Protein AF-0000000070720014 (afdb_homodimer)

pLDDT: mean 88.2, std 15.86, range [19.38, 98.94]

Foldseek 3Di:
DPPPPPPPPPPPLQFFDFQAKEKEWEFFAFAQQDDADWPPDDPPQPVVCVQDHRGAAGPRRLVQLLLLLQVVCVVCVVVQDQDDDLLQEAEEEAPDPRLVSSVQSSCQNNHFHDPVRCPDPVDRGDDHDHYYDNLLQCFFQSLLVSFVLLNVVLQPDPLQQVLQVVLCVVCVPVLVLCCVIRVDNCRGLSSVLSSLSNLQSQVVVCDPSRHRDPSCPPCNVVSQQSNFSSRLSRLVVCCLFSLQALLQVVVVVVVVCVVVVRYRYYYYRHHLRSVQSPCVNQVKPDHDSGRQHHGKMKMWTWGHDPNWIAIWIWTASGSPGDIDTIARPQADDDDSTHRTPVSSCVVSVSSHDDPQRNSCSRHVDHDPPDPPPPPPPD/DPPPPPPPPPPVPLFFDFQAKEKEWEFFAFAQQDDADWPPDDPPQPVVCVQDHRGAAGPRRLVQLLLLLQVVCVVCVVVQDQDDDLLQEAEEEAPDPRLVSSVQSSCQNNHFHDPVRCPDPVDRGDDHDHYYDNLLQCFFQSLLVSFPLLNVVLQPDPLQQVLVVVLCVVCVPVLVLCCVIRVDNCRGLSSVLSSLSNLQSQVVVCDPSRHRDPSCPPCNVVSQQSNFSSRLSRLVVCCLFSLQALLQVVVVVVVVCVVVVRYRYYYYRHHLRSVQSPCVNQVKPDHDSGRQHHGKMKMWTWGHDPNWIAIWIWTASGSPGDIDTIARPQADDDDSTHRTPVSSCVVSVSSHDDPQRNSCSRHVDHDPPDPPPPPPPD

Nearest PDB structures (foldseek):
  1nd5-assembly1_B  TM=8.303E-01  e=1.939E-21  Homo sapiens
  1rpt-assembly1_A-2  TM=8.325E-01  e=6.723E-21  Rattus norvegicus
  8xj4-assembly1_A  TM=8.095E-01  e=3.512E-19  Homo sapiens
  3it3-assembly1_B  TM=7.836E-01  e=4.796E-17  Francisella tularensis subsp. holarctica LVS
  3it2-assembly1_B  TM=7.691E-01  e=6.012E-17  Francisella tularensis subsp. holarctica LVS

Sequence (756 aa):
MRTLLLMFLFYPATLGVLKFVQIWFRHGERTPGHYIYFPGDDKNNTEWQQIAWPGELTKRGIYEEFQLGKRLREIYGDHFGDTYRPNDFHVYTGVDNRTSASAQAMFAGFLPPNKYQTWNPEILWQPVAQQTDASIDWVSLGAIDNCPVYGVNQQKSSEYADVMEKMEKIDPELLQLVRDHAFEPITEAVTYNHIIDSLKVRHILDDKRLPYPVWARGYENRIMNMSFLVHDAIVKIQNSTIGDYHNELIMSYFETHLQKNTSRGVFVSGHDTNLVTIWESLRLDGHPEDIPNYGAHIAIEMHDDFGELSLKFYLSMGFNQTRVELFPHFCTRKQVGGCRWEEFKTLTTNSRKPKSDWVFECQGYEKATEPVSTLTVLMRTLLLMFLFYPATLGVLKFVQIWFRHGERTPGHYIYFPGDDKNNTEWQQIAWPGELTKRGIYEEFQLGKRLREIYGDHFGDTYRPNDFHVYTGVDNRTSASAQAMFAGFLPPNKYQTWNPEILWQPVAQQTDASIDWVSLGAIDNCPVYGVNQQKSSEYADVMEKMEKIDPELLQLVRDHAFEPITEAVTYNHIIDSLKVRHILDDKRLPYPVWARGYENRIMNMSFLVHDAIVKIQNSTIGDYHNELIMSYFETHLQKNTSRGVFVSGHDTNLVTIWESLRLDGHPEDIPNYGAHIAIEMHDDFGELSLKFYLSMGFNQTRVELFPHFCTRKQVGGCRWEEFKTLTTNSRKPKSDWVFECQGYEKATEPVSTLTVL

Radius of gyration: 28.93 Å; Cα contacts (8 Å, |Δi|>4): 1372; chains: 2; bounding box: 115×88×79 Å

Structure (mmCIF, N/CA/C/O backbone):
data_AF-0000000070720014-model_v1
#
loop_
_entity.id
_entity.type
_entity.pdbx_description
1 polymer 'Protein CBG14759'
#
loop_
_atom_site.group_PDB
_atom_site.id
_atom_site.type_symbol
_atom_site.label_atom_id
_atom_site.label_alt_id
_atom_site.label_comp_id
_atom_site.label_asym_id
_atom_site.label_entity_id
_atom_site.label_seq_id
_atom_site.pdbx_PDB_ins_code
_atom_site.Cartn_x
_atom_site.Cartn_y
_atom_site.Cartn_z
_atom_site.occupancy
_atom_site.B_iso_or_equiv
_atom_site.auth_seq_id
_atom_site.auth_comp_id
_atom_site.auth_asym_id
_atom_site.auth_atom_id
_atom_site.pdbx_PDB_model_num
ATOM 1 N N . MET A 1 1 ? 56.281 49.25 -11.086 1 37.81 1 MET A N 1
ATOM 2 C CA . MET A 1 1 ? 54.875 48.969 -11.172 1 37.81 1 MET A CA 1
ATOM 3 C C . MET A 1 1 ? 54.594 47.5 -10.906 1 37.81 1 MET A C 1
ATOM 5 O O . MET A 1 1 ? 54.844 46.625 -11.766 1 37.81 1 MET A O 1
ATOM 9 N N . ARG A 1 2 ? 54.781 47 -9.617 1 44.5 2 ARG A N 1
ATOM 10 C CA . ARG A 1 2 ? 54.531 45.688 -9.047 1 44.5 2 ARG A CA 1
ATOM 11 C C . ARG A 1 2 ? 53.062 45.312 -9.156 1 44.5 2 ARG A C 1
ATOM 13 O O . ARG A 1 2 ? 52.188 45.938 -8.531 1 44.5 2 ARG A O 1
ATOM 20 N N . THR A 1 3 ? 52.625 44.75 -10.242 1 43.62 3 THR A N 1
ATOM 21 C CA . THR A 1 3 ? 51.312 44.156 -10.438 1 43.62 3 THR A CA 1
ATOM 22 C C . THR A 1 3 ? 51.062 43.031 -9.438 1 43.62 3 THR A C 1
ATOM 24 O O . THR A 1 3 ? 51.75 42.031 -9.461 1 43.62 3 THR A O 1
ATOM 27 N N . LEU A 1 4 ? 50.531 43.344 -8.258 1 47.03 4 LEU A N 1
ATOM 28 C CA . LEU A 1 4 ? 50 42.344 -7.336 1 47.03 4 LEU A CA 1
ATOM 29 C C . LEU A 1 4 ? 48.906 41.531 -8 1 47.03 4 LEU A C 1
ATOM 31 O O . LEU A 1 4 ? 47.844 42.062 -8.336 1 47.03 4 LEU A O 1
ATOM 35 N N . LEU A 1 5 ? 49.25 40.406 -8.633 1 43.06 5 LEU A N 1
ATOM 36 C CA . LEU A 1 5 ? 48.281 39.406 -9.078 1 43.06 5 LEU A CA 1
ATOM 37 C C . LEU A 1 5 ? 47.5 38.844 -7.895 1 43.06 5 LEU A C 1
ATOM 39 O O . LEU A 1 5 ? 48.062 38.125 -7.051 1 43.06 5 LEU A O 1
ATOM 43 N N . LEU A 1 6 ? 46.469 39.531 -7.508 1 42.88 6 LEU A N 1
ATOM 44 C CA . LEU A 1 6 ? 45.531 38.875 -6.59 1 42.88 6 LEU A CA 1
ATOM 45 C C . LEU A 1 6 ? 45 37.594 -7.188 1 42.88 6 LEU A C 1
ATOM 47 O O . LEU A 1 6 ? 44.25 37.625 -8.18 1 42.88 6 LEU A O 1
ATOM 51 N N . MET A 1 7 ? 45.656 36.531 -6.992 1 39.97 7 MET A N 1
ATOM 52 C CA . MET A 1 7 ? 45.062 35.219 -7.281 1 39.97 7 MET A CA 1
ATOM 53 C C . MET A 1 7 ? 43.781 35 -6.496 1 39.97 7 MET A C 1
ATOM 55 O O . MET A 1 7 ? 43.812 34.906 -5.266 1 39.97 7 MET A O 1
ATOM 59 N N . PHE A 1 8 ? 42.688 35.5 -7.027 1 40.75 8 PHE A N 1
ATOM 60 C CA . PHE A 1 8 ? 41.406 35.031 -6.504 1 40.75 8 PHE A CA 1
ATOM 61 C C . PHE A 1 8 ? 41.375 33.5 -6.508 1 40.75 8 PHE A C 1
ATOM 63 O O . PHE A 1 8 ? 41.375 32.875 -7.57 1 40.75 8 PHE A O 1
ATOM 70 N N . LEU A 1 9 ? 41.875 32.875 -5.492 1 39.66 9 LEU A N 1
ATOM 71 C CA . LEU A 1 9 ? 41.531 31.484 -5.281 1 39.66 9 LEU A CA 1
ATOM 72 C C . LEU A 1 9 ? 40.031 31.281 -5.312 1 39.66 9 LEU A C 1
ATOM 74 O O . LEU A 1 9 ? 39.312 31.719 -4.398 1 39.66 9 LEU A O 1
ATOM 78 N N . PHE A 1 10 ? 39.438 31.266 -6.457 1 38.84 10 PHE A N 1
ATOM 79 C CA . PHE A 1 10 ? 38.125 30.688 -6.543 1 38.84 10 PHE A CA 1
ATOM 80 C C . PHE A 1 10 ? 38.062 29.328 -5.836 1 38.84 10 PHE A C 1
ATOM 82 O O . PHE A 1 10 ? 38.625 28.344 -6.32 1 38.84 10 PHE A O 1
ATOM 89 N N . TYR A 1 11 ? 38.062 29.328 -4.535 1 38.69 11 TYR A N 1
ATOM 90 C CA . TYR A 1 11 ? 37.625 28.062 -3.953 1 38.69 11 TYR A CA 1
ATOM 91 C C . TYR A 1 11 ? 36.312 27.625 -4.539 1 38.69 11 TYR A C 1
ATOM 93 O O . TYR A 1 11 ? 35.281 28.312 -4.395 1 38.69 11 TYR A O 1
ATOM 101 N N . PRO A 1 12 ? 36.312 26.906 -5.512 1 39.34 12 PRO A N 1
ATOM 102 C CA . PRO A 1 12 ? 35 26.406 -5.898 1 39.34 12 PRO A CA 1
ATOM 103 C C . PRO A 1 12 ? 34.156 25.938 -4.703 1 39.34 12 PRO A C 1
ATOM 105 O O . PRO A 1 12 ? 34.656 25.156 -3.885 1 39.34 12 PRO A O 1
ATOM 108 N N . ALA A 1 13 ? 33.406 26.703 -4.035 1 43.62 13 ALA A N 1
ATOM 109 C CA . ALA A 1 13 ? 32.406 26.125 -3.16 1 43.62 13 ALA A CA 1
ATOM 110 C C . ALA A 1 13 ? 31.922 24.766 -3.695 1 43.62 13 ALA A C 1
ATOM 112 O O . ALA A 1 13 ? 31.266 24.719 -4.734 1 43.62 13 ALA A O 1
ATOM 113 N N . THR A 1 14 ? 32.688 23.781 -3.678 1 48.81 14 THR A N 1
ATOM 114 C CA . THR A 1 14 ? 32.281 22.438 -4.094 1 48.81 14 THR A CA 1
ATOM 115 C C . THR A 1 14 ? 30.953 22.047 -3.463 1 48.81 14 THR A C 1
ATOM 117 O O . THR A 1 14 ? 30.844 21.953 -2.238 1 48.81 14 THR A O 1
ATOM 120 N N . LEU A 1 15 ? 29.812 22.484 -3.955 1 61.59 15 LEU A N 1
ATOM 121 C CA . LEU A 1 15 ? 28.469 22.109 -3.514 1 61.59 15 LEU A CA 1
ATOM 122 C C . LEU A 1 15 ? 28.328 20.594 -3.436 1 61.59 15 LEU A C 1
ATOM 124 O O . LEU A 1 15 ? 28.688 19.875 -4.379 1 61.59 15 LEU A O 1
ATOM 128 N N . GLY A 1 16 ? 28.219 19.906 -2.219 1 80.62 16 GLY A N 1
ATOM 129 C CA . GLY A 1 16 ? 28.016 18.5 -1.95 1 80.62 16 GLY A CA 1
ATOM 130 C C . GLY A 1 16 ? 26.984 17.859 -2.859 1 80.62 16 GLY A C 1
ATOM 131 O O . GLY A 1 16 ? 26.156 18.547 -3.457 1 80.62 16 GLY A O 1
ATOM 132 N N . VAL A 1 17 ? 27.328 16.688 -3.252 1 92.56 17 VAL A N 1
ATOM 133 C CA . VAL A 1 17 ? 26.438 15.922 -4.105 1 92.56 17 VAL A CA 1
ATOM 134 C C . VAL A 1 17 ? 25.312 15.297 -3.264 1 92.56 17 VAL A C 1
ATOM 136 O O . VAL A 1 17 ? 25.578 14.781 -2.172 1 92.56 17 VAL A O 1
ATOM 139 N N . LEU A 1 18 ? 24.047 15.422 -3.703 1 96.94 18 LEU A N 1
ATOM 140 C CA . LEU A 1 18 ? 22.922 14.789 -3.025 1 96.94 18 LEU A CA 1
ATOM 141 C C . LEU A 1 18 ? 23.047 13.273 -3.064 1 96.94 18 LEU A C 1
ATOM 143 O O . LEU A 1 18 ? 23.109 12.68 -4.141 1 96.94 18 LEU A O 1
ATOM 147 N N . LYS A 1 19 ? 23.078 12.656 -1.899 1 96.56 19 LYS A N 1
ATOM 148 C CA . LYS A 1 19 ? 23.266 11.211 -1.797 1 96.56 19 LYS A CA 1
ATOM 149 C C . LYS A 1 19 ? 21.953 10.492 -1.54 1 96.56 19 LYS A C 1
ATOM 151 O O . LYS A 1 19 ? 21.75 9.375 -2.006 1 96.56 19 LYS A O 1
ATOM 156 N N . PHE A 1 20 ? 21.141 11.039 -0.707 1 98.12 20 PHE A N 1
ATOM 157 C CA . PHE A 1 20 ? 19.891 10.445 -0.257 1 98.12 20 PHE A CA 1
ATOM 158 C C . PHE A 1 20 ? 18.891 11.516 0.174 1 98.12 20 PHE A C 1
ATOM 160 O O . PHE A 1 20 ? 19.281 12.539 0.745 1 98.12 20 PHE A O 1
ATOM 167 N N . VAL A 1 21 ? 17.656 11.328 -0.115 1 98.69 21 VAL A N 1
ATOM 168 C CA . VAL A 1 21 ? 16.656 12.312 0.305 1 98.69 21 VAL A CA 1
ATOM 169 C C . VAL A 1 21 ? 15.406 11.602 0.812 1 98.69 21 VAL A C 1
ATOM 171 O O . VAL A 1 21 ? 14.992 10.586 0.256 1 98.69 21 VAL A O 1
ATOM 174 N N . GLN A 1 22 ? 14.875 12.062 1.917 1 98.56 22 GLN A N 1
ATOM 175 C CA . GLN A 1 22 ? 13.547 11.688 2.402 1 98.56 22 GLN A CA 1
ATOM 176 C C . GLN A 1 22 ? 12.539 12.805 2.17 1 98.56 22 GLN A C 1
ATOM 178 O O . GLN A 1 22 ? 12.773 13.953 2.559 1 98.56 22 GLN A O 1
ATOM 183 N N . ILE A 1 23 ? 11.469 12.492 1.569 1 98.81 23 ILE A N 1
ATOM 184 C CA . ILE A 1 23 ? 10.406 13.469 1.342 1 98.81 23 ILE A CA 1
ATOM 185 C C . ILE A 1 23 ? 9.133 13.016 2.055 1 98.81 23 ILE A C 1
ATOM 187 O O . ILE A 1 23 ? 8.562 11.969 1.729 1 98.81 23 ILE A O 1
ATOM 191 N N . TRP A 1 24 ? 8.719 13.758 3.055 1 98.69 24 TRP A N 1
ATOM 192 C CA . TRP A 1 24 ? 7.449 13.578 3.752 1 98.69 24 TRP A CA 1
ATOM 193 C C . TRP A 1 24 ? 6.406 14.578 3.248 1 98.69 24 TRP A C 1
ATOM 195 O O . TRP A 1 24 ? 6.602 15.789 3.35 1 98.69 24 TRP A O 1
ATOM 205 N N . PHE A 1 25 ? 5.312 14.07 2.713 1 98.81 25 PHE A N 1
ATOM 206 C CA . PHE A 1 25 ? 4.371 15.031 2.146 1 98.81 25 PHE A CA 1
ATOM 207 C C . PHE A 1 25 ? 2.947 14.719 2.594 1 98.81 25 PHE A C 1
ATOM 209 O O . PHE A 1 25 ? 2.592 13.562 2.803 1 98.81 25 PHE A O 1
ATOM 216 N N . ARG A 1 26 ? 2.176 15.781 2.777 1 98.38 26 ARG A N 1
ATOM 217 C CA . ARG A 1 26 ? 0.772 15.703 3.17 1 98.38 26 ARG A CA 1
ATOM 218 C C . ARG A 1 26 ? -0.111 15.352 1.979 1 98.38 26 ARG A C 1
ATOM 220 O O . ARG A 1 26 ? 0.168 15.758 0.849 1 98.38 26 ARG A O 1
ATOM 227 N N . HIS A 1 27 ? -1.132 14.656 2.195 1 98.56 27 HIS A N 1
ATOM 228 C CA . HIS A 1 27 ? -2.129 14.328 1.184 1 98.56 27 HIS A CA 1
ATOM 229 C C . HIS A 1 27 ? -2.762 15.586 0.604 1 98.56 27 HIS A C 1
ATOM 231 O O . HIS A 1 27 ? -2.586 16.688 1.146 1 98.56 27 HIS A O 1
ATOM 237 N N . GLY A 1 28 ? -3.518 15.461 -0.513 1 98.44 28 GLY A N 1
ATOM 238 C CA . GLY A 1 28 ? -4.219 16.562 -1.165 1 98.44 28 GLY A CA 1
ATOM 239 C C . GLY A 1 28 ? -5.555 16.875 -0.522 1 98.44 28 GLY A C 1
ATOM 240 O O . GLY A 1 28 ? -5.898 16.328 0.523 1 98.44 28 GLY A O 1
ATOM 241 N N . GLU A 1 29 ? -6.266 17.75 -1.205 1 97.94 29 GLU A N 1
ATOM 242 C CA . GLU A 1 29 ? -7.574 18.188 -0.727 1 97.94 29 GLU A CA 1
ATOM 243 C C . GLU A 1 29 ? -8.523 17 -0.556 1 97.94 29 GLU A C 1
ATOM 245 O O . GLU A 1 29 ? -8.539 16.094 -1.386 1 97.94 29 GLU A O 1
ATOM 250 N N . ARG A 1 30 ? -9.305 17.062 0.476 1 96.69 30 ARG A N 1
ATOM 251 C CA . ARG A 1 30 ? -10.242 16 0.807 1 96.69 30 ARG A CA 1
ATOM 252 C C . ARG A 1 30 ? -11.539 16.578 1.379 1 96.69 30 ARG A C 1
ATOM 254 O O . ARG A 1 30 ? -11.602 17.75 1.732 1 96.69 30 ARG A O 1
ATOM 261 N N . THR A 1 31 ? -12.562 15.75 1.416 1 94.38 31 THR A N 1
ATOM 262 C CA . THR A 1 31 ? -13.766 16.094 2.174 1 94.38 31 THR A CA 1
ATOM 263 C C . THR A 1 31 ? -13.539 15.867 3.666 1 94.38 31 THR A C 1
ATOM 265 O O . THR A 1 31 ? -12.508 15.336 4.074 1 94.38 31 THR A O 1
ATOM 268 N N . PRO A 1 32 ? -14.438 16.438 4.488 1 90.81 32 PRO A N 1
ATOM 269 C CA . PRO A 1 32 ? -14.234 16.281 5.93 1 90.81 32 PRO A CA 1
ATOM 270 C C . PRO A 1 32 ? -14.031 14.82 6.344 1 90.81 32 PRO A C 1
ATOM 272 O O . PRO A 1 32 ? -14.703 13.93 5.82 1 90.81 32 PRO A O 1
ATOM 275 N N . GLY A 1 33 ? -13.055 14.602 7.16 1 82.38 33 GLY A N 1
ATOM 276 C CA . GLY A 1 33 ? -12.789 13.266 7.656 1 82.38 33 GLY A CA 1
ATOM 277 C C . GLY A 1 33 ? -13.969 12.648 8.383 1 82.38 33 GLY A C 1
ATOM 278 O O . GLY A 1 33 ? -14.172 11.438 8.336 1 82.38 33 GLY A O 1
ATOM 279 N N . HIS A 1 34 ? -14.594 13.461 9.156 1 80 34 HIS A N 1
ATOM 280 C CA . HIS A 1 34 ? -15.852 13.133 9.82 1 80 34 HIS A CA 1
ATOM 281 C C . HIS A 1 34 ? -16.984 14.031 9.328 1 80 34 HIS A C 1
ATOM 283 O O . HIS A 1 34 ? -16.969 15.242 9.562 1 80 34 HIS A O 1
ATOM 289 N N . TYR A 1 35 ? -17.875 13.375 8.711 1 78.38 35 TYR A N 1
ATOM 290 C CA . TYR A 1 35 ? -18.984 14.172 8.188 1 78.38 35 TYR A CA 1
ATOM 291 C C . TYR A 1 35 ? -19.969 14.539 9.297 1 78.38 35 TYR A C 1
ATOM 293 O O . TYR A 1 35 ? -20.422 13.672 10.047 1 78.38 35 TYR A O 1
ATOM 301 N N . ILE A 1 36 ? -20.188 15.789 9.375 1 83.06 36 ILE A N 1
ATOM 302 C CA . ILE A 1 36 ? -21.078 16.344 10.398 1 83.06 36 ILE A CA 1
ATOM 303 C C . ILE A 1 36 ? -22.141 17.203 9.742 1 83.06 36 ILE A C 1
ATOM 305 O O . ILE A 1 36 ? -21.844 18.062 8.906 1 83.06 36 ILE A O 1
ATOM 309 N N . TYR A 1 37 ? -23.359 16.875 10.148 1 83.31 37 TYR A N 1
ATOM 310 C CA . TYR A 1 37 ? -24.453 17.734 9.727 1 83.31 37 TYR A CA 1
ATOM 311 C C . TYR A 1 37 ? -24.688 18.859 10.727 1 83.31 37 TYR A C 1
ATOM 313 O O . TYR A 1 37 ? -24.859 18.609 11.922 1 83.31 37 TYR A O 1
ATOM 321 N N . PHE A 1 38 ? -24.641 20.062 10.219 1 87.38 38 PHE A N 1
ATOM 322 C CA . PHE A 1 38 ? -24.906 21.234 11.039 1 87.38 38 PHE A CA 1
ATOM 323 C C . PHE A 1 38 ? -26.344 21.703 10.891 1 87.38 38 PHE A C 1
ATOM 325 O O . PHE A 1 38 ? -27.047 21.297 9.961 1 87.38 38 PHE A O 1
ATOM 332 N N . PRO A 1 39 ? -26.766 22.453 11.922 1 84.56 39 PRO A N 1
ATOM 333 C CA . PRO A 1 39 ? -28.094 23.047 11.758 1 84.56 39 PRO A CA 1
ATOM 334 C C . PRO A 1 39 ? -28.25 23.781 10.43 1 84.56 39 PRO A C 1
ATOM 336 O O . PRO A 1 39 ? -27.359 24.547 10.039 1 84.56 39 PRO A O 1
ATOM 339 N N . GLY A 1 40 ? -29.406 23.453 9.672 1 83 40 GLY A N 1
ATOM 340 C CA . GLY A 1 40 ? -29.656 24.062 8.383 1 83 40 GLY A CA 1
ATOM 341 C C . GLY A 1 40 ? -29.25 23.188 7.211 1 83 40 GLY A C 1
ATOM 342 O O . GLY A 1 40 ? -29.703 23.406 6.082 1 83 40 GLY A O 1
ATOM 343 N N . ASP A 1 41 ? -28.312 22.188 7.547 1 86.69 41 ASP A N 1
ATOM 344 C CA . ASP A 1 41 ? -27.938 21.25 6.492 1 86.69 41 ASP A CA 1
ATOM 345 C C . ASP A 1 41 ? -29.109 20.359 6.086 1 86.69 41 ASP A C 1
ATOM 347 O O . ASP A 1 41 ? -29.922 19.984 6.926 1 86.69 41 ASP A O 1
ATOM 351 N N . ASP A 1 42 ? -29.203 20.188 4.863 1 84.88 42 ASP A N 1
ATOM 352 C CA . ASP A 1 42 ? -30.141 19.188 4.391 1 84.88 42 ASP A CA 1
ATOM 353 C C . ASP A 1 42 ? -29.594 17.781 4.605 1 84.88 42 ASP A C 1
ATOM 355 O O . ASP A 1 42 ? -28.719 17.328 3.869 1 84.88 42 ASP A O 1
ATOM 359 N N . LYS A 1 43 ? -30.094 17.109 5.516 1 81.56 43 LYS A N 1
ATOM 360 C CA . LYS A 1 43 ? -29.625 15.781 5.871 1 81.56 43 LYS A CA 1
ATOM 361 C C . LYS A 1 43 ? -29.844 14.797 4.73 1 81.56 43 LYS A C 1
ATOM 363 O O . LYS A 1 43 ? -29.234 13.727 4.688 1 81.56 43 LYS A O 1
ATOM 368 N N . ASN A 1 44 ? -30.719 15.188 3.865 1 82.12 44 ASN A N 1
ATOM 369 C CA . ASN A 1 44 ? -31.047 14.305 2.746 1 82.12 44 ASN A CA 1
ATOM 370 C C . ASN A 1 44 ? -30.188 14.617 1.522 1 82.12 44 ASN A C 1
ATOM 372 O O . ASN A 1 44 ? -30.234 13.906 0.522 1 82.12 44 ASN A O 1
ATOM 376 N N . ASN A 1 45 ? -29.422 15.672 1.658 1 79.44 45 ASN A N 1
ATOM 377 C CA . ASN A 1 45 ? -28.547 16.047 0.553 1 79.44 45 ASN A CA 1
ATOM 378 C C . ASN A 1 45 ? -27.344 15.117 0.437 1 79.44 45 ASN A C 1
ATOM 380 O O . ASN A 1 45 ? -26.469 15.117 1.301 1 79.44 45 ASN A O 1
ATOM 384 N N . THR A 1 46 ? -27.359 14.281 -0.644 1 80.12 46 THR A N 1
ATOM 385 C CA . THR A 1 46 ? -26.25 13.375 -0.87 1 80.12 46 THR A CA 1
ATOM 386 C C . THR A 1 46 ? -25.375 13.859 -2.027 1 80.12 46 THR A C 1
ATOM 388 O O . THR A 1 46 ? -24.438 13.172 -2.438 1 80.12 46 THR A O 1
ATOM 391 N N . GLU A 1 47 ? -25.672 15.078 -2.455 1 82.69 47 GLU A N 1
ATOM 392 C CA . GLU A 1 47 ? -24.969 15.617 -3.613 1 82.69 47 GLU A CA 1
ATOM 393 C C . GLU A 1 47 ? -23.484 15.828 -3.305 1 82.69 47 GLU A C 1
ATOM 395 O O . GLU A 1 47 ? -22.641 15.797 -4.207 1 82.69 47 GLU A O 1
ATOM 400 N N . TRP A 1 48 ? -23.25 16.062 -2.006 1 83.5 48 TRP A N 1
ATOM 401 C CA . TRP A 1 48 ? -21.859 16.328 -1.622 1 83.5 48 TRP A CA 1
ATOM 402 C C . TRP A 1 48 ? -20.984 15.102 -1.89 1 83.5 48 TRP A C 1
ATOM 404 O O . TRP A 1 48 ? -19.766 15.227 -2.062 1 83.5 48 TRP A O 1
ATOM 414 N N . GLN A 1 49 ? -21.562 13.969 -1.994 1 81.38 49 GLN A N 1
ATOM 415 C CA . GLN A 1 49 ? -20.828 12.742 -2.262 1 81.38 49 GLN A CA 1
ATOM 416 C C . GLN A 1 49 ? -20.281 12.734 -3.689 1 81.38 49 GLN A C 1
ATOM 418 O O . GLN A 1 49 ? -19.406 11.93 -4.016 1 81.38 49 GLN A O 1
ATOM 423 N N . GLN A 1 50 ? -20.781 13.633 -4.477 1 84.38 50 GLN A N 1
ATOM 424 C CA . GLN A 1 50 ? -20.266 13.773 -5.832 1 84.38 50 GLN A CA 1
ATOM 425 C C . GLN A 1 50 ? -18.938 14.523 -5.844 1 84.38 50 GLN A C 1
ATOM 427 O O . GLN A 1 50 ? -18.188 14.484 -6.828 1 84.38 50 GLN A O 1
ATOM 432 N N . ILE A 1 51 ? -18.75 15.281 -4.719 1 90.5 51 ILE A N 1
ATOM 433 C CA . ILE A 1 51 ? -17.453 15.922 -4.594 1 90.5 51 ILE A CA 1
ATOM 434 C C . ILE A 1 51 ? -16.375 14.867 -4.363 1 90.5 51 ILE A C 1
ATOM 436 O O . ILE A 1 51 ? -15.367 14.828 -5.074 1 90.5 51 ILE A O 1
ATOM 440 N N . ALA A 1 52 ? -16.531 14.047 -3.439 1 92.06 52 ALA A N 1
ATOM 441 C CA . ALA A 1 52 ? -15.711 12.898 -3.057 1 92.06 52 ALA A CA 1
ATOM 442 C C . ALA A 1 52 ? -16.344 12.141 -1.888 1 92.06 52 ALA A C 1
ATOM 444 O O . ALA A 1 52 ? -17.188 12.688 -1.169 1 92.06 52 ALA A O 1
ATOM 445 N N . TRP A 1 53 ? -16 10.93 -1.756 1 89.56 53 TRP A N 1
ATOM 446 C CA . TRP A 1 53 ? -16.422 10.164 -0.587 1 89.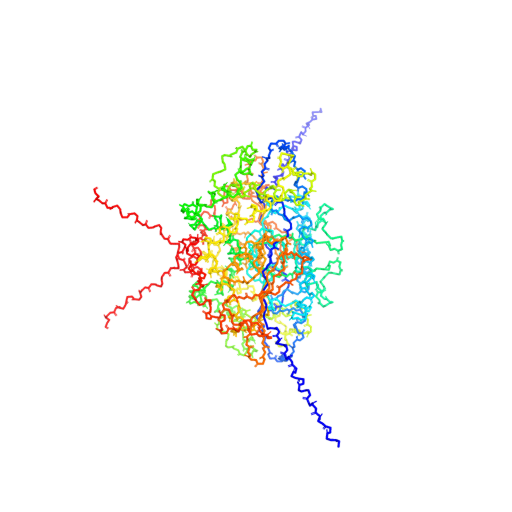56 53 TRP A CA 1
ATOM 447 C C . TRP A 1 53 ? -15.875 10.781 0.695 1 89.56 53 TRP A C 1
ATOM 449 O O . TRP A 1 53 ? -14.875 11.5 0.667 1 89.56 53 TRP A O 1
ATOM 459 N N . PRO A 1 54 ? -16.547 10.625 1.836 1 88 54 PRO A N 1
ATOM 460 C CA . PRO A 1 54 ? -16.109 11.258 3.08 1 88 54 PRO A CA 1
ATOM 461 C C . PRO A 1 54 ? -14.648 10.977 3.4 1 88 54 PRO A C 1
ATOM 463 O O . PRO A 1 54 ? -14.25 9.812 3.514 1 88 54 PRO A O 1
ATOM 466 N N . GLY A 1 55 ? -13.922 12.055 3.584 1 92.06 55 GLY A N 1
ATOM 467 C CA . GLY A 1 55 ? -12.531 11.969 4.008 1 92.06 55 GLY A CA 1
ATOM 468 C C . GLY A 1 55 ? -11.578 11.641 2.871 1 92.06 55 GLY A C 1
ATOM 469 O O . GLY A 1 55 ? -10.367 11.586 3.068 1 92.06 55 GLY A O 1
ATOM 470 N N . GLU A 1 56 ? -12.109 11.5 1.688 1 95.44 56 GLU A N 1
ATOM 471 C CA . GLU A 1 56 ? -11.289 11.07 0.559 1 95.44 56 GLU A CA 1
ATOM 472 C C . GLU A 1 56 ? -10.938 12.25 -0.346 1 95.44 56 GLU A C 1
ATOM 474 O O . GLU A 1 56 ? -11.547 13.32 -0.248 1 95.44 56 GLU A O 1
ATOM 479 N N . LEU A 1 57 ? -9.992 12.031 -1.206 1 97.31 57 LEU A N 1
ATOM 480 C CA . LEU A 1 57 ? -9.492 13.094 -2.072 1 97.31 57 LEU A CA 1
ATOM 481 C C . LEU A 1 57 ? -10.57 13.57 -3.033 1 97.31 57 LEU A C 1
ATOM 483 O O . LEU A 1 57 ? -11.336 12.758 -3.57 1 97.31 57 LEU A O 1
ATOM 487 N N . THR A 1 58 ? -10.664 14.828 -3.193 1 97.12 58 THR A N 1
ATOM 488 C CA . THR A 1 58 ? -11.422 15.398 -4.297 1 97.12 58 THR A CA 1
ATOM 489 C C . THR A 1 58 ? -10.617 15.344 -5.594 1 97.12 58 THR A C 1
ATOM 491 O O . THR A 1 58 ? -9.43 15.023 -5.582 1 97.12 58 THR A O 1
ATOM 494 N N . LYS A 1 59 ? -11.281 15.703 -6.715 1 96.81 59 LYS A N 1
ATOM 495 C CA . LYS A 1 59 ? -10.555 15.812 -7.977 1 96.81 59 LYS A CA 1
ATOM 496 C C . LYS A 1 59 ? -9.445 16.859 -7.887 1 96.81 59 LYS A C 1
ATOM 498 O O . LYS A 1 59 ? -8.352 16.656 -8.422 1 96.81 59 LYS A O 1
ATOM 503 N N . ARG A 1 60 ? -9.766 17.906 -7.172 1 97.38 60 ARG A N 1
ATOM 504 C CA . ARG A 1 60 ? -8.758 18.953 -6.973 1 97.38 60 ARG A CA 1
ATOM 505 C C . ARG A 1 60 ? -7.582 18.422 -6.152 1 97.38 60 ARG A C 1
ATOM 507 O O . ARG A 1 60 ? -6.43 18.766 -6.422 1 97.38 60 ARG A O 1
ATOM 514 N N . GLY A 1 61 ? -7.918 17.609 -5.129 1 98.38 61 GLY A N 1
ATOM 515 C CA . GLY A 1 61 ? -6.875 17.016 -4.305 1 98.38 61 GLY A CA 1
ATOM 516 C C . GLY A 1 61 ? -5.934 16.125 -5.086 1 98.38 61 GLY A C 1
ATOM 517 O O . GLY A 1 61 ? -4.719 16.156 -4.879 1 98.38 61 GLY A O 1
ATOM 518 N N . ILE A 1 62 ? -6.473 15.305 -5.98 1 98.69 62 ILE A N 1
ATOM 519 C CA . ILE A 1 62 ? -5.66 14.445 -6.832 1 98.69 62 ILE A CA 1
ATOM 520 C C . ILE A 1 62 ? -4.77 15.305 -7.73 1 98.69 62 ILE A C 1
ATOM 522 O O . ILE A 1 62 ? -3.574 15.039 -7.867 1 98.69 62 ILE A O 1
ATOM 526 N N . TYR A 1 63 ? -5.324 16.344 -8.258 1 98.44 63 TYR A N 1
ATOM 527 C CA . TYR A 1 63 ? -4.582 17.234 -9.133 1 98.44 63 TYR A CA 1
ATOM 528 C C . TYR A 1 63 ? -3.469 17.953 -8.375 1 98.44 63 TYR A C 1
ATOM 530 O O . TYR A 1 63 ? -2.367 18.125 -8.898 1 98.44 63 TYR A O 1
ATOM 538 N N . GLU A 1 64 ? -3.762 18.375 -7.152 1 98.56 64 GLU A N 1
ATOM 539 C CA . GLU A 1 64 ? -2.752 19.016 -6.309 1 98.56 64 GLU A CA 1
ATOM 540 C C . GLU A 1 64 ? -1.546 18.094 -6.117 1 98.56 64 GLU A C 1
ATOM 542 O O . GLU A 1 64 ? -0.401 18.547 -6.203 1 98.56 64 GLU A O 1
ATOM 547 N N . GLU A 1 65 ? -1.803 16.859 -5.887 1 98.88 65 GLU A N 1
ATOM 548 C CA . GLU A 1 65 ? -0.72 15.898 -5.676 1 98.88 65 GLU A CA 1
ATOM 549 C C . GLU A 1 65 ? 0.062 15.656 -6.961 1 98.88 65 GLU A C 1
ATOM 551 O O . GLU A 1 65 ? 1.284 15.5 -6.934 1 98.88 65 GLU A O 1
ATOM 556 N N . PHE A 1 66 ? -0.643 15.578 -8.055 1 98.81 66 PHE A N 1
ATOM 557 C CA . PHE A 1 66 ? 0.004 15.484 -9.359 1 98.81 66 PHE A CA 1
ATOM 558 C C . PHE A 1 66 ? 0.947 16.672 -9.578 1 98.81 66 PHE A C 1
ATOM 560 O O . PHE A 1 66 ? 2.088 16.484 -10.008 1 98.81 66 PHE A O 1
ATOM 567 N N . GLN A 1 67 ? 0.491 17.875 -9.25 1 98.56 67 GLN A N 1
ATOM 568 C CA . GLN A 1 67 ? 1.304 19.078 -9.383 1 98.56 67 GLN A CA 1
ATOM 569 C C . GLN A 1 67 ? 2.494 19.047 -8.43 1 98.56 67 GLN A C 1
ATOM 571 O O . GLN A 1 67 ? 3.594 19.469 -8.781 1 98.56 67 GLN A O 1
ATOM 576 N N . LEU A 1 68 ? 2.238 18.578 -7.23 1 98.81 68 LEU A N 1
ATOM 577 C CA . LEU A 1 68 ? 3.352 18.391 -6.309 1 98.81 68 LEU A CA 1
ATOM 578 C C . LEU A 1 68 ? 4.418 17.484 -6.918 1 98.81 68 LEU A C 1
ATOM 580 O O . LEU A 1 68 ? 5.613 17.781 -6.824 1 98.81 68 LEU A O 1
ATOM 584 N N . GLY A 1 69 ? 3.967 16.359 -7.539 1 98.75 69 GLY A N 1
ATOM 585 C CA . GLY A 1 69 ? 4.895 15.469 -8.211 1 98.75 69 GLY A CA 1
ATOM 586 C C . GLY A 1 69 ? 5.73 16.156 -9.273 1 98.75 69 GLY A C 1
ATOM 587 O O . GLY A 1 69 ? 6.949 15.961 -9.336 1 98.75 69 GLY A O 1
ATOM 588 N N . LYS A 1 70 ? 5.098 16.984 -10.062 1 98.38 70 LYS A N 1
ATOM 589 C CA . LYS A 1 70 ? 5.809 17.719 -11.109 1 98.38 70 LYS A CA 1
ATOM 590 C C . LYS A 1 70 ? 6.855 18.641 -10.508 1 98.38 70 LYS A C 1
ATOM 592 O O . LYS A 1 70 ? 7.973 18.75 -11.016 1 98.38 70 LYS A O 1
ATOM 597 N N . ARG A 1 71 ? 6.5 19.312 -9.438 1 98.38 71 ARG A N 1
ATOM 598 C CA . ARG A 1 71 ? 7.414 20.234 -8.781 1 98.38 71 ARG A CA 1
ATOM 599 C C . ARG A 1 71 ? 8.609 19.5 -8.18 1 98.38 71 ARG A C 1
ATOM 601 O O . ARG A 1 71 ? 9.75 19.938 -8.312 1 98.38 71 ARG A O 1
ATOM 608 N N . LEU A 1 72 ? 8.305 18.406 -7.504 1 98.5 72 LEU A N 1
ATOM 609 C CA . LEU A 1 72 ? 9.375 17.625 -6.898 1 98.5 72 LEU A CA 1
ATOM 610 C C . LEU A 1 72 ? 10.289 17.047 -7.973 1 98.5 72 LEU A C 1
ATOM 612 O O . LEU A 1 72 ? 11.492 16.875 -7.746 1 98.5 72 LEU A O 1
ATOM 616 N N . ARG A 1 73 ? 9.75 16.703 -9.156 1 98.31 73 ARG A N 1
ATOM 617 C CA . ARG A 1 73 ? 10.578 16.25 -10.266 1 98.31 73 ARG A CA 1
ATOM 618 C C . ARG A 1 73 ? 11.539 17.359 -10.719 1 98.31 73 ARG A C 1
ATOM 620 O O . ARG A 1 73 ? 12.68 17.078 -11.086 1 98.31 73 ARG A O 1
ATOM 627 N N . GLU A 1 74 ? 11.102 18.609 -10.734 1 97.81 74 GLU A N 1
ATOM 628 C CA . GLU A 1 74 ? 11.977 19.719 -11.078 1 97.81 74 GLU A CA 1
ATOM 629 C C . GLU A 1 74 ? 13.148 19.828 -10.109 1 97.81 74 GLU A C 1
ATOM 631 O O . GLU A 1 74 ? 14.258 20.188 -10.5 1 97.81 74 GLU A O 1
ATOM 636 N N . ILE A 1 75 ? 12.914 19.5 -8.906 1 97.75 75 ILE A N 1
ATOM 637 C CA . ILE A 1 75 ? 13.922 19.656 -7.863 1 97.75 75 ILE A CA 1
ATOM 638 C C . ILE A 1 75 ? 14.836 18.438 -7.836 1 97.75 75 ILE A C 1
ATOM 640 O O . ILE A 1 75 ? 16.062 18.562 -7.758 1 97.75 75 ILE A O 1
ATOM 644 N N . TYR A 1 76 ? 14.219 17.203 -7.973 1 98.12 76 TYR A N 1
ATOM 645 C CA . TYR A 1 76 ? 14.977 15.992 -7.684 1 98.12 76 TYR A CA 1
ATOM 646 C C . TYR A 1 76 ? 15.07 15.094 -8.914 1 98.12 76 TYR A C 1
ATOM 648 O O . TYR A 1 76 ? 15.594 13.984 -8.844 1 98.12 76 TYR A O 1
ATOM 656 N N . GLY A 1 77 ? 14.531 15.516 -10.039 1 96.88 77 GLY A N 1
ATOM 657 C CA . GLY A 1 77 ? 14.516 14.711 -11.25 1 96.88 77 GLY A CA 1
ATOM 658 C C . GLY A 1 77 ? 15.891 14.211 -11.648 1 96.88 77 GLY A C 1
ATOM 659 O O . GLY A 1 77 ? 16.031 13.07 -12.094 1 96.88 77 GLY A O 1
ATOM 660 N N . ASP A 1 78 ? 16.922 15.078 -11.516 1 96.75 78 ASP A N 1
ATOM 661 C CA . ASP A 1 78 ? 18.281 14.688 -11.875 1 96.75 78 ASP A CA 1
ATOM 662 C C . ASP A 1 78 ? 18.828 13.625 -10.922 1 96.75 78 ASP A C 1
ATOM 664 O O . ASP A 1 78 ? 19.594 12.75 -11.328 1 96.75 78 ASP A O 1
ATOM 668 N N . HIS A 1 79 ? 18.422 13.711 -9.688 1 97.5 79 HIS A N 1
ATOM 669 C CA . HIS A 1 79 ? 18.891 12.781 -8.664 1 97.5 79 HIS A CA 1
ATOM 670 C C . HIS A 1 79 ? 18.312 11.383 -8.891 1 97.5 79 HIS A C 1
ATOM 672 O O . HIS A 1 79 ? 19.016 10.383 -8.727 1 97.5 79 HIS A O 1
ATOM 678 N N . PHE A 1 80 ? 17.094 11.273 -9.359 1 97.06 80 PHE A N 1
ATOM 679 C CA . PHE A 1 80 ? 16.406 9.984 -9.469 1 97.06 80 PHE A CA 1
ATOM 680 C C . PHE A 1 80 ? 16.422 9.484 -10.906 1 97.06 80 PHE A C 1
ATOM 682 O O . PHE A 1 80 ? 16.188 8.297 -11.164 1 97.06 80 PHE A O 1
ATOM 689 N N . GLY A 1 81 ? 16.688 10.359 -11.852 1 95.88 81 GLY A N 1
ATOM 690 C CA . GLY A 1 81 ? 16.594 9.977 -13.258 1 95.88 81 GLY A CA 1
ATOM 691 C C . GLY A 1 81 ? 15.156 9.875 -13.734 1 95.88 81 GLY A C 1
ATOM 692 O O . GLY A 1 81 ? 14.219 10.227 -13.016 1 95.88 81 GLY A O 1
ATOM 693 N N . ASP A 1 82 ? 14.969 9.359 -14.984 1 94.75 82 ASP A N 1
ATOM 694 C CA . ASP A 1 82 ? 13.625 9.312 -15.555 1 94.75 82 ASP A CA 1
ATOM 695 C C . ASP A 1 82 ? 13.148 7.871 -15.719 1 94.75 82 ASP A C 1
ATOM 697 O O . ASP A 1 82 ? 12.062 7.625 -16.25 1 94.75 82 ASP A O 1
ATOM 701 N N . THR A 1 83 ? 14.016 6.879 -15.297 1 94.38 83 THR A N 1
ATOM 702 C CA . THR A 1 83 ? 13.656 5.465 -15.367 1 94.38 83 THR A CA 1
ATOM 703 C C . THR A 1 83 ? 13.227 4.949 -13.992 1 94.38 83 THR A C 1
ATOM 705 O O . THR A 1 83 ? 13.961 5.09 -13.016 1 94.38 83 THR A O 1
ATOM 708 N N . TYR A 1 84 ? 12.109 4.41 -13.953 1 94.81 84 TYR A N 1
ATOM 709 C CA . TYR A 1 84 ? 11.641 3.852 -12.688 1 94.81 84 TYR A CA 1
ATOM 710 C C . TYR A 1 84 ? 12.344 2.533 -12.383 1 94.81 84 TYR A C 1
ATOM 712 O O . TYR A 1 84 ? 12.219 1.568 -13.141 1 94.81 84 TYR A O 1
ATOM 720 N N . ARG A 1 85 ? 13.039 2.527 -11.344 1 91.38 85 ARG A N 1
ATOM 721 C CA . ARG A 1 85 ? 13.633 1.355 -10.703 1 91.38 85 ARG A CA 1
ATOM 722 C C . ARG A 1 85 ? 13.195 1.257 -9.242 1 91.38 85 ARG A C 1
ATOM 724 O O . ARG A 1 85 ? 13.633 2.049 -8.406 1 91.38 85 ARG A O 1
ATOM 731 N N . PRO A 1 86 ? 12.398 0.249 -8.898 1 90.12 86 PRO A N 1
ATOM 732 C CA . PRO A 1 86 ? 11.797 0.217 -7.562 1 90.12 86 PRO A CA 1
ATOM 733 C C . PRO A 1 86 ? 12.844 0.253 -6.449 1 90.12 86 PRO A C 1
ATOM 735 O O . PRO A 1 86 ? 12.531 0.656 -5.324 1 90.12 86 PRO A O 1
ATOM 738 N N . ASN A 1 87 ? 14.062 -0.09 -6.695 1 88.06 87 ASN A N 1
ATOM 739 C CA . ASN A 1 87 ? 15.086 -0.072 -5.652 1 88.06 87 ASN A CA 1
ATOM 740 C C . ASN A 1 87 ? 15.703 1.315 -5.496 1 88.06 87 ASN A C 1
ATOM 742 O O . ASN A 1 87 ? 16.422 1.576 -4.527 1 88.06 87 ASN A O 1
ATOM 746 N N . ASP A 1 88 ? 15.414 2.195 -6.441 1 93.38 88 ASP A N 1
ATOM 747 C CA . ASP A 1 88 ? 15.984 3.539 -6.363 1 93.38 88 ASP A CA 1
ATOM 748 C C . ASP A 1 88 ? 15.367 4.328 -5.211 1 93.38 88 ASP A C 1
ATOM 750 O O . ASP A 1 88 ? 16.016 5.223 -4.652 1 93.38 88 ASP A O 1
ATOM 754 N N . PHE A 1 89 ? 14.172 4.055 -4.941 1 97.19 89 PHE A N 1
ATOM 755 C CA . PHE A 1 89 ? 13.5 4.695 -3.818 1 97.19 89 PHE A CA 1
ATOM 756 C C . PHE A 1 89 ? 12.344 3.836 -3.312 1 97.19 89 PHE A C 1
ATOM 758 O O . PHE A 1 89 ? 11.852 2.963 -4.031 1 97.19 89 PHE A O 1
ATOM 765 N N . HIS A 1 90 ? 11.953 4.09 -2.094 1 97.44 90 HIS A N 1
ATOM 766 C CA . HIS A 1 90 ? 10.812 3.416 -1.489 1 97.44 90 HIS A CA 1
ATOM 767 C C . HIS A 1 90 ? 9.688 4.402 -1.191 1 97.44 90 HIS A C 1
ATOM 769 O O . HIS A 1 90 ? 9.945 5.57 -0.888 1 97.44 90 HIS A O 1
ATOM 775 N N . VAL A 1 91 ? 8.492 3.945 -1.353 1 98.56 91 VAL A N 1
ATOM 776 C CA . VAL A 1 91 ? 7.309 4.766 -1.108 1 98.56 91 VAL A CA 1
ATOM 777 C C . VAL A 1 91 ? 6.484 4.16 0.025 1 98.56 91 VAL A C 1
ATOM 779 O O . VAL A 1 91 ? 6.07 3 -0.05 1 98.56 91 VAL A O 1
ATOM 782 N N . TYR A 1 92 ? 6.246 4.93 1.051 1 98.56 92 TYR A N 1
ATOM 783 C CA . TYR A 1 92 ? 5.426 4.488 2.174 1 98.56 92 TYR A CA 1
ATOM 784 C C . TYR A 1 92 ? 4.18 5.352 2.314 1 98.56 92 TYR A C 1
ATOM 786 O O . TYR A 1 92 ? 4.234 6.566 2.117 1 98.56 92 TYR A O 1
ATOM 794 N N . THR A 1 93 ? 3.053 4.742 2.627 1 98.56 93 THR A N 1
ATOM 795 C CA . THR A 1 93 ? 1.781 5.414 2.873 1 98.56 93 THR A CA 1
ATOM 796 C C . THR A 1 93 ? 1.168 4.945 4.191 1 98.56 93 THR A C 1
ATOM 798 O O . THR A 1 93 ? 1.572 3.918 4.738 1 98.56 93 THR A O 1
ATOM 801 N N . GLY A 1 94 ? 0.27 5.703 4.695 1 96.81 94 GLY A N 1
ATOM 802 C CA . GLY A 1 94 ? -0.524 5.227 5.816 1 96.81 94 GLY A CA 1
ATOM 803 C C . GLY A 1 94 ? -1.637 4.281 5.398 1 96.81 94 GLY A C 1
ATOM 804 O O . GLY A 1 94 ? -1.674 3.824 4.258 1 96.81 94 GLY A O 1
ATOM 805 N N . VAL A 1 95 ? -2.469 4.016 6.371 1 94.56 95 VAL A N 1
ATOM 806 C CA . VAL A 1 95 ? -3.605 3.131 6.137 1 94.56 95 VAL A CA 1
ATOM 807 C C . VAL A 1 95 ? -4.758 3.922 5.523 1 94.56 95 VAL A C 1
ATOM 809 O O . VAL A 1 95 ? -5.605 3.355 4.828 1 94.56 95 VAL A O 1
ATOM 812 N N . ASP A 1 96 ? -4.785 5.223 5.785 1 94.56 96 ASP A N 1
ATOM 813 C CA . ASP A 1 96 ? -5.832 6.051 5.195 1 94.56 96 ASP A CA 1
ATOM 814 C C . ASP A 1 96 ? -5.766 6.016 3.668 1 94.56 96 ASP A C 1
ATOM 816 O O . ASP A 1 96 ? -4.699 6.223 3.084 1 94.56 96 ASP A O 1
ATOM 820 N N . ASN A 1 97 ? -6.895 5.883 3.014 1 96.69 97 ASN A N 1
ATOM 821 C CA . ASN A 1 97 ? -6.957 5.793 1.56 1 96.69 97 ASN A CA 1
ATOM 822 C C . ASN A 1 97 ? -6.363 7.031 0.896 1 96.69 97 ASN A C 1
ATOM 824 O O . ASN A 1 97 ? -5.742 6.934 -0.164 1 96.69 97 ASN A O 1
ATOM 828 N N . ARG A 1 98 ? -6.578 8.125 1.5 1 97.44 98 ARG A N 1
ATOM 829 C CA . ARG A 1 98 ? -6.176 9.375 0.871 1 97.44 98 ARG A CA 1
ATOM 830 C C . ARG A 1 98 ? -4.656 9.484 0.789 1 97.44 98 ARG A C 1
ATOM 832 O O . ARG A 1 98 ? -4.121 10.133 -0.109 1 97.44 98 ARG A O 1
ATOM 839 N N . THR A 1 99 ? -3.893 8.844 1.724 1 98.38 99 THR A N 1
ATOM 840 C CA . THR A 1 99 ? -2.438 8.883 1.623 1 98.38 99 THR A CA 1
ATOM 841 C C . THR A 1 99 ? -1.951 7.973 0.499 1 98.38 99 THR A C 1
ATOM 843 O O . THR A 1 99 ? -1.013 8.312 -0.223 1 98.38 99 THR A O 1
ATOM 846 N N . SER A 1 100 ? -2.592 6.816 0.314 1 98.62 100 SER A N 1
ATOM 847 C CA . SER A 1 100 ? -2.275 5.906 -0.783 1 98.62 100 SER A CA 1
ATOM 848 C C . SER A 1 100 ? -2.559 6.551 -2.135 1 98.62 100 SER A C 1
ATOM 850 O O . SER A 1 100 ? -1.712 6.523 -3.031 1 98.62 100 SER A O 1
ATOM 852 N N . ALA A 1 101 ? -3.725 7.133 -2.248 1 98.69 101 ALA A N 1
ATOM 853 C CA . ALA A 1 101 ? -4.121 7.789 -3.492 1 98.69 101 ALA A CA 1
ATOM 854 C C . ALA A 1 101 ? -3.223 8.984 -3.793 1 98.69 101 ALA A C 1
ATOM 856 O O . ALA A 1 101 ? -2.861 9.219 -4.949 1 98.69 101 ALA A O 1
ATOM 857 N N . SER A 1 102 ? -2.867 9.719 -2.736 1 98.88 102 SER A N 1
ATOM 858 C CA . SER A 1 102 ? -1.989 10.875 -2.91 1 98.88 102 SER A CA 1
ATOM 859 C C . SER A 1 102 ? -0.62 10.453 -3.432 1 98.88 102 SER A C 1
ATOM 861 O O . SER A 1 102 ? -0.05 11.117 -4.301 1 98.88 102 SER A O 1
ATOM 863 N N . ALA A 1 103 ? -0.096 9.375 -2.895 1 98.94 103 ALA A N 1
ATOM 864 C CA . ALA A 1 103 ? 1.193 8.883 -3.373 1 98.94 103 ALA A CA 1
ATOM 865 C C . ALA A 1 103 ? 1.13 8.531 -4.855 1 98.94 103 ALA A C 1
ATOM 867 O O . ALA A 1 103 ? 2.023 8.891 -5.625 1 98.94 103 ALA A O 1
ATOM 868 N N . GLN A 1 104 ? 0.094 7.824 -5.27 1 98.81 104 GLN A N 1
ATOM 869 C CA . GLN A 1 104 ? -0.06 7.441 -6.668 1 98.81 104 GLN A CA 1
ATOM 870 C C . GLN A 1 104 ? -0.141 8.664 -7.57 1 98.81 104 GLN A C 1
ATOM 872 O O . GLN A 1 104 ? 0.522 8.727 -8.609 1 98.81 104 GLN A O 1
ATOM 877 N N . ALA A 1 105 ? -0.939 9.641 -7.133 1 98.81 105 ALA A N 1
ATOM 878 C CA . ALA A 1 105 ? -1.104 10.852 -7.926 1 98.81 105 ALA A CA 1
ATOM 879 C C . ALA A 1 105 ? 0.201 11.641 -7.996 1 98.81 105 ALA A C 1
ATOM 881 O O . ALA A 1 105 ? 0.559 12.164 -9.055 1 98.81 105 ALA A O 1
ATOM 882 N N . MET A 1 106 ? 0.854 11.742 -6.887 1 98.88 106 MET A N 1
ATOM 883 C CA . MET A 1 106 ? 2.131 12.453 -6.848 1 98.88 106 MET A CA 1
ATOM 884 C C . MET A 1 106 ? 3.127 11.836 -7.824 1 98.88 106 MET A C 1
ATOM 886 O O . MET A 1 106 ? 3.783 12.555 -8.586 1 98.88 106 MET A O 1
ATOM 890 N N . PHE A 1 107 ? 3.182 10.523 -7.93 1 98.75 107 PHE A N 1
ATOM 891 C CA . PHE A 1 107 ? 4.176 9.875 -8.773 1 98.75 107 PHE A CA 1
ATOM 892 C C . PHE A 1 107 ? 3.75 9.914 -10.242 1 98.75 107 PHE A C 1
ATOM 894 O O . PHE A 1 107 ? 4.578 9.742 -11.133 1 98.75 107 PHE A O 1
ATOM 901 N N . ALA A 1 108 ? 2.43 10.07 -10.5 1 98.56 108 ALA A N 1
ATOM 902 C CA . ALA A 1 108 ? 2.016 10.32 -11.875 1 98.56 108 ALA A CA 1
ATOM 903 C C . ALA A 1 108 ? 2.68 11.586 -12.43 1 98.56 108 ALA A C 1
ATOM 905 O O . ALA A 1 108 ? 2.969 11.664 -13.625 1 98.56 108 ALA A O 1
ATOM 906 N N . GLY A 1 109 ? 2.859 12.555 -11.555 1 98.5 109 GLY A N 1
ATOM 907 C CA . GLY A 1 109 ? 3.551 13.773 -11.945 1 98.5 109 GLY A CA 1
ATOM 908 C C . GLY A 1 109 ? 5.059 13.672 -11.836 1 98.5 109 GLY A C 1
ATOM 909 O O . GLY A 1 109 ? 5.789 14.211 -12.664 1 98.5 109 GLY A O 1
ATOM 910 N N . PHE A 1 110 ? 5.559 12.938 -10.875 1 98.56 110 PHE A N 1
ATOM 911 C CA . PHE A 1 110 ? 6.977 12.867 -10.547 1 98.56 110 PHE A CA 1
ATOM 912 C C . PHE A 1 110 ? 7.715 11.984 -11.547 1 98.56 110 PHE A C 1
ATOM 914 O O . PHE A 1 110 ? 8.859 12.258 -11.898 1 98.56 110 PHE A O 1
ATOM 921 N N . LEU A 1 111 ? 7.047 10.898 -11.953 1 98 111 LEU A N 1
ATOM 922 C CA . LEU A 1 111 ? 7.75 9.898 -12.758 1 98 111 LEU A CA 1
ATOM 923 C C . LEU A 1 111 ? 6.832 9.312 -13.82 1 98 111 LEU A C 1
ATOM 925 O O . LEU A 1 111 ? 6.551 8.109 -13.805 1 98 111 LEU A O 1
ATOM 929 N N . PRO A 1 112 ? 6.359 10.148 -14.797 1 97 112 PRO A N 1
ATOM 930 C CA . PRO A 1 112 ? 5.695 9.555 -15.961 1 97 112 PRO A CA 1
ATOM 931 C C . PRO A 1 112 ? 6.598 8.602 -16.75 1 97 112 PRO A C 1
ATOM 933 O O . PRO A 1 112 ? 7.824 8.711 -16.656 1 97 112 PRO A O 1
ATOM 936 N N . PRO A 1 113 ? 5.996 7.613 -17.422 1 96.38 113 PRO A N 1
ATOM 937 C CA . PRO A 1 113 ? 6.848 6.668 -18.156 1 96.38 113 PRO A CA 1
ATOM 938 C C . PRO A 1 113 ? 7.656 7.332 -19.266 1 96.38 113 PRO A C 1
ATOM 940 O O . PRO A 1 113 ? 7.125 8.172 -20 1 96.38 113 PRO A O 1
ATOM 943 N N . ASN A 1 114 ? 8.992 7.027 -19.312 1 95.19 114 ASN A N 1
ATOM 944 C CA . ASN A 1 114 ? 9.781 7.438 -20.469 1 95.19 114 ASN A CA 1
ATOM 945 C C . ASN A 1 114 ? 9.5 6.551 -21.672 1 95.19 114 ASN A C 1
ATOM 947 O O . ASN A 1 114 ? 8.609 5.691 -21.625 1 95.19 114 ASN A O 1
ATOM 951 N N . LYS A 1 115 ? 10.156 6.734 -22.75 1 92.31 115 LYS A N 1
ATOM 952 C CA . LYS A 1 115 ? 9.891 6.027 -24 1 92.31 115 LYS A CA 1
ATOM 953 C C . LYS A 1 115 ? 10.055 4.52 -23.812 1 92.31 115 LYS A C 1
ATOM 955 O O . LYS A 1 115 ? 9.336 3.734 -24.438 1 92.31 115 LYS A O 1
ATOM 960 N N . TYR A 1 116 ? 10.961 4.121 -22.922 1 91.62 116 TYR A N 1
ATOM 961 C CA . TYR A 1 116 ? 11.289 2.707 -22.766 1 91.62 116 TYR A CA 1
ATOM 962 C C . TYR A 1 116 ? 10.367 2.041 -21.75 1 91.62 116 TYR A C 1
ATOM 964 O O . TYR A 1 116 ? 10.312 0.811 -21.672 1 91.62 116 TYR A O 1
ATOM 972 N N . GLN A 1 117 ? 9.586 2.842 -21.031 1 94.75 117 GLN A N 1
ATOM 973 C CA . GLN A 1 117 ? 8.727 2.27 -20 1 94.75 117 GLN A CA 1
ATOM 974 C C . GLN A 1 117 ? 7.254 2.553 -20.281 1 94.75 117 GLN A C 1
ATOM 976 O O . GLN A 1 117 ? 6.387 2.271 -19.453 1 94.75 117 GLN A O 1
ATOM 981 N N . THR A 1 118 ? 7.016 3.104 -21.469 1 96.5 118 THR A N 1
ATOM 982 C CA . THR A 1 118 ? 5.637 3.295 -21.906 1 96.5 118 THR A CA 1
ATOM 983 C C . THR A 1 118 ? 4.992 1.957 -22.266 1 96.5 118 THR A C 1
ATOM 985 O O . THR A 1 118 ? 5.371 1.321 -23.25 1 96.5 118 THR A O 1
ATOM 988 N N . TRP A 1 119 ? 4.051 1.497 -21.484 1 97.12 119 TRP A N 1
ATOM 989 C CA . TRP A 1 119 ? 3.402 0.204 -21.672 1 97.12 119 TRP A CA 1
ATOM 990 C C . TRP A 1 119 ? 2.109 0.356 -22.469 1 97.12 119 TRP A C 1
ATOM 992 O O . TRP A 1 119 ? 1.601 -0.616 -23.031 1 97.12 119 TRP A O 1
ATOM 1002 N N . ASN A 1 120 ? 1.552 1.505 -22.453 1 95.94 120 ASN A N 1
ATOM 1003 C CA . ASN A 1 120 ? 0.365 1.915 -23.203 1 95.94 120 ASN A CA 1
ATOM 1004 C C . ASN A 1 120 ? 0.481 3.355 -23.688 1 95.94 120 ASN A C 1
ATOM 1006 O O . ASN A 1 120 ? 0.475 4.293 -22.875 1 95.94 120 ASN A O 1
ATOM 1010 N N . PRO A 1 121 ? 0.517 3.619 -24.938 1 93.62 121 PRO A N 1
ATOM 1011 C CA . PRO A 1 121 ? 0.729 4.973 -25.453 1 93.62 121 PRO A CA 1
ATOM 1012 C C . PRO A 1 121 ? -0.434 5.91 -25.156 1 93.62 121 PRO A C 1
ATOM 1014 O O . PRO A 1 121 ? -0.271 7.133 -25.188 1 93.62 121 PRO A O 1
ATOM 1017 N N . GLU A 1 122 ? -1.601 5.34 -24.766 1 93.94 122 GLU A N 1
ATOM 1018 C CA . GLU A 1 122 ? -2.793 6.152 -24.547 1 93.94 122 GLU A CA 1
ATOM 1019 C C . GLU A 1 122 ? -2.896 6.59 -23.078 1 93.94 122 GLU A C 1
ATOM 1021 O O . GLU A 1 122 ? -3.717 7.445 -22.75 1 93.94 122 GLU A O 1
ATOM 1026 N N . ILE A 1 123 ? -2.145 6.031 -22.25 1 95.62 123 ILE A N 1
ATOM 1027 C CA . ILE A 1 123 ? -2.162 6.359 -20.828 1 95.62 123 ILE A CA 1
ATOM 1028 C C . ILE A 1 123 ? -0.753 6.727 -20.359 1 95.62 123 ILE A C 1
ATOM 1030 O O . ILE A 1 123 ? 0.031 5.855 -19.984 1 95.62 123 ILE A O 1
ATOM 1034 N N . LEU A 1 124 ? -0.466 7.984 -20.312 1 94.81 124 LEU A N 1
ATOM 1035 C CA . LEU A 1 124 ? 0.869 8.438 -19.938 1 94.81 124 LEU A CA 1
ATOM 1036 C C . LEU A 1 124 ? 1.056 8.367 -18.422 1 94.81 124 LEU A C 1
ATOM 1038 O O . LEU A 1 124 ? 1.241 9.398 -17.766 1 94.81 124 LEU A O 1
ATOM 1042 N N . TRP A 1 125 ? 0.971 7.262 -17.969 1 97.75 125 TRP A N 1
ATOM 1043 C CA . TRP A 1 125 ? 1.089 6.926 -16.547 1 97.75 125 TRP A CA 1
ATOM 1044 C C . TRP A 1 125 ? 1.702 5.539 -16.375 1 97.75 125 TRP A C 1
ATOM 1046 O O . TRP A 1 125 ? 1.549 4.668 -17.234 1 97.75 125 TRP A O 1
ATOM 1056 N N . GLN A 1 126 ? 2.471 5.309 -15.305 1 97.94 126 GLN A N 1
ATOM 1057 C CA . GLN A 1 126 ? 2.955 3.986 -14.93 1 97.94 126 GLN A CA 1
ATOM 1058 C C . GLN A 1 126 ? 2.826 3.764 -13.422 1 97.94 126 GLN A C 1
ATOM 1060 O O . GLN A 1 126 ? 2.906 4.715 -12.641 1 97.94 126 GLN A O 1
ATOM 1065 N N . PRO A 1 127 ? 2.605 2.543 -13.016 1 98.38 127 PRO A N 1
ATOM 1066 C CA . PRO A 1 127 ? 2.5 2.262 -11.586 1 98.38 127 PRO A CA 1
ATOM 1067 C C . PRO A 1 127 ? 3.842 2.373 -10.859 1 98.38 127 PRO A C 1
ATOM 1069 O O . PRO A 1 127 ? 4.867 1.921 -11.383 1 98.38 127 PRO A O 1
ATOM 1072 N N . VAL A 1 128 ? 3.859 3.02 -9.742 1 98.44 128 VAL A N 1
ATOM 1073 C CA . VAL A 1 128 ? 4.973 3.064 -8.805 1 98.44 128 VAL A CA 1
ATOM 1074 C C . VAL A 1 128 ? 4.582 2.357 -7.508 1 98.44 128 VAL A C 1
ATOM 1076 O O . VAL A 1 128 ? 3.594 2.725 -6.867 1 98.44 128 VAL A O 1
ATOM 1079 N N . ALA A 1 129 ? 5.34 1.373 -7.141 1 98.12 129 ALA A N 1
ATOM 1080 C CA . ALA A 1 129 ? 5 0.52 -6.008 1 98.12 129 ALA A CA 1
ATOM 1081 C C . ALA A 1 129 ? 5.004 1.312 -4.703 1 98.12 129 ALA A C 1
ATOM 1083 O O . ALA A 1 129 ? 5.848 2.191 -4.508 1 98.12 129 ALA A O 1
ATOM 1084 N N . GLN A 1 130 ? 4.043 1.017 -3.867 1 98.5 130 GLN A N 1
ATOM 1085 C CA . GLN A 1 130 ? 3.967 1.615 -2.539 1 98.5 130 GLN A CA 1
ATOM 1086 C C . GLN A 1 130 ? 3.719 0.555 -1.472 1 98.5 130 GLN A C 1
ATOM 1088 O O . GLN A 1 130 ? 3.182 -0.515 -1.766 1 98.5 130 GLN A O 1
ATOM 1093 N N . GLN A 1 131 ? 4.156 0.801 -0.292 1 97.94 131 GLN A N 1
ATOM 1094 C CA . GLN A 1 131 ? 3.939 -0.064 0.863 1 97.94 131 GLN A CA 1
ATOM 1095 C C . GLN A 1 131 ? 3.258 0.696 1.997 1 97.94 131 GLN A C 1
ATOM 1097 O O . GLN A 1 131 ? 3.596 1.85 2.27 1 97.94 131 GLN A O 1
ATOM 1102 N N . THR A 1 132 ? 2.301 0.016 2.635 1 97.81 132 THR A N 1
ATOM 1103 C CA . THR A 1 132 ? 1.591 0.64 3.746 1 97.81 132 THR A CA 1
ATOM 1104 C C . THR A 1 132 ? 2.377 0.486 5.047 1 97.81 132 THR A C 1
ATOM 1106 O O . THR A 1 132 ? 2.799 -0.619 5.395 1 97.81 132 THR A O 1
ATOM 1109 N N . ASP A 1 133 ? 2.668 1.586 5.648 1 95.44 133 ASP A N 1
ATOM 1110 C CA . ASP A 1 133 ? 3.191 1.671 7.008 1 95.44 133 ASP A CA 1
ATOM 1111 C C . ASP A 1 133 ? 2.201 2.369 7.938 1 95.44 133 ASP A C 1
ATOM 1113 O O . ASP A 1 133 ? 2.105 3.6 7.938 1 95.44 133 ASP A O 1
ATOM 1117 N N . ALA A 1 134 ? 1.521 1.633 8.781 1 91.88 134 ALA A N 1
ATOM 1118 C CA . ALA A 1 134 ? 0.437 2.135 9.625 1 91.88 134 ALA A CA 1
ATOM 1119 C C . ALA A 1 134 ? 0.924 3.262 10.531 1 91.88 134 ALA A C 1
ATOM 1121 O O . ALA A 1 134 ? 0.139 4.121 10.938 1 91.88 134 ALA A O 1
ATOM 1122 N N . SER A 1 135 ? 2.191 3.293 10.82 1 92.06 135 SER A N 1
ATOM 1123 C CA . SER A 1 135 ? 2.717 4.266 11.766 1 92.06 135 SER A CA 1
ATOM 1124 C C . SER A 1 135 ? 2.627 5.684 11.219 1 92.06 135 SER A C 1
ATOM 1126 O O . SER A 1 135 ? 2.715 6.656 11.969 1 92.06 135 SER A O 1
ATOM 1128 N N . ILE A 1 136 ? 2.469 5.844 9.93 1 95.94 136 ILE A N 1
ATOM 1129 C CA . ILE A 1 136 ? 2.34 7.152 9.305 1 95.94 136 ILE A CA 1
ATOM 1130 C C . ILE A 1 136 ? 1.064 7.836 9.789 1 95.94 136 ILE A C 1
ATOM 1132 O O . ILE A 1 136 ? 0.997 9.07 9.852 1 95.94 136 ILE A O 1
ATOM 1136 N N . ASP A 1 137 ? 0.106 6.992 10.266 1 94.06 137 ASP A N 1
ATOM 1137 C CA . ASP A 1 137 ? -1.16 7.535 10.75 1 94.06 137 ASP A CA 1
ATOM 1138 C C . ASP A 1 137 ? -1.128 7.738 12.266 1 94.06 137 ASP A C 1
ATOM 1140 O O . ASP A 1 137 ? -2.076 8.273 12.844 1 94.06 137 ASP A O 1
ATOM 1144 N N . TRP A 1 138 ? -0.015 7.309 12.906 1 91.69 138 TRP A N 1
ATOM 1145 C CA . TRP A 1 138 ? 0.104 7.43 14.352 1 91.69 138 TRP A CA 1
ATOM 1146 C C . TRP A 1 138 ? 0.576 8.828 14.75 1 91.69 138 TRP A C 1
ATOM 1148 O O . TRP A 1 138 ? 1.613 8.977 15.398 1 91.69 138 TRP A O 1
ATOM 1158 N N . VAL A 1 139 ? -0.249 9.844 14.344 1 90.88 139 VAL A N 1
ATOM 1159 C CA . VAL A 1 139 ? 0.125 11.234 14.586 1 90.88 139 VAL A CA 1
ATOM 1160 C C . VAL A 1 139 ? -1.079 12.008 15.117 1 90.88 139 VAL A C 1
ATOM 1162 O O . VAL A 1 139 ? -2.211 11.781 14.68 1 90.88 139 VAL A O 1
ATOM 1165 N N . SER A 1 140 ? -0.768 12.906 16.078 1 89.5 140 SER A N 1
ATOM 1166 C CA . SER A 1 140 ? -1.761 13.805 16.656 1 89.5 140 SER A CA 1
ATOM 1167 C C . SER A 1 140 ? -3.008 13.039 17.094 1 89.5 140 SER A C 1
ATOM 1169 O O . SER A 1 140 ? -2.914 12.055 17.828 1 89.5 140 SER A O 1
ATOM 1171 N N . LEU A 1 141 ? -4.172 13.414 16.625 1 84.94 141 LEU A N 1
ATOM 1172 C CA . LEU A 1 141 ? -5.422 12.781 17.031 1 84.94 141 LEU A CA 1
ATOM 1173 C C . LEU A 1 141 ? -5.613 11.453 16.312 1 84.94 141 LEU A C 1
ATOM 1175 O O . LEU A 1 141 ? -6.395 10.602 16.75 1 84.94 141 LEU A O 1
ATOM 1179 N N . GLY A 1 142 ? -4.859 11.258 15.195 1 84.5 142 GLY A N 1
ATOM 1180 C CA . GLY A 1 142 ? -4.902 9.992 14.484 1 84.5 142 GLY A CA 1
ATOM 1181 C C . GLY A 1 142 ? -4.379 8.828 15.312 1 84.5 142 GLY A C 1
ATOM 1182 O O . GLY A 1 142 ? -4.836 7.691 15.156 1 84.5 142 GLY A O 1
ATOM 1183 N N . ALA A 1 143 ? -3.492 9.141 16.219 1 86.12 143 ALA A N 1
ATOM 1184 C CA . ALA A 1 143 ? -2.916 8.109 17.078 1 86.12 143 ALA A CA 1
ATOM 1185 C C . ALA A 1 143 ? -3.973 7.508 18 1 86.12 143 ALA A C 1
ATOM 1187 O O . ALA A 1 143 ? -3.863 6.348 18.406 1 86.12 143 ALA A O 1
ATOM 1188 N N . ILE A 1 144 ? -4.984 8.266 18.312 1 82.12 144 ILE A N 1
ATOM 1189 C CA . ILE A 1 144 ? -6.043 7.801 19.203 1 82.12 144 ILE A CA 1
ATOM 1190 C C . ILE A 1 144 ? -6.809 6.656 18.547 1 82.12 144 ILE A C 1
ATOM 1192 O O . ILE A 1 144 ? -7.145 5.668 19.203 1 82.12 144 ILE A O 1
ATOM 1196 N N . ASP A 1 145 ? -6.977 6.812 17.297 1 78.12 145 ASP A N 1
ATOM 1197 C CA . ASP A 1 145 ? -7.75 5.82 16.547 1 78.12 145 ASP A CA 1
ATOM 1198 C C . ASP A 1 145 ? -6.883 4.625 16.156 1 78.12 145 ASP A C 1
ATOM 1200 O O . ASP A 1 145 ? -7.348 3.484 16.156 1 78.12 145 ASP A O 1
ATOM 1204 N N . ASN A 1 146 ? -5.688 4.852 15.898 1 85 146 ASN A N 1
ATOM 1205 C CA . ASN A 1 146 ? -4.848 3.832 15.273 1 85 146 ASN A CA 1
ATOM 1206 C C . ASN A 1 146 ? -3.982 3.113 16.312 1 85 146 ASN A C 1
ATOM 1208 O O . ASN A 1 146 ? -3.381 2.08 16 1 85 146 ASN A O 1
ATOM 1212 N N . CYS A 1 147 ? -3.914 3.672 17.453 1 88.38 147 CYS A N 1
ATOM 1213 C CA . CYS A 1 147 ? -3.184 3.082 18.578 1 88.38 147 CYS A CA 1
ATOM 1214 C C . CYS A 1 147 ? -4.098 2.879 19.781 1 88.38 147 CYS A C 1
ATOM 1216 O O . CYS A 1 147 ? -4.164 3.729 20.672 1 88.38 147 CYS A O 1
ATOM 1218 N N . PRO A 1 148 ? -4.652 1.705 19.859 1 85.56 148 PRO A N 1
ATOM 1219 C CA . PRO A 1 148 ? -5.707 1.514 20.859 1 85.56 148 PRO A CA 1
ATOM 1220 C C . PRO A 1 148 ? -5.215 1.718 22.281 1 85.56 148 PRO A C 1
ATOM 1222 O O . PRO A 1 148 ? -5.875 2.395 23.078 1 85.56 148 PRO A O 1
ATOM 1225 N N . VAL A 1 149 ? -4.055 1.173 22.688 1 86.75 149 VAL A N 1
ATOM 1226 C CA . VAL A 1 149 ? -3.547 1.283 24.047 1 86.75 149 VAL A CA 1
ATOM 1227 C C . VAL A 1 149 ? -3.07 2.711 24.312 1 86.75 149 VAL A C 1
ATOM 1229 O O . VAL A 1 149 ? -3.467 3.334 25.297 1 86.75 149 VAL A O 1
ATOM 1232 N N . TYR A 1 150 ? -2.361 3.238 23.438 1 88.62 150 TYR A N 1
ATOM 1233 C CA . TYR A 1 150 ? -1.851 4.602 23.562 1 88.62 150 TYR A CA 1
ATOM 1234 C C . TYR A 1 150 ? -2.99 5.613 23.562 1 88.62 150 TYR A C 1
ATOM 1236 O O . TYR A 1 150 ? -2.973 6.566 24.344 1 88.62 150 TYR A O 1
ATOM 1244 N N . GLY A 1 151 ? -3.924 5.328 22.672 1 86.06 151 GLY A N 1
ATOM 1245 C CA . GLY A 1 151 ? -5.043 6.246 22.547 1 86.06 151 GLY A CA 1
ATOM 1246 C C . GLY A 1 151 ? -5.855 6.363 23.828 1 86.06 151 GLY A C 1
ATOM 1247 O O . GLY A 1 151 ? -6.184 7.469 24.266 1 86.06 151 GLY A O 1
ATOM 1248 N N . VAL A 1 152 ? -6.105 5.297 24.406 1 85.31 152 VAL A N 1
ATOM 1249 C CA . VAL A 1 152 ? -6.887 5.277 25.641 1 85.31 152 VAL A CA 1
ATOM 1250 C C . VAL A 1 152 ? -6.109 5.969 26.766 1 85.31 152 VAL A C 1
ATOM 1252 O O . VAL A 1 152 ? -6.668 6.777 27.5 1 85.31 152 VAL A O 1
ATOM 1255 N N . ASN A 1 153 ? -4.852 5.699 26.844 1 86.5 153 ASN A N 1
ATOM 1256 C CA . ASN A 1 153 ? -4.012 6.297 27.875 1 86.5 153 ASN A CA 1
ATOM 1257 C C . ASN A 1 153 ? -3.883 7.805 27.688 1 86.5 153 ASN A C 1
ATOM 1259 O O . ASN A 1 153 ? -3.904 8.555 28.672 1 86.5 153 ASN A O 1
ATOM 1263 N N . GLN A 1 154 ? -3.793 8.195 26.469 1 85.81 154 GLN A N 1
ATOM 1264 C CA . GLN A 1 154 ? -3.648 9.617 26.172 1 85.81 154 GLN A CA 1
ATOM 1265 C C . GLN A 1 154 ? -4.934 10.383 26.484 1 85.81 154 GLN A C 1
ATOM 1267 O O . GLN A 1 154 ? -4.895 11.477 27.047 1 85.81 154 GLN A O 1
ATOM 1272 N N . GLN A 1 155 ? -5.996 9.805 26.094 1 82.38 155 GLN A N 1
ATOM 1273 C CA . GLN A 1 155 ? -7.281 10.461 26.297 1 82.38 155 GLN A CA 1
ATOM 1274 C C . GLN A 1 155 ? -7.582 10.625 27.781 1 82.38 155 GLN A C 1
ATOM 1276 O O . GLN A 1 155 ? -8.234 11.586 28.188 1 82.38 155 GLN A O 1
ATOM 1281 N N . LYS A 1 156 ? -7.051 9.758 28.547 1 84.81 156 LYS A N 1
ATOM 1282 C CA . LYS A 1 156 ? -7.312 9.781 29.984 1 84.81 156 LYS A CA 1
ATOM 1283 C C . LYS A 1 156 ? -6.297 10.664 30.719 1 84.81 156 LYS A C 1
ATOM 1285 O O . LYS A 1 156 ? -6.449 10.938 31.906 1 84.81 156 LYS A O 1
ATOM 1290 N N . SER A 1 157 ? -5.387 11.078 30.016 1 88.06 157 SER A N 1
ATOM 1291 C CA . SER A 1 157 ? -4.32 11.836 30.656 1 88.06 157 SER A CA 1
ATOM 1292 C C . SER A 1 157 ? -4.766 13.266 30.969 1 88.06 157 SER A C 1
ATOM 1294 O O . SER A 1 157 ? -5.598 13.828 30.25 1 88.06 157 SER A O 1
ATOM 1296 N N . SER A 1 158 ? -4.145 13.82 31.953 1 89.69 158 SER A N 1
ATOM 1297 C CA . SER A 1 158 ? -4.426 15.211 32.312 1 89.69 158 SER A CA 1
ATOM 1298 C C . SER A 1 158 ? -3.953 16.172 31.219 1 89.69 158 SER A C 1
ATOM 1300 O O . SER A 1 158 ? -4.582 17.203 30.984 1 89.69 158 SER A O 1
ATOM 1302 N N . GLU A 1 159 ? -2.936 15.797 30.594 1 89.5 159 GLU A N 1
ATOM 1303 C CA . GLU A 1 159 ? -2.391 16.656 29.531 1 89.5 159 GLU A CA 1
ATOM 1304 C C . GLU A 1 159 ? -3.387 16.812 28.391 1 89.5 159 GLU A C 1
ATOM 1306 O O . GLU A 1 159 ? -3.527 17.906 27.844 1 89.5 159 GLU A O 1
ATOM 1311 N N . TYR A 1 160 ? -4.023 15.773 28.094 1 87 160 TYR A N 1
ATOM 1312 C CA . TYR A 1 160 ? -5.02 15.82 27.031 1 87 160 TYR A CA 1
ATOM 1313 C C . TYR A 1 160 ? -6.223 16.656 27.453 1 87 160 TYR A C 1
ATOM 1315 O O . TYR A 1 160 ? -6.754 17.438 26.641 1 87 160 TYR A O 1
ATOM 1323 N N . ALA A 1 161 ? -6.629 16.438 28.641 1 87.44 161 ALA A N 1
ATOM 1324 C CA . ALA A 1 161 ? -7.727 17.25 29.156 1 87.44 161 ALA A CA 1
ATOM 1325 C C . ALA A 1 161 ? -7.363 18.734 29.141 1 87.44 161 ALA A C 1
ATOM 1327 O O . ALA A 1 161 ? -8.219 19.594 28.875 1 87.44 161 ALA A O 1
ATOM 1328 N N . ASP A 1 162 ? -6.172 19 29.359 1 92.69 162 ASP A N 1
ATOM 1329 C CA . ASP A 1 162 ? -5.688 20.375 29.422 1 92.69 162 ASP A CA 1
ATOM 1330 C C . ASP A 1 162 ? -5.754 21.047 28.062 1 92.69 162 ASP A C 1
ATOM 1332 O O . ASP A 1 162 ? -5.82 22.266 27.953 1 92.69 162 ASP A O 1
ATOM 1336 N N . VAL A 1 163 ? -5.734 20.234 27.016 1 93.31 163 VAL A N 1
ATOM 1337 C CA . VAL A 1 163 ? -5.785 20.797 25.672 1 93.31 163 VAL A CA 1
ATOM 1338 C C . VAL A 1 163 ? -7.117 21.516 25.453 1 93.31 163 VAL A C 1
ATOM 1340 O O . VAL A 1 163 ? -7.148 22.641 24.953 1 93.31 163 VAL A O 1
ATOM 1343 N N . MET A 1 164 ? -8.211 20.891 25.812 1 91.62 164 MET A N 1
ATOM 1344 C CA . MET A 1 164 ? -9.523 21.5 25.656 1 91.62 164 MET A CA 1
ATOM 1345 C C . MET A 1 164 ? -9.656 22.766 26.484 1 91.62 164 MET A C 1
ATOM 1347 O O . MET A 1 164 ? -10.234 23.75 26.047 1 91.62 164 MET A O 1
ATOM 1351 N N . GLU A 1 165 ? -9.148 22.641 27.672 1 93.69 165 GLU A N 1
ATOM 1352 C CA . GLU A 1 165 ? -9.172 23.812 28.531 1 93.69 165 GLU A CA 1
ATOM 1353 C C . GLU A 1 165 ? -8.398 24.984 27.922 1 93.69 165 GLU A C 1
ATOM 1355 O O . GLU A 1 165 ? -8.859 26.125 27.953 1 93.69 165 GLU A O 1
ATOM 1360 N N . LYS A 1 166 ? -7.297 24.656 27.391 1 95.5 166 LYS A N 1
ATOM 1361 C CA . LYS A 1 166 ? -6.461 25.656 26.75 1 95.5 166 LYS A CA 1
ATOM 1362 C C . LYS A 1 166 ? -7.176 26.266 25.547 1 95.5 166 LYS A C 1
ATOM 1364 O O . LYS A 1 166 ? -7.117 27.484 25.328 1 95.5 166 LYS A O 1
ATOM 1369 N N . MET A 1 167 ? -7.84 25.453 24.719 1 96.06 167 MET A N 1
ATOM 1370 C CA . MET A 1 167 ? -8.555 25.953 23.547 1 96.06 167 MET A CA 1
ATOM 1371 C C . MET A 1 167 ? -9.695 26.875 23.953 1 96.06 167 MET A C 1
ATOM 1373 O O . MET A 1 167 ? -9.953 27.875 23.281 1 96.06 167 MET A O 1
ATOM 1377 N N . GLU A 1 168 ? -10.344 26.5 25.031 1 94.31 168 GLU A N 1
ATOM 1378 C CA . GLU A 1 168 ? -11.43 27.328 25.531 1 94.31 168 GLU A CA 1
ATOM 1379 C C . GLU A 1 168 ? -10.922 28.703 25.969 1 94.31 168 GLU A C 1
ATOM 1381 O O . GLU A 1 168 ? -11.578 29.719 25.75 1 94.31 168 GLU A O 1
ATOM 1386 N N . LYS A 1 169 ? -9.781 28.719 26.578 1 96.62 169 LYS A N 1
ATOM 1387 C CA . LYS A 1 169 ? -9.188 29.984 27.031 1 96.62 169 LYS A CA 1
ATOM 1388 C C . LYS A 1 169 ? -8.727 30.812 25.844 1 96.62 169 LYS A C 1
ATOM 1390 O O . LYS A 1 169 ? -8.82 32.062 25.875 1 96.62 169 LYS A O 1
ATOM 1395 N N . ILE A 1 170 ? -8.203 30.203 24.828 1 96.56 170 ILE A N 1
ATOM 1396 C CA . ILE A 1 170 ? -7.637 30.891 23.672 1 96.56 170 ILE A CA 1
ATOM 1397 C C . ILE A 1 170 ? -8.75 31.562 22.875 1 96.56 170 ILE A C 1
ATOM 1399 O O . ILE A 1 170 ? -8.602 32.688 22.406 1 96.56 170 ILE A O 1
ATOM 1403 N N . ASP A 1 171 ? -9.875 30.859 22.641 1 97.44 171 ASP A N 1
ATOM 1404 C CA . ASP A 1 171 ? -10.977 31.422 21.859 1 97.44 171 ASP A CA 1
ATOM 1405 C C . ASP A 1 171 ? -12.328 30.953 22.391 1 97.44 171 ASP A C 1
ATOM 1407 O O . ASP A 1 171 ? -13.016 30.156 21.75 1 97.44 171 ASP A O 1
ATOM 1411 N N . PRO A 1 172 ? -12.773 31.469 23.578 1 96.38 172 PRO A N 1
ATOM 1412 C CA . PRO A 1 172 ? -14.031 31.047 24.188 1 96.38 172 PRO A CA 1
ATOM 1413 C C . PRO A 1 172 ? -15.25 31.328 23.312 1 96.38 172 PRO A C 1
ATOM 1415 O O . PRO A 1 172 ? -16.219 30.578 23.328 1 96.38 172 PRO A O 1
ATOM 1418 N N . GLU A 1 173 ? -15.18 32.375 22.531 1 96.69 173 GLU A N 1
ATOM 1419 C CA . GLU A 1 173 ? -16.297 32.75 21.672 1 96.69 173 GLU A CA 1
ATOM 1420 C C . GLU A 1 173 ? -16.516 31.719 20.578 1 96.69 173 GLU A C 1
ATOM 1422 O O . GLU A 1 173 ? -17.656 31.328 20.297 1 96.69 173 GLU A O 1
ATOM 1427 N N . LEU A 1 174 ? -15.438 31.281 19.922 1 97.12 174 LEU A N 1
ATOM 1428 C CA . LEU A 1 174 ? -15.555 30.266 18.891 1 97.12 174 LEU A CA 1
ATOM 1429 C C . LEU A 1 174 ? -16.094 28.969 19.469 1 97.12 174 LEU A C 1
ATOM 1431 O O . LEU A 1 174 ? -16.922 28.297 18.844 1 97.12 174 LEU A O 1
ATOM 1435 N N . LEU A 1 175 ? -15.578 28.594 20.625 1 95.25 175 LEU A N 1
ATOM 1436 C CA . LEU A 1 175 ? -16.031 27.359 21.25 1 95.25 175 LEU A CA 1
ATOM 1437 C C . LEU A 1 175 ? -17.531 27.422 21.547 1 95.25 175 LEU A C 1
ATOM 1439 O O . LEU A 1 175 ? -18.25 26.453 21.328 1 95.25 175 LEU A O 1
ATOM 1443 N N . GLN A 1 176 ? -17.969 28.562 22.078 1 93.81 176 GLN A N 1
ATOM 1444 C CA . GLN A 1 176 ? -19.391 28.734 22.375 1 93.81 176 GLN A CA 1
ATOM 1445 C C . GLN A 1 176 ? -20.219 28.688 21.094 1 93.81 176 GLN A C 1
ATOM 1447 O O . GLN A 1 176 ? -21.312 28.094 21.078 1 93.81 176 GLN A O 1
ATOM 1452 N N . LEU A 1 177 ? -19.719 29.328 20.047 1 94.94 177 LEU A N 1
ATOM 1453 C CA . LEU A 1 177 ? -20.406 29.297 18.766 1 94.94 177 LEU A CA 1
ATOM 1454 C C . LEU A 1 177 ? -20.609 27.859 18.297 1 94.94 177 LEU A C 1
ATOM 1456 O O . LEU A 1 177 ? -21.703 27.5 17.844 1 94.94 177 LEU A O 1
ATOM 1460 N N . VAL A 1 178 ? -19.547 27.078 18.359 1 94.5 178 VAL A N 1
ATOM 1461 C CA . VAL A 1 178 ? -19.578 25.688 17.922 1 94.5 178 VAL A CA 1
ATOM 1462 C C . VAL A 1 178 ? -20.531 24.891 18.812 1 94.5 178 VAL A C 1
ATOM 1464 O O . VAL A 1 178 ? -21.328 24.078 18.312 1 94.5 178 VAL A O 1
ATOM 1467 N N . ARG A 1 179 ? -20.5 25.078 20.125 1 91.75 179 ARG A N 1
ATOM 1468 C CA . ARG A 1 179 ? -21.391 24.375 21.047 1 91.75 179 ARG A CA 1
ATOM 1469 C C . ARG A 1 179 ? -22.844 24.688 20.734 1 91.75 179 ARG A C 1
ATOM 1471 O O . ARG A 1 179 ? -23.703 23.797 20.828 1 91.75 179 ARG A O 1
ATOM 1478 N N . ASP A 1 180 ? -23.109 25.859 20.344 1 92.12 180 ASP A N 1
ATOM 1479 C CA . ASP A 1 180 ? -24.484 26.297 20.094 1 92.12 180 ASP A CA 1
ATOM 1480 C C . ASP A 1 180 ? -25.031 25.656 18.828 1 92.12 180 ASP A C 1
ATOM 1482 O O . ASP A 1 180 ? -26.25 25.547 18.656 1 92.12 180 ASP A O 1
ATOM 1486 N N . HIS A 1 181 ? -24.141 25.203 17.953 1 91.88 181 HIS A N 1
ATOM 1487 C CA . HIS A 1 181 ? -24.625 24.781 16.641 1 91.88 181 HIS A CA 1
ATOM 1488 C C . HIS A 1 181 ? -24.281 23.328 16.359 1 91.88 181 HIS A C 1
ATOM 1490 O O . HIS A 1 181 ? -24.703 22.766 15.352 1 91.88 181 HIS A O 1
ATOM 1496 N N . ALA A 1 182 ? -23.453 22.625 17.062 1 80.31 182 ALA A N 1
ATOM 1497 C CA . ALA A 1 182 ? -23.047 21.234 16.812 1 80.31 182 ALA A CA 1
ATOM 1498 C C . ALA A 1 182 ? -23.938 20.281 17.594 1 80.31 182 ALA A C 1
ATOM 1500 O O . ALA A 1 182 ? -23.906 19.062 17.359 1 80.31 182 ALA A O 1
ATOM 1501 N N . PHE A 1 183 ? -24.781 20.641 18.406 1 74.19 183 PHE A N 1
ATOM 1502 C CA . PHE A 1 183 ? -25.781 19.875 19.141 1 74.19 183 PHE A CA 1
ATOM 1503 C C . PHE A 1 183 ? -25.094 18.891 20.094 1 74.19 183 PHE A C 1
ATOM 1505 O O . PHE A 1 183 ? -25.562 17.75 20.25 1 74.19 183 PHE A O 1
ATOM 1512 N N . GLU A 1 184 ? -23.844 19.094 20.406 1 76.75 184 GLU A N 1
ATOM 1513 C CA . GLU A 1 184 ? -23.172 18.266 21.406 1 76.75 184 GLU A CA 1
ATOM 1514 C C . GLU A 1 184 ? -22.312 19.109 22.344 1 76.75 184 GLU A C 1
ATOM 1516 O O . GLU A 1 184 ? -21.875 20.188 21.984 1 76.75 184 GLU A O 1
ATOM 1521 N N . PRO A 1 185 ? -22.25 18.781 23.688 1 79.69 185 PRO A N 1
ATOM 1522 C CA . PRO A 1 185 ? -21.516 19.562 24.672 1 79.69 185 PRO A CA 1
ATOM 1523 C C . PRO A 1 185 ? -20.031 19.719 24.328 1 79.69 185 PRO A C 1
ATOM 1525 O O . PRO A 1 185 ? -19.391 20.656 24.797 1 79.69 185 PRO A O 1
ATOM 1528 N N . ILE A 1 186 ? -19.438 19.297 23.422 1 87.81 186 ILE A N 1
ATOM 1529 C CA . ILE A 1 186 ? -18.047 19.328 22.953 1 87.81 186 ILE A CA 1
ATOM 1530 C C . ILE A 1 186 ? -17.109 19.453 24.156 1 87.81 186 ILE A C 1
ATOM 1532 O O . ILE A 1 186 ? -16.625 20.547 24.469 1 87.81 186 ILE A O 1
ATOM 1536 N N . THR A 1 187 ? -16.766 18.438 24.844 1 85.88 187 THR A N 1
ATOM 1537 C CA . THR A 1 187 ? -15.945 18.438 26.062 1 85.88 187 THR A CA 1
ATOM 1538 C C . THR A 1 187 ? -14.555 17.875 25.766 1 85.88 187 THR A C 1
ATOM 1540 O O . THR A 1 187 ? -13.625 18.062 26.562 1 85.88 187 THR A O 1
ATOM 1543 N N . GLU A 1 188 ? -14.398 17.219 24.672 1 87.88 188 GLU A N 1
ATOM 1544 C CA . GLU A 1 188 ? -13.125 16.594 24.328 1 87.88 188 GLU A CA 1
ATOM 1545 C C . GLU A 1 188 ? -12.508 17.25 23.094 1 87.88 188 GLU A C 1
ATOM 1547 O O . GLU A 1 188 ? -13.219 17.656 22.172 1 87.88 188 GLU A O 1
ATOM 1552 N N . ALA A 1 189 ? -11.164 17.25 23.109 1 88.69 189 ALA A N 1
ATOM 1553 C CA . ALA A 1 189 ? -10.422 17.859 22.016 1 88.69 189 ALA A CA 1
ATOM 1554 C C . ALA A 1 189 ? -10.719 17.156 20.688 1 88.69 189 ALA A C 1
ATOM 1556 O O . ALA A 1 189 ? -10.781 17.797 19.641 1 88.69 189 ALA A O 1
ATOM 1557 N N . VAL A 1 190 ? -10.93 15.867 20.75 1 87.31 190 VAL A N 1
ATOM 1558 C CA . VAL A 1 190 ? -11.172 15.078 19.547 1 87.31 190 VAL A CA 1
ATOM 1559 C C . VAL A 1 190 ? -12.484 15.516 18.906 1 87.31 190 VAL A C 1
ATOM 1561 O O . VAL A 1 190 ? -12.555 15.711 17.688 1 87.31 190 VAL A O 1
ATOM 1564 N N . THR A 1 191 ? -13.484 15.641 19.719 1 88.94 191 THR A N 1
ATOM 1565 C CA . THR A 1 191 ? -14.797 16.047 19.219 1 88.94 191 THR A CA 1
ATOM 1566 C C . THR A 1 191 ? -14.75 17.469 18.672 1 88.94 191 THR A C 1
ATOM 1568 O O . THR A 1 191 ? -15.344 17.766 17.641 1 88.94 191 THR A O 1
ATOM 1571 N N . TYR A 1 192 ? -14.094 18.344 19.469 1 92.69 192 TYR A N 1
ATOM 1572 C CA . TYR A 1 192 ? -13.922 19.719 19 1 92.69 192 TYR A CA 1
ATOM 1573 C C . TYR A 1 192 ? -13.203 19.766 17.656 1 92.69 192 TYR A C 1
ATOM 1575 O O . TYR A 1 192 ? -13.609 20.484 16.75 1 92.69 192 TYR A O 1
ATOM 1583 N N . ASN A 1 193 ? -12.188 18.969 17.5 1 91.94 193 ASN A N 1
ATOM 1584 C CA . ASN A 1 193 ? -11.414 18.922 16.266 1 91.94 193 ASN A CA 1
ATOM 1585 C C . ASN A 1 193 ? -12.266 18.453 15.078 1 91.94 193 ASN A C 1
ATOM 1587 O O . ASN A 1 193 ? -12.094 18.953 13.961 1 91.94 193 ASN A O 1
ATOM 1591 N N . HIS A 1 194 ? -13.125 17.5 15.289 1 91.75 194 HIS A N 1
ATOM 1592 C CA . HIS A 1 194 ? -13.992 17.016 14.219 1 91.75 194 HIS A CA 1
ATOM 1593 C C . HIS A 1 194 ? -14.836 18.141 13.641 1 91.75 194 HIS A C 1
ATOM 1595 O O . HIS A 1 194 ? -15 18.25 12.422 1 91.75 194 HIS A O 1
ATOM 1601 N N . ILE A 1 195 ? -15.312 18.938 14.523 1 94 195 ILE A N 1
ATOM 1602 C CA . ILE A 1 195 ? -16.172 20.047 14.117 1 94 195 ILE A CA 1
ATOM 1603 C C . ILE A 1 195 ? -15.336 21.109 13.406 1 94 195 ILE A C 1
ATOM 1605 O O . ILE A 1 195 ? -15.711 21.594 12.336 1 94 195 ILE A O 1
ATOM 1609 N N . ILE A 1 196 ? -14.242 21.469 14.031 1 94.69 196 ILE A N 1
ATOM 1610 C CA . ILE A 1 196 ? -13.352 22.469 13.461 1 94.69 196 ILE A CA 1
ATOM 1611 C C . ILE A 1 196 ? -12.867 22.016 12.086 1 94.69 196 ILE A C 1
ATOM 1613 O O . ILE A 1 196 ? -12.82 22.812 11.148 1 94.69 196 ILE A O 1
ATOM 1617 N N . ASP A 1 197 ? -12.531 20.781 11.953 1 93.88 197 ASP A N 1
ATOM 1618 C CA . ASP A 1 197 ? -12.086 20.234 10.68 1 93.88 197 ASP A CA 1
ATOM 1619 C C . ASP A 1 197 ? -13.18 20.328 9.625 1 93.88 197 ASP A C 1
ATOM 1621 O O . ASP A 1 197 ? -12.914 20.703 8.477 1 93.88 197 ASP A O 1
ATOM 1625 N N . SER A 1 198 ? -14.367 19.953 10.023 1 94.06 198 SER A N 1
ATOM 1626 C CA . SER A 1 198 ? -15.492 20.016 9.102 1 94.06 198 SER A CA 1
ATOM 1627 C C . SER A 1 198 ? -15.703 21.438 8.602 1 94.06 198 SER A C 1
ATOM 1629 O O . SER A 1 198 ? -15.93 21.656 7.406 1 94.06 198 SER A O 1
ATOM 1631 N N . LEU A 1 199 ? -15.641 22.391 9.523 1 95.75 199 LEU A N 1
ATOM 1632 C CA . LEU A 1 199 ? -15.82 23.797 9.164 1 95.75 199 LEU A CA 1
ATOM 1633 C C . LEU A 1 199 ? -14.688 24.281 8.266 1 95.75 199 LEU A C 1
ATOM 1635 O O . LEU A 1 199 ? -14.93 24.922 7.238 1 95.75 199 LEU A O 1
ATOM 1639 N N . LYS A 1 200 ? -13.5 23.953 8.641 1 95.5 200 LYS A N 1
ATOM 1640 C CA . LYS A 1 200 ? -12.32 24.344 7.883 1 95.5 200 LYS A CA 1
ATOM 1641 C C . LYS A 1 200 ? -12.383 23.812 6.457 1 95.5 200 LYS A C 1
ATOM 1643 O O . LYS A 1 200 ? -12.164 24.547 5.496 1 95.5 200 LYS A O 1
ATOM 1648 N N . VAL A 1 201 ? -12.664 22.562 6.316 1 95.56 201 VAL A N 1
ATOM 1649 C CA . VAL A 1 201 ? -12.68 21.891 5.02 1 95.56 201 VAL A CA 1
ATOM 1650 C C . VAL A 1 201 ? -13.773 22.484 4.141 1 95.56 201 VAL A C 1
ATOM 1652 O O . VAL A 1 201 ? -13.57 22.719 2.949 1 95.56 201 VAL A O 1
ATOM 1655 N N . ARG A 1 202 ? -14.961 22.703 4.723 1 95.31 202 ARG A N 1
ATOM 1656 C CA . ARG A 1 202 ? -16.062 23.297 3.971 1 95.31 202 ARG A CA 1
ATOM 1657 C C . ARG A 1 202 ? -15.688 24.688 3.451 1 95.31 202 ARG A C 1
ATOM 1659 O O . ARG A 1 202 ? -16.031 25.047 2.326 1 95.31 202 ARG A O 1
ATOM 1666 N N . HIS A 1 203 ? -15 25.391 4.285 1 95.62 203 HIS A N 1
ATOM 1667 C CA . HIS A 1 203 ? -14.562 26.719 3.889 1 95.62 203 HIS A CA 1
ATOM 1668 C C . HIS A 1 203 ? -13.57 26.656 2.734 1 95.62 203 HIS A C 1
ATOM 1670 O O . HIS A 1 203 ? -13.695 27.406 1.758 1 95.62 203 HIS A O 1
ATOM 1676 N N . ILE A 1 204 ? -12.617 25.781 2.812 1 94.31 204 ILE A N 1
ATOM 1677 C CA . ILE A 1 204 ? -11.578 25.656 1.8 1 94.31 204 ILE A CA 1
ATOM 1678 C C . ILE A 1 204 ? -12.18 25.125 0.503 1 94.31 204 ILE A C 1
ATOM 1680 O O . ILE A 1 204 ? -11.852 25.594 -0.585 1 94.31 204 ILE A O 1
ATOM 1684 N N . LEU A 1 205 ? -13.039 24.109 0.644 1 94.88 205 LEU A N 1
ATOM 1685 C CA . LEU A 1 205 ? -13.68 23.484 -0.512 1 94.88 205 LEU A CA 1
ATOM 1686 C C . LEU A 1 205 ? -14.516 24.5 -1.283 1 94.88 205 LEU A C 1
ATOM 1688 O O . LEU A 1 205 ? -14.562 24.469 -2.516 1 94.88 205 LEU A O 1
ATOM 1692 N N . ASP A 1 206 ? -15.195 25.328 -0.576 1 95.38 206 ASP A N 1
ATOM 1693 C CA . ASP A 1 206 ? -16.062 26.344 -1.158 1 95.38 206 ASP A CA 1
ATOM 1694 C C . ASP A 1 206 ? -16.953 25.75 -2.256 1 95.38 206 ASP A C 1
ATOM 1696 O O . ASP A 1 206 ? -16.938 26.234 -3.391 1 95.38 206 ASP A O 1
ATOM 1700 N N . ASP A 1 207 ? -17.641 24.719 -2.004 1 94.5 207 ASP A N 1
ATOM 1701 C CA . ASP A 1 207 ? -18.531 24.016 -2.908 1 94.5 207 ASP A CA 1
ATOM 1702 C C . ASP A 1 207 ? -19.984 24.109 -2.43 1 94.5 207 ASP A C 1
ATOM 1704 O O . ASP A 1 207 ? -20.281 23.812 -1.274 1 94.5 207 ASP A O 1
ATOM 1708 N N . LYS A 1 208 ? -20.875 24.484 -3.268 1 92.12 208 LYS A N 1
ATOM 1709 C CA . LYS A 1 208 ? -22.266 24.703 -2.906 1 92.12 208 LYS A CA 1
ATOM 1710 C C . LYS A 1 208 ? -22.938 23.422 -2.436 1 92.12 208 LYS A C 1
ATOM 1712 O O . LYS A 1 208 ? -23.953 23.453 -1.728 1 92.12 208 LYS A O 1
ATOM 1717 N N . ARG A 1 209 ? -22.422 22.312 -2.822 1 93.19 209 ARG A N 1
ATOM 1718 C CA . ARG A 1 209 ? -23.016 21.031 -2.436 1 93.19 209 ARG A CA 1
ATOM 1719 C C . ARG A 1 209 ? -22.688 20.703 -0.98 1 93.19 209 ARG A C 1
ATOM 1721 O O . ARG A 1 209 ? -23.359 19.875 -0.367 1 93.19 209 ARG A O 1
ATOM 1728 N N . LEU A 1 210 ? -21.656 21.266 -0.454 1 91.94 210 LEU A N 1
ATOM 1729 C CA . LEU A 1 210 ? -21.25 21.188 0.941 1 91.94 210 LEU A CA 1
ATOM 1730 C C . LEU A 1 210 ? -20.859 22.562 1.474 1 91.94 210 LEU A C 1
ATOM 1732 O O . LEU A 1 210 ? -19.688 22.797 1.767 1 91.94 210 LEU A O 1
ATOM 1736 N N . PRO A 1 211 ? -21.828 23.344 1.743 1 92.31 211 PRO A N 1
ATOM 1737 C CA . PRO A 1 211 ? -21.562 24.766 1.998 1 92.31 211 PRO A CA 1
ATOM 1738 C C . PRO A 1 211 ? -21.016 25.031 3.402 1 92.31 211 PRO A C 1
ATOM 1740 O O . PRO A 1 211 ? -21.375 24.312 4.348 1 92.31 211 PRO A O 1
ATOM 1743 N N . TYR A 1 212 ? -20.188 26.031 3.461 1 94.5 212 TYR A N 1
ATOM 1744 C CA . TYR A 1 212 ? -19.828 26.609 4.75 1 94.5 212 TYR A CA 1
ATOM 1745 C C . TYR A 1 212 ? -21.047 27.203 5.445 1 94.5 212 TYR A C 1
ATOM 1747 O O . TYR A 1 212 ? -21.812 27.953 4.832 1 94.5 212 TYR A O 1
ATOM 1755 N N . PRO A 1 213 ? -21.297 26.844 6.68 1 94.62 213 PRO A N 1
ATOM 1756 C CA . PRO A 1 213 ? -22.547 27.281 7.309 1 94.62 213 PRO A CA 1
ATOM 1757 C C . PRO A 1 213 ? -22.625 28.797 7.48 1 94.62 213 PRO A C 1
ATOM 1759 O O . PRO A 1 213 ? -21.609 29.438 7.816 1 94.62 213 PRO A O 1
ATOM 1762 N N . VAL A 1 214 ? -23.875 29.281 7.402 1 94.38 214 VAL A N 1
ATOM 1763 C CA . VAL A 1 214 ? -24.125 30.719 7.492 1 94.38 214 VAL A CA 1
ATOM 1764 C C . VAL A 1 214 ? -23.781 31.219 8.891 1 94.38 214 VAL A C 1
ATOM 1766 O O . VAL A 1 214 ? -23.234 32.312 9.055 1 94.38 214 VAL A O 1
ATOM 1769 N N . TRP A 1 215 ? -24.031 30.391 9.859 1 94.75 215 TRP A N 1
ATOM 1770 C CA . TRP A 1 215 ? -23.844 30.797 11.242 1 94.75 215 TRP A CA 1
ATOM 1771 C C . TRP A 1 215 ? -22.359 30.953 11.578 1 94.75 215 TRP A C 1
ATOM 1773 O O . TRP A 1 215 ? -22 31.547 12.594 1 94.75 215 TRP A O 1
ATOM 1783 N N . ALA A 1 216 ? -21.469 30.391 10.812 1 96.5 216 ALA A N 1
ATOM 1784 C CA . ALA A 1 216 ? -20.031 30.406 11.102 1 96.5 216 ALA A CA 1
ATOM 1785 C C . ALA A 1 216 ? -19.344 31.516 10.305 1 96.5 216 ALA A C 1
ATOM 1787 O O . ALA A 1 216 ? -18.125 31.719 10.453 1 96.5 216 ALA A O 1
ATOM 1788 N N . ARG A 1 217 ? -20.109 32.25 9.484 1 96.31 217 ARG A N 1
ATOM 1789 C CA . ARG A 1 217 ? -19.516 33.312 8.664 1 96.31 217 ARG A CA 1
ATOM 1790 C C . ARG A 1 217 ? -18.828 34.344 9.539 1 96.31 217 ARG A C 1
ATOM 1792 O O . ARG A 1 217 ? -19.344 34.719 10.594 1 96.31 217 ARG A O 1
ATOM 1799 N N . GLY A 1 218 ? -17.641 34.719 9.133 1 97 218 GLY A N 1
ATOM 1800 C CA . GLY A 1 218 ? -16.875 35.688 9.883 1 97 218 GLY A CA 1
ATOM 1801 C C . GLY A 1 218 ? -15.859 35.062 10.82 1 97 218 GLY A C 1
ATOM 1802 O O . GLY A 1 218 ? -14.977 35.75 11.344 1 97 218 GLY A O 1
ATOM 1803 N N . TYR A 1 219 ? -15.953 33.719 10.969 1 97.69 219 TYR A N 1
ATOM 1804 C CA . TYR A 1 219 ? -15.07 33.031 11.914 1 97.69 219 TYR A CA 1
ATOM 1805 C C . TYR A 1 219 ? -14.016 32.219 11.18 1 97.69 219 TYR A C 1
ATOM 1807 O O . TYR A 1 219 ? -13.312 31.391 11.797 1 97.69 219 TYR A O 1
ATOM 1815 N N . GLU A 1 220 ? -13.883 32.375 9.867 1 96.75 220 GLU A N 1
ATOM 1816 C CA . GLU A 1 220 ? -13.055 31.5 9.031 1 96.75 220 GLU A CA 1
ATOM 1817 C C . GLU A 1 220 ? -11.609 31.484 9.523 1 96.75 220 GLU A C 1
ATOM 1819 O O . GLU A 1 220 ? -11.016 30.422 9.695 1 96.75 220 GLU A O 1
ATOM 1824 N N . ASN A 1 221 ? -11.055 32.625 9.758 1 95.25 221 ASN A N 1
ATOM 1825 C CA . ASN A 1 221 ? -9.664 32.719 10.195 1 95.25 221 ASN A CA 1
ATOM 1826 C C . ASN A 1 221 ? -9.469 32.094 11.57 1 95.25 221 ASN A C 1
ATOM 1828 O O . ASN A 1 221 ? -8.445 31.438 11.812 1 95.25 221 ASN A O 1
ATOM 1832 N N . ARG A 1 222 ? -10.43 32.281 12.43 1 96.62 222 ARG A N 1
ATOM 1833 C CA . ARG A 1 222 ? -10.359 31.703 13.773 1 96.62 222 ARG A CA 1
ATOM 1834 C C . ARG A 1 222 ? -10.461 30.172 13.727 1 96.62 222 ARG A C 1
ATOM 1836 O O . ARG A 1 222 ? -9.797 29.484 14.5 1 96.62 222 ARG A O 1
ATOM 1843 N N . ILE A 1 223 ? -11.258 29.75 12.789 1 96.38 223 ILE A N 1
ATOM 1844 C CA . ILE A 1 223 ? -11.422 28.312 12.602 1 96.38 223 ILE A CA 1
ATOM 1845 C C . ILE A 1 223 ? -10.125 27.703 12.094 1 96.38 223 ILE A C 1
ATOM 1847 O O . ILE A 1 223 ? -9.672 26.672 12.594 1 96.38 223 ILE A O 1
ATOM 1851 N N . MET A 1 224 ? -9.531 28.344 11.141 1 94 224 MET A N 1
ATOM 1852 C CA . MET A 1 224 ? -8.25 27.875 10.609 1 94 224 MET A CA 1
ATOM 1853 C C . MET A 1 224 ? -7.188 27.859 11.703 1 94 224 MET A C 1
ATOM 1855 O O . MET A 1 224 ? -6.438 26.875 11.828 1 94 224 MET A O 1
ATOM 1859 N N . ASN A 1 225 ? -7.184 28.875 12.469 1 94 225 ASN A N 1
ATOM 1860 C CA . ASN A 1 225 ? -6.215 28.969 13.555 1 94 225 ASN A CA 1
ATOM 1861 C C . ASN A 1 225 ? -6.453 27.906 14.609 1 94 225 ASN A C 1
ATOM 1863 O O . ASN A 1 225 ? -5.504 27.281 15.102 1 94 225 ASN A O 1
ATOM 1867 N N . MET A 1 226 ? -7.691 27.703 14.922 1 95.38 226 MET A N 1
ATOM 1868 C CA . MET A 1 226 ? -8.039 26.719 15.938 1 95.38 226 MET A CA 1
ATOM 1869 C C . MET A 1 226 ? -7.652 25.312 15.492 1 95.38 226 MET A C 1
ATOM 1871 O O . MET A 1 226 ? -7.199 24.5 16.297 1 95.38 226 MET A O 1
ATOM 1875 N N . SER A 1 227 ? -7.895 25.047 14.211 1 93.06 227 SER A N 1
ATOM 1876 C CA . SER A 1 227 ? -7.492 23.75 13.656 1 93.06 227 SER A CA 1
ATOM 1877 C C . SER A 1 227 ? -6.012 23.484 13.891 1 93.06 227 SER A C 1
ATOM 1879 O O . SER A 1 227 ? -5.629 22.375 14.281 1 93.06 227 SER A O 1
ATOM 1881 N N . PHE A 1 228 ? -5.246 24.453 13.711 1 91.31 228 PHE A N 1
ATOM 1882 C CA . PHE A 1 228 ? -3.805 24.328 13.906 1 91.31 228 PHE A CA 1
ATOM 1883 C C . PHE A 1 228 ? -3.473 24.172 15.383 1 91.31 228 PHE A C 1
ATOM 1885 O O . PHE A 1 228 ? -2.684 23.297 15.758 1 91.31 228 PHE A O 1
ATOM 1892 N N . LEU A 1 229 ? -4.066 25.016 16.219 1 93.19 229 LEU A N 1
ATOM 1893 C CA . LEU A 1 229 ? -3.727 25.062 17.625 1 93.19 229 LEU A CA 1
ATOM 1894 C C . LEU A 1 229 ? -4.039 23.734 18.312 1 93.19 229 LEU A C 1
ATOM 1896 O O . LEU A 1 229 ? -3.273 23.281 19.172 1 93.19 229 LEU A O 1
ATOM 1900 N N . VAL A 1 230 ? -5.109 23.141 17.953 1 92.81 230 VAL A N 1
ATOM 1901 C CA . VAL A 1 230 ? -5.477 21.859 18.547 1 92.81 230 VAL A CA 1
ATOM 1902 C C . VAL A 1 230 ? -4.414 20.812 18.203 1 92.81 230 VAL A C 1
ATOM 1904 O O . VAL A 1 230 ? -3.912 20.125 19.094 1 92.81 230 VAL A O 1
ATOM 1907 N N . HIS A 1 231 ? -4.043 20.719 16.938 1 91.81 231 HIS A N 1
ATOM 1908 C CA . HIS A 1 231 ? -3.059 19.734 16.5 1 91.81 231 HIS A CA 1
ATOM 1909 C C . HIS A 1 231 ? -1.684 20.016 17.078 1 91.81 231 HIS A C 1
ATOM 1911 O O . HIS A 1 231 ? -0.981 19.109 17.516 1 91.81 231 HIS A O 1
ATOM 1917 N N . ASP A 1 232 ? -1.375 21.281 17.031 1 90.94 232 ASP A N 1
ATOM 1918 C CA . ASP A 1 232 ? -0.076 21.688 17.562 1 90.94 232 ASP A CA 1
ATOM 1919 C C . ASP A 1 232 ? 0.051 21.312 19.047 1 90.94 232 ASP A C 1
ATOM 1921 O O . ASP A 1 232 ? 1.098 20.844 19.484 1 90.94 232 ASP A O 1
ATOM 1925 N N . ALA A 1 233 ? -0.986 21.562 19.828 1 92.31 233 ALA A N 1
ATOM 1926 C CA . ALA A 1 233 ? -0.984 21.25 21.266 1 92.31 233 ALA A CA 1
ATOM 1927 C C . ALA A 1 233 ? -0.813 19.75 21.5 1 92.31 233 ALA A C 1
ATOM 1929 O O . ALA A 1 233 ? -0.074 19.344 22.391 1 92.31 233 ALA A O 1
ATOM 1930 N N . ILE A 1 234 ? -1.453 19.031 20.703 1 91.44 234 ILE A N 1
ATOM 1931 C CA . ILE A 1 234 ? -1.404 17.578 20.875 1 91.44 234 ILE A CA 1
ATOM 1932 C C . ILE A 1 234 ? -0.03 17.062 20.469 1 91.44 234 ILE A C 1
ATOM 1934 O O . ILE A 1 234 ? 0.546 16.203 21.141 1 91.44 234 ILE A O 1
ATOM 1938 N N . VAL A 1 235 ? 0.488 17.547 19.375 1 91.12 235 VAL A N 1
ATOM 1939 C CA . VAL A 1 235 ? 1.807 17.141 18.891 1 91.12 235 VAL A CA 1
ATOM 1940 C C . VAL A 1 235 ? 2.854 17.406 19.969 1 91.12 235 VAL A C 1
ATOM 1942 O O . VAL A 1 235 ? 3.746 16.594 20.203 1 91.12 235 VAL A O 1
ATOM 1945 N N . LYS A 1 236 ? 2.715 18.516 20.641 1 91.31 236 LYS A N 1
ATOM 1946 C CA . LYS A 1 236 ? 3.672 18.875 21.688 1 91.31 236 LYS A CA 1
ATOM 1947 C C . LYS A 1 236 ? 3.617 17.906 22.859 1 91.31 236 LYS A C 1
ATOM 1949 O O . LYS A 1 236 ? 4.656 17.547 23.406 1 91.31 236 LYS A O 1
ATOM 1954 N N . ILE A 1 237 ? 2.447 17.422 23.156 1 91.81 237 ILE A N 1
ATOM 1955 C CA . ILE A 1 237 ? 2.283 16.453 24.25 1 91.81 237 ILE A CA 1
ATOM 1956 C C . ILE A 1 237 ? 2.873 15.117 23.828 1 91.81 237 ILE A C 1
ATOM 1958 O O . ILE A 1 237 ? 3.398 14.375 24.656 1 91.81 237 ILE A O 1
ATOM 1962 N N . GLN A 1 238 ? 2.885 14.875 22.531 1 92.81 238 GLN A N 1
ATOM 1963 C CA . GLN A 1 238 ? 3.273 13.555 22.031 1 92.81 238 GLN A CA 1
ATOM 1964 C C . GLN A 1 238 ? 4.734 13.547 21.594 1 92.81 238 GLN A C 1
ATOM 1966 O O . GLN A 1 238 ? 5.207 12.562 21.016 1 92.81 238 GLN A O 1
ATOM 1971 N N . ASN A 1 239 ? 5.426 14.578 21.844 1 91.81 239 ASN A N 1
ATOM 1972 C CA . ASN A 1 239 ? 6.77 14.742 21.297 1 91.81 239 ASN A CA 1
ATOM 1973 C C . ASN A 1 239 ? 7.711 13.648 21.781 1 91.81 239 ASN A C 1
ATOM 1975 O O . ASN A 1 239 ? 8.469 13.07 21 1 91.81 239 ASN A O 1
ATOM 1979 N N . SER A 1 240 ? 7.645 13.258 23.062 1 91.25 240 SER A N 1
ATOM 1980 C CA . SER A 1 240 ? 8.562 12.273 23.641 1 91.25 240 SER A CA 1
ATOM 1981 C C . SER A 1 240 ? 8.125 10.852 23.312 1 91.25 240 SER A C 1
ATOM 1983 O O . SER A 1 240 ? 8.766 9.891 23.734 1 91.25 240 SER A O 1
ATOM 1985 N N . THR A 1 241 ? 7.039 10.734 22.609 1 92.69 241 THR A N 1
ATOM 1986 C CA . THR A 1 241 ? 6.574 9.422 22.172 1 92.69 241 THR A CA 1
ATOM 1987 C C . THR A 1 241 ? 6.559 9.336 20.641 1 92.69 241 THR A C 1
ATOM 1989 O O . THR A 1 241 ? 7.555 8.953 20.031 1 92.69 241 THR A O 1
ATOM 1992 N N . ILE A 1 242 ? 5.559 9.953 20.094 1 93.88 242 ILE A N 1
ATOM 1993 C CA . ILE A 1 242 ? 5.371 9.898 18.656 1 93.88 242 ILE A CA 1
ATOM 1994 C C . ILE A 1 242 ? 6.484 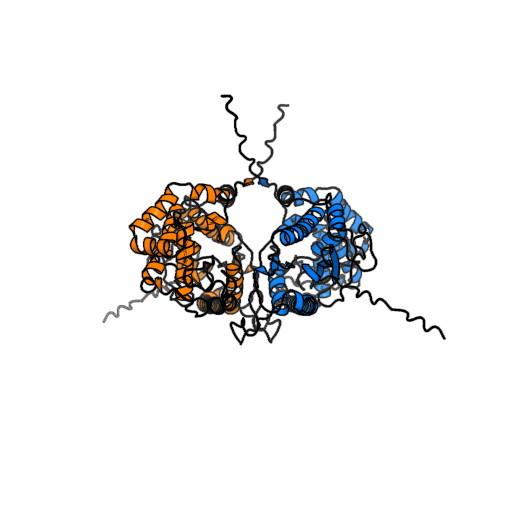10.68 17.953 1 93.88 242 ILE A C 1
ATOM 1996 O O . ILE A 1 242 ? 6.965 10.281 16.891 1 93.88 242 ILE A O 1
ATOM 2000 N N . GLY A 1 243 ? 6.875 11.766 18.531 1 95.75 243 GLY A N 1
ATOM 2001 C CA . GLY A 1 243 ? 7.992 12.523 17.984 1 95.75 243 GLY A CA 1
ATOM 2002 C C . GLY A 1 243 ? 9.289 11.734 17.953 1 95.75 243 GLY A C 1
ATOM 2003 O O . GLY A 1 243 ? 9.961 11.695 16.922 1 95.75 243 GLY A O 1
ATOM 2004 N N . ASP A 1 244 ? 9.617 11.102 19.062 1 96.5 244 ASP A N 1
ATOM 2005 C CA . ASP A 1 244 ? 10.812 10.273 19.141 1 96.5 244 ASP A CA 1
ATOM 2006 C C . ASP A 1 244 ? 10.75 9.125 18.125 1 96.5 244 ASP A C 1
ATOM 2008 O O . ASP A 1 244 ? 11.773 8.734 17.562 1 96.5 244 ASP A O 1
ATOM 2012 N N . TYR A 1 245 ? 9.617 8.609 17.984 1 96.5 245 TYR A N 1
ATOM 2013 C CA . TYR A 1 245 ? 9.453 7.527 17.016 1 96.5 245 TYR A CA 1
ATOM 2014 C C . TYR A 1 245 ? 9.703 8.031 15.602 1 96.5 245 TYR A C 1
ATOM 2016 O O . TYR A 1 245 ? 10.328 7.336 14.789 1 96.5 245 TYR A O 1
ATOM 2024 N N . HIS A 1 246 ? 9.227 9.234 15.281 1 96.94 246 HIS A N 1
ATOM 2025 C CA . HIS A 1 246 ? 9.492 9.82 13.969 1 96.94 246 HIS A CA 1
ATOM 2026 C C . HIS A 1 246 ? 10.992 10.039 13.758 1 96.94 246 HIS A C 1
ATOM 2028 O O . HIS A 1 246 ? 11.5 9.82 12.656 1 96.94 246 HIS A O 1
ATOM 2034 N N . ASN A 1 247 ? 11.648 10.484 14.805 1 96.88 247 ASN A N 1
ATOM 2035 C CA . ASN A 1 247 ? 13.102 10.609 14.727 1 96.88 247 ASN A CA 1
ATOM 2036 C C . ASN A 1 247 ? 13.766 9.273 14.406 1 96.88 247 ASN A C 1
ATOM 2038 O O . ASN A 1 247 ? 14.711 9.219 13.609 1 96.88 247 ASN A O 1
ATOM 2042 N N . GLU A 1 248 ? 13.242 8.242 15.047 1 96.94 248 GLU A N 1
ATOM 2043 C CA . GLU A 1 248 ? 13.758 6.906 14.781 1 96.94 248 GLU A CA 1
ATOM 2044 C C . GLU A 1 248 ? 13.586 6.523 13.312 1 96.94 248 GLU A C 1
ATOM 2046 O O . GLU A 1 248 ? 14.492 5.961 12.703 1 96.94 248 GLU A O 1
ATOM 2051 N N . LEU A 1 249 ? 12.445 6.77 12.758 1 96.56 249 LEU A N 1
ATOM 2052 C CA . LEU A 1 249 ? 12.195 6.465 11.359 1 96.56 249 LEU A CA 1
ATOM 2053 C C . LEU A 1 249 ? 13.156 7.219 10.453 1 96.56 249 LEU A C 1
ATOM 2055 O O . LEU A 1 249 ? 13.797 6.625 9.578 1 96.56 249 LEU A O 1
ATOM 2059 N N . ILE A 1 250 ? 13.305 8.492 10.68 1 97.31 250 ILE A N 1
ATOM 2060 C CA . ILE A 1 250 ? 14.156 9.359 9.867 1 97.31 250 ILE A CA 1
ATOM 2061 C C . ILE A 1 250 ? 15.602 8.859 9.922 1 97.31 250 ILE A C 1
ATOM 2063 O O . ILE A 1 250 ? 16.234 8.688 8.883 1 97.31 250 ILE A O 1
ATOM 2067 N N . MET A 1 251 ? 16.078 8.594 11.094 1 97.06 251 MET A N 1
ATOM 2068 C CA . MET A 1 251 ? 17.453 8.148 11.273 1 97.06 251 MET A CA 1
ATOM 2069 C C . MET A 1 251 ? 17.672 6.766 10.664 1 97.06 251 MET A C 1
ATOM 2071 O O . MET A 1 251 ? 18.703 6.512 10.031 1 97.06 251 MET A O 1
ATOM 2075 N N . SER A 1 252 ? 16.672 5.922 10.828 1 96.25 252 SER A N 1
ATOM 2076 C CA . SER A 1 252 ? 16.797 4.566 10.297 1 96.25 252 SER A CA 1
ATOM 2077 C C . SER A 1 252 ? 16.875 4.566 8.773 1 96.25 252 SER A C 1
ATOM 2079 O O . SER A 1 252 ? 17.562 3.734 8.18 1 96.25 252 SER A O 1
ATOM 2081 N N . TYR A 1 253 ? 16.156 5.441 8.125 1 97 253 TYR A N 1
ATOM 2082 C CA . TYR A 1 253 ? 16.219 5.539 6.672 1 97 253 TYR A CA 1
ATOM 2083 C C . TYR A 1 253 ? 17.609 5.938 6.211 1 97 253 TYR A C 1
ATOM 2085 O O . TYR A 1 253 ? 18.141 5.359 5.262 1 97 253 TYR A O 1
ATOM 2093 N N . PHE A 1 254 ? 18.219 6.887 6.867 1 97.31 254 PHE A N 1
ATOM 2094 C CA . PHE A 1 254 ? 19.578 7.297 6.523 1 97.31 254 PHE A CA 1
ATOM 2095 C C . PHE A 1 254 ? 20.578 6.176 6.797 1 97.31 254 PHE A C 1
ATOM 2097 O O . PHE A 1 254 ? 21.438 5.891 5.969 1 97.31 254 PHE A O 1
ATOM 2104 N N . GLU A 1 255 ? 20.453 5.574 7.941 1 96.5 255 GLU A N 1
ATOM 2105 C CA . GLU A 1 255 ? 21.375 4.516 8.336 1 96.5 255 GLU A CA 1
ATOM 2106 C C . GLU A 1 255 ? 21.281 3.322 7.391 1 96.5 255 GLU A C 1
ATOM 2108 O O . GLU A 1 255 ? 22.297 2.719 7.047 1 96.5 255 GLU A O 1
ATOM 2113 N N . THR A 1 256 ? 20.062 2.992 7.035 1 95.56 256 THR A N 1
ATOM 2114 C CA . THR A 1 256 ? 19.891 1.913 6.07 1 95.56 256 THR A CA 1
ATOM 2115 C C . THR A 1 256 ? 20.578 2.25 4.75 1 95.56 256 THR A C 1
ATOM 2117 O O . THR A 1 256 ? 21.234 1.396 4.152 1 95.56 256 THR A O 1
ATOM 2120 N N . HIS A 1 257 ? 20.422 3.48 4.262 1 95.62 257 HIS A N 1
ATOM 2121 C CA . HIS A 1 257 ? 21.078 3.924 3.039 1 95.62 257 HIS A CA 1
ATOM 2122 C C . HIS A 1 257 ? 22.594 3.836 3.166 1 95.62 257 HIS A C 1
ATOM 2124 O O . HIS A 1 257 ? 23.266 3.377 2.246 1 95.62 257 HIS A O 1
ATOM 2130 N N . LEU A 1 258 ? 23.156 4.273 4.246 1 95.38 258 LEU A N 1
ATOM 2131 C CA . LEU A 1 258 ? 24.594 4.289 4.441 1 95.38 258 LEU A CA 1
ATOM 2132 C C . LEU A 1 258 ? 25.141 2.869 4.547 1 95.38 258 LEU A C 1
ATOM 2134 O O . LEU A 1 258 ? 26.297 2.611 4.168 1 95.38 258 LEU A O 1
ATOM 2138 N N . GLN A 1 259 ? 24.328 1.968 5.023 1 94.38 259 GLN A N 1
ATOM 2139 C CA . GLN A 1 259 ? 24.734 0.58 5.18 1 94.38 259 GLN A CA 1
ATOM 2140 C C . GLN A 1 259 ? 24.625 -0.182 3.861 1 94.38 259 GLN A C 1
ATOM 2142 O O . GLN A 1 259 ? 25.531 -0.923 3.482 1 94.38 259 GLN A O 1
ATOM 2147 N N . LYS A 1 260 ? 23.516 -0.1 3.168 1 89.25 260 LYS A N 1
ATOM 2148 C CA . LYS A 1 260 ? 23.219 -0.916 1.994 1 89.25 260 LYS A CA 1
ATOM 2149 C C . LYS A 1 260 ? 23.5 -0.148 0.707 1 89.25 260 LYS A C 1
ATOM 2151 O O . LYS A 1 260 ? 23.906 -0.735 -0.295 1 89.25 260 LYS A O 1
ATOM 2156 N N . ASN A 1 261 ? 23.312 1.149 0.689 1 84.81 261 ASN A N 1
ATOM 2157 C CA . ASN A 1 261 ? 23.547 2.053 -0.431 1 84.81 261 ASN A CA 1
ATOM 2158 C C . ASN A 1 261 ? 22.828 1.588 -1.688 1 84.81 261 ASN A C 1
ATOM 2160 O O . ASN A 1 261 ? 23.375 1.628 -2.787 1 84.81 261 ASN A O 1
ATOM 2164 N N . THR A 1 262 ? 21.594 1.117 -1.565 1 85.88 262 THR A N 1
ATOM 2165 C CA . THR A 1 262 ? 20.844 0.579 -2.693 1 85.88 262 THR A CA 1
ATOM 2166 C C . THR A 1 262 ? 19.734 1.539 -3.109 1 85.88 262 THR A C 1
ATOM 2168 O O . THR A 1 262 ? 19.203 1.442 -4.219 1 85.88 262 THR A O 1
ATOM 2171 N N . SER A 1 263 ? 19.406 2.428 -2.246 1 94.12 263 SER A N 1
ATOM 2172 C CA . SER A 1 263 ? 18.328 3.359 -2.543 1 94.12 263 SER A CA 1
ATOM 2173 C C . SER A 1 263 ? 18.797 4.805 -2.43 1 94.12 263 SER A C 1
ATOM 2175 O O . SER A 1 263 ? 19.719 5.105 -1.686 1 94.12 263 SER A O 1
ATOM 2177 N N . ARG A 1 264 ? 18.156 5.664 -3.17 1 96.94 264 ARG A N 1
ATOM 2178 C CA . ARG A 1 264 ? 18.547 7.07 -3.215 1 96.94 264 ARG A CA 1
ATOM 2179 C C . ARG A 1 264 ? 17.531 7.941 -2.475 1 96.94 264 ARG A C 1
ATOM 2181 O O . ARG A 1 264 ? 17.734 9.148 -2.332 1 96.94 264 ARG A O 1
ATOM 2188 N N . GLY A 1 265 ? 16.438 7.309 -2.039 1 98.19 265 GLY A N 1
ATOM 2189 C CA . GLY A 1 265 ? 15.492 8.141 -1.322 1 98.19 265 GLY A CA 1
ATOM 2190 C C . GLY A 1 265 ? 14.289 7.363 -0.808 1 98.19 265 GLY A C 1
ATOM 2191 O O . GLY A 1 265 ? 14.164 6.164 -1.07 1 98.19 265 GLY A O 1
ATOM 2192 N N . VAL A 1 266 ? 13.523 8.047 -0.028 1 98.38 266 VAL A N 1
ATOM 2193 C CA . VAL A 1 266 ? 12.266 7.535 0.512 1 98.38 266 VAL A CA 1
ATOM 2194 C C . VAL A 1 266 ? 11.188 8.609 0.409 1 98.38 266 VAL A C 1
ATOM 2196 O O . VAL A 1 266 ? 11.453 9.789 0.644 1 98.38 266 VAL A O 1
ATOM 2199 N N . PHE A 1 267 ? 10.062 8.234 -0.055 1 98.81 267 PHE A N 1
ATOM 2200 C CA . PHE A 1 267 ? 8.883 9.094 -0.087 1 98.81 267 PHE A CA 1
ATOM 2201 C C . PHE A 1 267 ? 7.824 8.609 0.892 1 98.81 267 PHE A C 1
ATOM 2203 O O . PHE A 1 267 ? 7.488 7.422 0.907 1 98.81 267 PHE A O 1
ATOM 2210 N N . VAL A 1 268 ? 7.34 9.477 1.722 1 98.88 268 VAL A N 1
ATOM 2211 C CA . VAL A 1 268 ? 6.324 9.125 2.711 1 98.88 268 VAL A CA 1
ATOM 2212 C C . VAL A 1 268 ? 5.09 10 2.521 1 98.88 268 VAL A C 1
ATOM 2214 O O . VAL A 1 268 ? 5.145 11.219 2.732 1 98.88 268 VAL A O 1
ATOM 2217 N N . SER A 1 269 ? 4.004 9.414 2.09 1 98.94 269 SER A N 1
ATOM 2218 C CA . SER A 1 269 ? 2.721 10.094 1.963 1 98.94 269 SER A CA 1
ATOM 2219 C C . SER A 1 269 ? 1.931 10.039 3.266 1 98.94 269 SER A C 1
ATOM 2221 O O . SER A 1 269 ? 1.523 8.953 3.701 1 98.94 269 SER A O 1
ATOM 2223 N N . GLY A 1 270 ? 1.757 11.18 3.875 1 98.31 270 GLY A N 1
ATOM 2224 C CA . GLY A 1 270 ? 1.119 11.203 5.184 1 98.31 270 GLY A CA 1
ATOM 2225 C C . GLY A 1 270 ? 0.228 12.414 5.387 1 98.31 270 GLY A C 1
ATOM 2226 O O . GLY A 1 270 ? -0.55 12.773 4.504 1 98.31 270 GLY A O 1
ATOM 2227 N N . HIS A 1 271 ? 0.329 12.977 6.57 1 96.5 271 HIS A N 1
ATOM 2228 C CA . HIS A 1 271 ? -0.578 14.023 7.02 1 96.5 271 HIS A CA 1
ATOM 2229 C C . HIS A 1 271 ? 0.188 15.289 7.402 1 96.5 271 HIS A C 1
ATOM 2231 O O . HIS A 1 271 ? 1.415 15.266 7.52 1 96.5 271 HIS A O 1
ATOM 2237 N N . ASP A 1 272 ? -0.577 16.359 7.547 1 95.06 272 ASP A N 1
ATOM 2238 C CA . ASP A 1 272 ? 0.002 17.609 8.016 1 95.06 272 ASP A CA 1
ATOM 2239 C C . ASP A 1 272 ? 0.687 17.438 9.367 1 95.06 272 ASP A C 1
ATOM 2241 O O . ASP A 1 272 ? 1.779 17.953 9.586 1 95.06 272 ASP A O 1
ATOM 2245 N N . THR A 1 273 ? 0.109 16.609 10.172 1 94.38 273 THR A N 1
ATOM 2246 C CA . THR A 1 273 ? 0.612 16.484 11.539 1 94.38 273 THR A CA 1
ATOM 2247 C C . THR A 1 273 ? 1.896 15.664 11.57 1 94.38 273 THR A C 1
ATOM 2249 O O . THR A 1 273 ? 2.662 15.742 12.531 1 94.38 273 THR A O 1
ATOM 2252 N N . ASN A 1 274 ? 2.211 14.82 10.555 1 96.81 274 ASN A N 1
ATOM 2253 C CA . ASN A 1 274 ? 3.551 14.258 10.43 1 96.81 274 ASN A CA 1
ATOM 2254 C C . ASN A 1 274 ? 4.609 15.352 10.297 1 96.81 274 ASN A C 1
ATOM 2256 O O . ASN A 1 274 ? 5.66 15.281 10.93 1 96.81 274 ASN A O 1
ATOM 2260 N N . LEU A 1 275 ? 4.281 16.328 9.445 1 96.31 275 LEU A N 1
ATOM 2261 C CA . LEU A 1 275 ? 5.219 17.406 9.172 1 96.31 275 LEU A CA 1
ATOM 2262 C C . LEU A 1 275 ? 5.465 18.25 10.422 1 96.31 275 LEU A C 1
ATOM 2264 O O . LEU A 1 275 ? 6.613 18.562 10.75 1 96.31 275 LEU A O 1
ATOM 2268 N N . VAL A 1 276 ? 4.383 18.547 11.125 1 93.94 276 VAL A N 1
ATOM 2269 C CA . VAL A 1 276 ? 4.496 19.344 12.344 1 93.94 276 VAL A CA 1
ATOM 2270 C C . VAL A 1 276 ? 5.273 18.578 13.398 1 93.94 276 VAL A C 1
ATOM 2272 O O . VAL A 1 276 ? 6.098 19.141 14.117 1 93.94 276 VAL A O 1
ATOM 2275 N N . THR A 1 277 ? 4.992 17.312 13.508 1 94.75 277 THR A N 1
ATOM 2276 C CA . THR A 1 277 ? 5.688 16.453 14.469 1 94.75 277 THR A CA 1
ATOM 2277 C C . THR A 1 277 ? 7.184 16.422 14.18 1 94.75 277 THR A C 1
ATOM 2279 O O . THR A 1 277 ? 8 16.547 15.094 1 94.75 277 THR A O 1
ATOM 2282 N N . ILE A 1 278 ? 7.562 16.25 12.914 1 95.31 278 ILE A N 1
ATOM 2283 C CA . ILE A 1 278 ? 8.961 16.234 12.508 1 95.31 278 ILE A CA 1
ATOM 2284 C C . ILE A 1 278 ? 9.617 17.578 12.828 1 95.31 278 ILE A C 1
ATOM 2286 O O . ILE A 1 278 ? 10.711 17.625 13.383 1 95.31 278 ILE A O 1
ATOM 2290 N N . TRP A 1 279 ? 8.938 18.594 12.523 1 93.62 279 TRP A N 1
ATOM 2291 C CA . TRP A 1 279 ? 9.445 19.922 12.789 1 93.62 279 TRP A CA 1
ATOM 2292 C C . TRP A 1 279 ? 9.711 20.125 14.281 1 93.62 279 TRP A C 1
ATOM 2294 O O . TRP A 1 279 ? 10.773 20.609 14.672 1 93.62 279 TRP A O 1
ATOM 2304 N N . GLU A 1 280 ? 8.719 19.719 15.086 1 91.56 280 GLU A N 1
ATOM 2305 C CA . GLU A 1 280 ? 8.82 19.875 16.531 1 91.56 280 GLU A CA 1
ATOM 2306 C C . GLU A 1 280 ? 9.906 18.984 17.109 1 91.56 280 GLU A C 1
ATOM 2308 O O . GLU A 1 280 ? 10.68 19.422 17.969 1 91.56 280 GLU A O 1
ATOM 2313 N N . SER A 1 281 ? 9.906 17.766 16.703 1 93.19 281 SER A N 1
ATOM 2314 C CA . SER A 1 281 ? 10.805 16.781 17.297 1 93.19 281 SER A CA 1
ATOM 2315 C C . SER A 1 281 ? 12.266 17.094 16.969 1 93.19 281 SER A C 1
ATOM 2317 O O . SER A 1 281 ? 13.156 16.859 17.781 1 93.19 281 SER A O 1
ATOM 2319 N N . LEU A 1 282 ? 12.508 17.625 15.789 1 92.5 282 LEU A N 1
ATOM 2320 C CA . LEU A 1 282 ? 13.867 17.938 15.375 1 92.5 282 LEU A CA 1
ATOM 2321 C C . LEU A 1 282 ? 14.234 19.359 15.75 1 92.5 282 LEU A C 1
ATOM 2323 O O . LEU A 1 282 ? 15.367 19.797 15.523 1 92.5 282 LEU A O 1
ATOM 2327 N N . ARG A 1 283 ? 13.32 20.078 16.266 1 89.75 283 ARG A N 1
ATOM 2328 C CA . ARG A 1 283 ? 13.516 21.453 16.688 1 89.75 283 ARG A CA 1
ATOM 2329 C C . ARG A 1 283 ? 14.062 22.312 15.539 1 89.75 283 ARG A C 1
ATOM 2331 O O . ARG A 1 283 ? 15.094 22.969 15.688 1 89.75 283 ARG A O 1
ATOM 2338 N N . LEU A 1 284 ? 13.398 22.188 14.43 1 91.12 284 LEU A N 1
ATOM 2339 C CA . LEU A 1 284 ? 13.773 22.984 13.266 1 91.12 284 LEU A CA 1
ATOM 2340 C C . LEU A 1 284 ? 13.383 24.438 13.469 1 91.12 284 LEU A C 1
ATOM 2342 O O . LEU A 1 284 ? 12.414 24.75 14.164 1 91.12 284 LEU A O 1
ATOM 2346 N N . ASP A 1 285 ? 14.133 25.234 12.867 1 87.75 285 ASP A N 1
ATOM 2347 C CA . ASP A 1 285 ? 13.797 26.641 12.961 1 87.75 285 ASP A CA 1
ATOM 2348 C C . ASP A 1 285 ? 12.688 27.016 11.969 1 87.75 285 ASP A C 1
ATOM 2350 O O . ASP A 1 285 ? 12.234 26.156 11.195 1 87.75 285 ASP A O 1
ATOM 2354 N N . GLY A 1 286 ? 12.195 28.156 12.117 1 78.56 286 GLY A N 1
ATOM 2355 C CA . GLY A 1 286 ? 11.164 28.594 11.188 1 78.56 286 GLY A CA 1
ATOM 2356 C C . GLY A 1 286 ? 9.852 27.859 11.367 1 78.56 286 GLY A C 1
ATOM 2357 O O . GLY A 1 286 ? 9.297 27.328 10.398 1 78.56 286 GLY A O 1
ATOM 2358 N N . HIS A 1 287 ? 9.352 27.875 12.484 1 70.19 287 HIS A N 1
ATOM 2359 C CA . HIS A 1 287 ? 8.117 27.172 12.812 1 70.19 287 HIS A CA 1
ATOM 2360 C C . HIS A 1 287 ? 7.012 27.516 11.82 1 70.19 287 HIS A C 1
ATOM 2362 O O . HIS A 1 287 ? 6.801 28.688 11.492 1 70.19 287 HIS A O 1
ATOM 2368 N N . PRO A 1 288 ? 6.352 26.406 11.453 1 69.31 288 PRO A N 1
ATOM 2369 C CA . PRO A 1 288 ? 5.133 26.719 10.711 1 69.31 288 PRO A CA 1
ATOM 2370 C C . PRO A 1 288 ? 4.082 27.422 11.57 1 69.31 288 PRO A C 1
ATOM 2372 O O . PRO A 1 288 ? 3.809 26.984 12.688 1 69.31 288 PRO A O 1
ATOM 2375 N N . GLU A 1 289 ? 3.779 28.531 11.172 1 70.62 289 GLU A N 1
ATOM 2376 C CA . GLU A 1 289 ? 2.803 29.297 11.945 1 70.62 289 GLU A CA 1
ATOM 2377 C C . GLU A 1 289 ? 1.378 28.859 11.617 1 70.62 289 GLU A C 1
ATOM 2379 O O . GLU A 1 289 ? 0.419 29.359 12.211 1 70.62 289 GLU A O 1
ATOM 2384 N N . ASP A 1 290 ? 1.281 27.953 10.734 1 79.06 290 ASP A N 1
ATOM 2385 C CA . ASP A 1 290 ? -0.011 27.438 10.305 1 79.06 290 ASP A CA 1
ATOM 2386 C C . ASP A 1 290 ? 0.086 25.953 9.961 1 79.06 290 ASP A C 1
ATOM 2388 O O . ASP A 1 290 ? 1.186 25.406 9.836 1 79.06 290 ASP A O 1
ATOM 2392 N N . ILE A 1 291 ? -1.07 25.375 9.938 1 81.88 291 ILE A N 1
ATOM 2393 C CA . ILE A 1 291 ? -1.109 23.984 9.477 1 81.88 291 ILE A CA 1
ATOM 2394 C C . ILE A 1 291 ? -0.661 23.906 8.023 1 81.88 291 ILE A C 1
ATOM 2396 O O . ILE A 1 291 ? -1.082 24.719 7.195 1 81.88 291 ILE A O 1
ATOM 2400 N N . PRO A 1 292 ? 0.312 23.047 7.812 1 92.19 292 PRO A N 1
ATOM 2401 C CA . PRO A 1 292 ? 0.695 22.875 6.41 1 92.19 292 PRO A CA 1
ATOM 2402 C C . PRO A 1 292 ? -0.501 22.609 5.5 1 92.19 292 PRO A C 1
ATOM 2404 O O . PRO A 1 292 ? -1.361 21.781 5.828 1 92.19 292 PRO A O 1
ATOM 2407 N N . ASN A 1 293 ? -0.589 23.344 4.398 1 94.44 293 ASN A N 1
ATOM 2408 C CA . ASN A 1 293 ? -1.668 23.172 3.432 1 94.44 293 ASN A CA 1
ATOM 2409 C C . ASN A 1 293 ? -1.565 21.844 2.703 1 94.44 293 ASN A C 1
ATOM 2411 O O . ASN A 1 293 ? -0.637 21.062 2.943 1 94.44 293 ASN A O 1
ATOM 2415 N N . TYR A 1 294 ? -2.531 21.562 1.911 1 96.81 294 TYR A N 1
ATOM 2416 C CA . TYR A 1 294 ? -2.537 20.328 1.136 1 96.81 294 TYR A CA 1
ATOM 2417 C C . TYR A 1 294 ? -1.312 20.234 0.232 1 96.81 294 TYR A C 1
ATOM 2419 O O . TYR A 1 294 ? -0.925 21.234 -0.391 1 96.81 294 TYR A O 1
ATOM 2427 N N . GLY A 1 295 ? -0.669 19.078 0.224 1 97.75 295 GLY A N 1
ATOM 2428 C CA . GLY A 1 295 ? 0.516 18.859 -0.591 1 97.75 295 GLY A CA 1
ATOM 2429 C C . GLY A 1 295 ? 1.77 19.469 0.003 1 97.75 295 GLY A C 1
ATOM 2430 O O . GLY A 1 295 ? 2.811 19.516 -0.655 1 97.75 295 GLY A O 1
ATOM 2431 N N . ALA A 1 296 ? 1.663 20.047 1.235 1 97.56 296 ALA A N 1
ATOM 2432 C CA . ALA A 1 296 ? 2.871 20.484 1.928 1 97.56 296 ALA A CA 1
ATOM 2433 C C . ALA A 1 296 ? 3.854 19.328 2.107 1 97.56 296 ALA A C 1
ATOM 2435 O O . ALA A 1 296 ? 3.457 18.156 2.092 1 97.56 296 ALA A O 1
ATOM 2436 N N . HIS A 1 297 ? 5.184 19.656 2.229 1 98.06 297 HIS A N 1
ATOM 2437 C CA . HIS A 1 297 ? 6.156 18.578 2.371 1 98.06 297 HIS A CA 1
ATOM 2438 C C . HIS A 1 297 ? 7.438 19.078 3.035 1 98.06 297 HIS A C 1
ATOM 2440 O O . HIS A 1 297 ? 7.742 20.266 2.992 1 98.06 297 HIS A O 1
ATOM 2446 N N . ILE A 1 298 ? 8.086 18.203 3.727 1 97.31 298 ILE A N 1
ATOM 2447 C CA . ILE A 1 298 ? 9.43 18.375 4.258 1 97.31 298 ILE A CA 1
ATOM 2448 C C . ILE A 1 298 ? 10.398 17.453 3.525 1 97.31 298 ILE A C 1
ATOM 2450 O O . ILE A 1 298 ? 10.117 16.266 3.346 1 97.31 298 ILE A O 1
ATOM 2454 N N . ALA A 1 299 ? 11.438 18 2.975 1 98.25 299 ALA A N 1
ATOM 2455 C CA . ALA A 1 299 ? 12.523 17.219 2.393 1 98.25 299 ALA A CA 1
ATOM 2456 C C . ALA A 1 299 ? 13.766 17.25 3.285 1 98.25 299 ALA A C 1
ATOM 2458 O O . ALA A 1 299 ? 14.211 18.328 3.699 1 98.25 299 ALA A O 1
ATOM 2459 N N . ILE A 1 300 ? 14.266 16.141 3.637 1 98 300 ILE A N 1
ATOM 2460 C CA . ILE A 1 300 ? 15.516 16 4.383 1 98 300 ILE A CA 1
ATOM 2461 C C . ILE A 1 300 ? 16.578 15.375 3.49 1 98 300 ILE A C 1
ATOM 2463 O O . ILE A 1 300 ? 16.516 14.188 3.164 1 98 300 ILE A O 1
ATOM 2467 N N . GLU A 1 301 ? 17.578 16.141 3.15 1 97.88 301 GLU A N 1
ATOM 2468 C CA . GLU A 1 301 ? 18.578 15.758 2.168 1 97.88 301 GLU A CA 1
ATOM 2469 C C . GLU A 1 301 ? 19.906 15.414 2.844 1 97.88 301 GLU A C 1
ATOM 2471 O O . GLU A 1 301 ? 20.344 16.125 3.752 1 97.88 301 GLU A O 1
ATOM 2476 N N . MET A 1 302 ? 20.453 14.344 2.465 1 97.19 302 MET A N 1
ATOM 2477 C CA . MET A 1 302 ? 21.828 14.039 2.836 1 97.19 302 MET A CA 1
ATOM 2478 C C . MET A 1 302 ? 22.797 14.352 1.692 1 97.19 302 MET A C 1
ATOM 2480 O O . MET A 1 302 ? 22.641 13.82 0.59 1 97.19 302 MET A O 1
ATOM 2484 N N . HIS A 1 303 ? 23.75 15.219 1.955 1 96 303 HIS A N 1
ATOM 2485 C CA . HIS A 1 303 ? 24.75 15.617 0.973 1 96 303 HIS A CA 1
ATOM 2486 C C . HIS A 1 303 ? 26.125 15.078 1.34 1 96 303 HIS A C 1
ATOM 2488 O O . HIS A 1 303 ? 26.453 14.938 2.521 1 96 303 HIS A O 1
ATOM 2494 N N . ASP A 1 304 ? 26.797 14.711 0.362 1 94.25 304 ASP A N 1
ATOM 2495 C CA . ASP A 1 304 ? 28.172 14.258 0.512 1 94.25 304 ASP A CA 1
ATOM 2496 C C . ASP A 1 304 ? 29.156 15.25 -0.111 1 94.25 304 ASP A C 1
ATOM 2498 O O . ASP A 1 304 ? 29.141 15.469 -1.323 1 94.25 304 ASP A O 1
ATOM 2502 N N . ASP A 1 305 ? 29.953 15.883 0.705 1 90.38 305 ASP A N 1
ATOM 2503 C CA . ASP A 1 305 ? 31.016 16.781 0.267 1 90.38 305 ASP A CA 1
ATOM 2504 C C . ASP A 1 305 ? 32.375 16.156 0.497 1 90.38 305 ASP A C 1
ATOM 2506 O O . ASP A 1 305 ? 33.031 16.438 1.5 1 90.38 305 ASP A O 1
ATOM 2510 N N . PHE A 1 306 ? 32.844 15.445 -0.5 1 89.06 306 PHE A N 1
ATOM 2511 C CA . PHE A 1 306 ? 34.156 14.781 -0.481 1 89.06 306 PHE A CA 1
ATOM 2512 C C . PHE A 1 306 ? 34.344 13.984 0.808 1 89.06 306 PHE A C 1
ATOM 2514 O O . PHE A 1 306 ? 35.344 14.156 1.509 1 89.06 306 PHE A O 1
ATOM 2521 N N . GLY A 1 307 ? 33.281 13.219 1.141 1 88.44 307 GLY A N 1
ATOM 2522 C CA . GLY A 1 307 ? 33.375 12.312 2.275 1 88.44 307 GLY A CA 1
ATOM 2523 C C . GLY A 1 307 ? 32.719 12.859 3.529 1 88.44 307 GLY A C 1
ATOM 2524 O O . GLY A 1 307 ? 32.469 12.109 4.477 1 88.44 307 GLY A O 1
ATOM 2525 N N . GLU A 1 308 ? 32.5 14.156 3.574 1 91.19 308 GLU A N 1
ATOM 2526 C CA . GLU A 1 308 ? 31.812 14.75 4.715 1 91.19 308 GLU A CA 1
ATOM 2527 C C . GLU A 1 308 ? 30.297 14.805 4.484 1 91.19 308 GLU A C 1
ATOM 2529 O O . GLU A 1 308 ? 29.828 15.523 3.602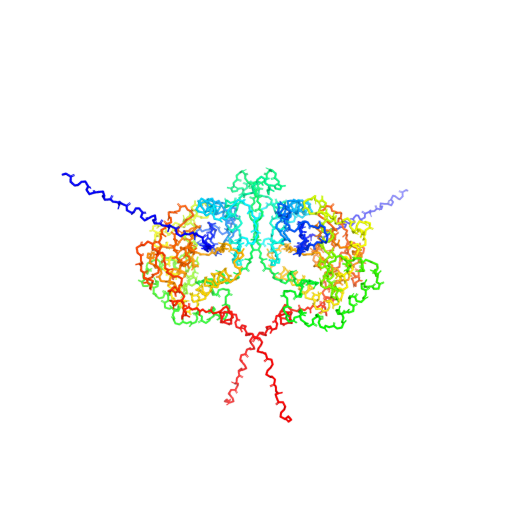 1 91.19 308 GLU A O 1
ATOM 2534 N N . LEU A 1 309 ? 29.609 14.055 5.312 1 94.56 309 LEU A N 1
ATOM 2535 C CA . LEU A 1 309 ? 28.156 13.977 5.164 1 94.56 309 LEU A CA 1
ATOM 2536 C C . LEU A 1 309 ? 27.469 15.086 5.953 1 94.56 309 LEU A C 1
ATOM 2538 O O . LEU A 1 309 ? 27.875 15.398 7.07 1 94.56 309 LEU A O 1
ATOM 2542 N N . SER A 1 310 ? 26.5 15.742 5.352 1 94.56 310 SER A N 1
ATOM 2543 C CA . SER A 1 310 ? 25.688 16.75 6.016 1 94.56 310 SER A CA 1
ATOM 2544 C C . SER A 1 310 ? 24.219 16.641 5.617 1 94.56 310 SER A C 1
ATOM 2546 O O . SER A 1 310 ? 23.906 16.047 4.59 1 94.56 310 SER A O 1
ATOM 2548 N N . LEU A 1 311 ? 23.375 17.141 6.461 1 95.88 311 LEU A N 1
ATOM 2549 C CA . LEU A 1 311 ? 21.938 17.109 6.227 1 95.88 311 LEU A CA 1
ATOM 2550 C C . LEU A 1 311 ? 21.391 18.516 6.004 1 95.88 311 LEU A C 1
ATOM 2552 O O . LEU A 1 311 ? 21.812 19.453 6.668 1 95.88 311 LEU A O 1
ATOM 2556 N N . LYS A 1 312 ? 20.531 18.672 5.035 1 95.25 312 LYS A N 1
ATOM 2557 C CA . LYS A 1 312 ? 19.766 19.891 4.793 1 95.25 312 LYS A CA 1
ATOM 2558 C C . LYS A 1 312 ? 18.266 19.625 4.891 1 95.25 312 LYS A C 1
ATOM 2560 O O . LYS A 1 312 ? 17.797 18.547 4.555 1 95.25 312 LYS A O 1
ATOM 2565 N N . PHE A 1 313 ? 17.547 20.609 5.379 1 95.5 313 PHE A N 1
ATOM 2566 C CA . PHE A 1 313 ? 16.109 20.5 5.617 1 95.5 313 PHE A CA 1
ATOM 2567 C C . PHE A 1 313 ? 15.352 21.562 4.844 1 95.5 313 PHE A C 1
ATOM 2569 O O . PHE A 1 313 ? 15.719 22.75 4.883 1 95.5 313 PHE A O 1
ATOM 2576 N N . TYR A 1 314 ? 14.344 21.141 4.137 1 96.56 314 TYR A N 1
ATOM 2577 C CA . TYR A 1 314 ? 13.523 22.062 3.371 1 96.56 314 TYR A CA 1
ATOM 2578 C C . TYR A 1 314 ? 12.047 21.859 3.678 1 96.56 314 TYR A C 1
ATOM 2580 O O . TYR A 1 314 ? 11.586 20.734 3.828 1 96.56 314 TYR A O 1
ATOM 2588 N N . LEU A 1 315 ? 11.289 22.922 3.838 1 95.88 315 LEU A N 1
ATOM 2589 C CA . LEU A 1 315 ? 9.852 22.906 4.09 1 95.88 315 LEU A CA 1
ATOM 2590 C C . LEU A 1 315 ? 9.094 23.688 3.021 1 95.88 315 LEU A C 1
ATOM 2592 O O . LEU A 1 315 ? 9.5 24.797 2.66 1 95.88 315 LEU A O 1
ATOM 2596 N N . SER A 1 316 ? 8.133 23.109 2.412 1 96.19 316 SER A N 1
ATOM 2597 C CA . SER A 1 316 ? 7.125 23.781 1.595 1 96.19 316 SER A CA 1
ATOM 2598 C C . SER A 1 316 ? 5.738 23.656 2.219 1 96.19 316 SER A C 1
ATOM 2600 O O . SER A 1 316 ? 5.262 22.547 2.475 1 96.19 316 SER A O 1
ATOM 2602 N N . MET A 1 317 ? 5.047 24.766 2.408 1 95.19 317 MET A N 1
ATOM 2603 C CA . MET A 1 317 ? 3.805 24.812 3.176 1 95.19 317 MET A CA 1
ATOM 2604 C C . MET A 1 317 ? 2.615 24.422 2.303 1 95.19 317 MET A C 1
ATOM 2606 O O . MET A 1 317 ? 1.47 24.453 2.756 1 95.19 317 MET A O 1
ATOM 2610 N N . GLY A 1 318 ? 2.826 24.031 1.077 1 95.94 318 GLY A N 1
ATOM 2611 C CA . GLY A 1 318 ? 1.821 23.562 0.136 1 95.94 318 GLY A CA 1
ATOM 2612 C C . GLY A 1 318 ? 2.414 23.047 -1.16 1 95.94 318 GLY A C 1
ATOM 2613 O O . GLY A 1 318 ? 3.605 23.219 -1.418 1 95.94 318 GLY A O 1
ATOM 2614 N N . PHE A 1 319 ? 1.583 22.422 -1.991 1 96.12 319 PHE A N 1
ATOM 2615 C CA . PHE A 1 319 ? 2.061 21.766 -3.207 1 96.12 319 PHE A CA 1
ATOM 2616 C C . PHE A 1 319 ? 2.656 22.797 -4.168 1 96.12 319 PHE A C 1
ATOM 2618 O O . PHE A 1 319 ? 3.518 22.453 -4.984 1 96.12 319 PHE A O 1
ATOM 2625 N N . ASN A 1 320 ? 2.236 24.016 -4.055 1 93.25 320 ASN A N 1
ATOM 2626 C CA . ASN A 1 320 ? 2.689 25.047 -4.98 1 93.25 320 ASN A CA 1
ATOM 2627 C C . ASN A 1 320 ? 3.398 26.188 -4.246 1 93.25 320 ASN A C 1
ATOM 2629 O O . ASN A 1 320 ? 3.488 27.312 -4.762 1 93.25 320 ASN A O 1
ATOM 2633 N N . GLN A 1 321 ? 3.818 25.984 -3.057 1 93.56 321 GLN A N 1
ATOM 2634 C CA . GLN A 1 321 ? 4.477 27.031 -2.275 1 93.56 321 GLN A CA 1
ATOM 2635 C C . GLN A 1 321 ? 5.996 26.906 -2.371 1 93.56 321 GLN A C 1
ATOM 2637 O O . GLN A 1 321 ? 6.523 25.828 -2.65 1 93.56 321 GLN A O 1
ATOM 2642 N N . THR A 1 322 ? 6.633 28 -2.145 1 93.88 322 THR A N 1
ATOM 2643 C CA . THR A 1 322 ? 8.094 28.047 -2.197 1 93.88 322 THR A CA 1
ATOM 2644 C C . THR A 1 322 ? 8.695 27.281 -1.027 1 93.88 322 THR A C 1
ATOM 2646 O O . THR A 1 322 ? 8.203 27.359 0.1 1 93.88 322 THR A O 1
ATOM 2649 N N . ARG A 1 323 ? 9.727 26.531 -1.365 1 94.31 323 ARG A N 1
ATOM 2650 C CA . ARG A 1 323 ? 10.406 25.797 -0.296 1 94.31 323 ARG A CA 1
ATOM 2651 C C . ARG A 1 323 ? 11.375 26.719 0.458 1 94.31 323 ARG A C 1
ATOM 2653 O O . ARG A 1 323 ? 12.016 27.578 -0.142 1 94.31 323 ARG A O 1
ATOM 2660 N N . VAL A 1 324 ? 11.469 26.578 1.733 1 93.75 324 VAL A N 1
ATOM 2661 C CA . VAL A 1 324 ? 12.375 27.328 2.604 1 93.75 324 VAL A CA 1
ATOM 2662 C C . VAL A 1 324 ? 13.32 26.359 3.309 1 93.75 324 VAL A C 1
ATOM 2664 O O . VAL A 1 324 ? 12.914 25.266 3.725 1 93.75 324 VAL A O 1
ATOM 2667 N N . GLU A 1 325 ? 14.578 26.703 3.312 1 93.19 325 GLU A N 1
ATOM 2668 C CA . GLU A 1 325 ? 15.547 25.875 4.043 1 93.19 325 GLU A CA 1
ATOM 2669 C C . GLU A 1 325 ? 15.422 26.094 5.547 1 93.19 325 GLU A C 1
ATOM 2671 O O . GLU A 1 325 ? 15.258 27.219 6.008 1 93.19 325 GLU A O 1
ATOM 2676 N N . LEU A 1 326 ? 15.352 24.984 6.273 1 92 326 LEU A N 1
ATOM 2677 C CA . LEU A 1 326 ? 15.297 25.016 7.73 1 92 326 LEU A CA 1
ATOM 2678 C C . LEU A 1 326 ? 16.594 24.484 8.328 1 92 326 LEU A C 1
ATOM 2680 O O . LEU A 1 326 ? 17.391 23.844 7.637 1 92 326 LEU A O 1
ATOM 2684 N N . PHE A 1 327 ? 16.75 24.844 9.602 1 89.62 327 PHE A N 1
ATOM 2685 C CA . PHE A 1 327 ? 17.938 24.375 10.312 1 89.62 327 PHE A CA 1
ATOM 2686 C C . PHE A 1 327 ? 17.594 23.922 11.727 1 89.62 327 PHE A C 1
ATOM 2688 O O . PHE A 1 327 ? 16.828 24.594 12.422 1 89.62 327 PHE A O 1
ATOM 2695 N N . PRO A 1 328 ? 18.156 22.734 12.039 1 88.75 328 PRO A N 1
ATOM 2696 C CA . PRO A 1 328 ? 17.938 22.328 13.43 1 88.75 328 PRO A CA 1
ATOM 2697 C C . PRO A 1 328 ? 18.641 23.25 14.422 1 88.75 328 PRO A C 1
ATOM 2699 O O . PRO A 1 328 ? 19.812 23.625 14.219 1 88.75 328 PRO A O 1
ATOM 2702 N N . HIS A 1 329 ? 17.969 23.562 15.477 1 84.62 329 HIS A N 1
ATOM 2703 C CA . HIS A 1 329 ? 18.469 24.531 16.453 1 84.62 329 HIS A CA 1
ATOM 2704 C C . HIS A 1 329 ? 19.766 24.047 17.094 1 84.62 329 HIS A C 1
ATOM 2706 O O . HIS A 1 329 ? 20.641 24.859 17.422 1 84.62 329 HIS A O 1
ATOM 2712 N N . PHE A 1 330 ? 20 22.781 17.219 1 81.25 330 PHE A N 1
ATOM 2713 C CA . PHE A 1 330 ? 21.156 22.328 18 1 81.25 330 PHE A CA 1
ATOM 2714 C C . PHE A 1 330 ? 22.312 21.953 17.094 1 81.25 330 PHE A C 1
ATOM 2716 O O . PHE A 1 330 ? 23.344 21.484 17.562 1 81.25 330 PHE A O 1
ATOM 2723 N N . CYS A 1 331 ? 22.141 22.172 15.844 1 87.88 331 CYS A N 1
ATOM 2724 C CA . CYS A 1 331 ? 23.25 21.984 14.93 1 87.88 331 CYS A CA 1
ATOM 2725 C C . CYS A 1 331 ? 24.078 23.266 14.789 1 87.88 331 CYS A C 1
ATOM 2727 O O . CYS A 1 331 ? 23.516 24.359 14.82 1 87.88 331 CYS A O 1
ATOM 2729 N N . THR A 1 332 ? 25.469 23.078 14.68 1 81.75 332 THR A N 1
ATOM 2730 C CA . THR A 1 332 ? 26.344 24.219 14.445 1 81.75 332 THR A CA 1
ATOM 2731 C C . THR A 1 332 ? 26.156 24.766 13.031 1 81.75 332 THR A C 1
ATOM 2733 O O . THR A 1 332 ? 26.188 24.016 12.055 1 81.75 332 THR A O 1
ATOM 2736 N N . ARG A 1 333 ? 25.625 25.938 13 1 69.88 333 ARG A N 1
ATOM 2737 C CA . ARG A 1 333 ? 25.328 26.547 11.703 1 69.88 333 ARG A CA 1
ATOM 2738 C C . ARG A 1 333 ? 26.625 26.953 11 1 69.88 333 ARG A C 1
ATOM 2740 O O . ARG A 1 333 ? 27.375 27.797 11.5 1 69.88 333 ARG A O 1
ATOM 2747 N N . LYS A 1 334 ? 27.312 26.062 10.477 1 58.69 334 LYS A N 1
ATOM 2748 C CA . LYS A 1 334 ? 28.406 26.562 9.648 1 58.69 334 LYS A CA 1
ATOM 2749 C C . LYS A 1 334 ? 27.891 27.219 8.375 1 58.69 334 LYS A C 1
ATOM 2751 O O . LYS A 1 334 ? 26.766 26.953 7.945 1 58.69 334 LYS A O 1
ATOM 2756 N N . GLN A 1 335 ? 28.547 28.375 7.805 1 51.25 335 GLN A N 1
ATOM 2757 C CA . GLN A 1 335 ? 28.203 29.203 6.66 1 51.25 335 GLN A CA 1
ATOM 2758 C C . GLN A 1 335 ? 27.656 28.375 5.504 1 51.25 335 GLN A C 1
ATOM 2760 O O . GLN A 1 335 ? 26.688 28.766 4.852 1 51.25 335 GLN A O 1
ATOM 2765 N N . VAL A 1 336 ? 28.438 27.453 4.918 1 55.59 336 VAL A N 1
ATOM 2766 C CA . VAL A 1 336 ? 28.125 26.906 3.604 1 55.59 336 VAL A CA 1
ATOM 2767 C C . VAL A 1 336 ? 27.797 25.422 3.732 1 55.59 336 VAL A C 1
ATOM 2769 O O . VAL A 1 336 ? 27.406 24.781 2.756 1 55.59 336 VAL A O 1
ATOM 2772 N N . GLY A 1 337 ? 27.203 24.984 5.02 1 66.12 337 GLY A N 1
ATOM 2773 C CA . GLY A 1 337 ? 27.047 23.531 5.008 1 66.12 337 GLY A CA 1
ATOM 2774 C C . GLY A 1 337 ? 25.953 23.031 5.926 1 66.12 337 GLY A C 1
ATOM 2775 O O . GLY A 1 337 ? 25.469 23.781 6.793 1 66.12 337 GLY A O 1
ATOM 2776 N N . GLY A 1 338 ? 24.875 22.219 5.566 1 85.38 338 GLY A N 1
ATOM 2777 C CA . GLY A 1 338 ? 23.859 21.5 6.305 1 85.38 338 GLY A CA 1
ATOM 2778 C C . GLY A 1 338 ? 24.328 21 7.656 1 85.38 338 GLY A C 1
ATOM 2779 O O . GLY A 1 338 ? 25.406 21.391 8.117 1 85.38 338 GLY A O 1
ATOM 2780 N N . CYS A 1 339 ? 23.562 20.547 8.469 1 92.81 339 CYS A N 1
ATOM 2781 C CA . CYS A 1 339 ? 23.906 19.906 9.742 1 92.81 339 CYS A CA 1
ATOM 2782 C C . CYS A 1 339 ? 24.766 18.672 9.516 1 92.81 339 CYS A C 1
ATOM 2784 O O . CYS A 1 339 ? 24.328 17.719 8.859 1 92.81 339 CYS A O 1
ATOM 2786 N N . ARG A 1 340 ? 26.078 18.719 10.055 1 93.25 340 ARG A N 1
ATOM 2787 C CA . ARG A 1 340 ? 26.938 17.547 9.859 1 93.25 340 ARG A CA 1
ATOM 2788 C C . ARG A 1 340 ? 26.25 16.281 10.352 1 93.25 340 ARG A C 1
ATOM 2790 O O . ARG A 1 340 ? 25.578 16.281 11.391 1 93.25 340 ARG A O 1
ATOM 2797 N N . TRP A 1 341 ? 26.453 15.18 9.664 1 94.94 341 TRP A N 1
ATOM 2798 C CA . TRP A 1 341 ? 25.812 13.898 9.969 1 94.94 341 TRP A CA 1
ATOM 2799 C C . TRP A 1 341 ? 26.141 13.453 11.383 1 94.94 341 TRP A C 1
ATOM 2801 O O . TRP A 1 341 ? 25.25 13.07 12.148 1 94.94 341 TRP A O 1
ATOM 2811 N N . GLU A 1 342 ? 27.453 13.539 11.789 1 93.44 342 GLU A N 1
ATOM 2812 C CA . GLU A 1 342 ? 27.875 13.086 13.109 1 93.44 342 GLU A CA 1
ATOM 2813 C C . GLU A 1 342 ? 27.25 13.945 14.211 1 93.44 342 GLU A C 1
ATOM 2815 O O . GLU A 1 342 ? 26.922 13.438 15.281 1 93.44 342 GLU A O 1
ATOM 2820 N N . GLU A 1 343 ? 27.141 15.188 13.906 1 92.62 343 GLU A N 1
ATOM 2821 C CA . GLU A 1 343 ? 26.5 16.094 14.852 1 92.62 343 GLU A CA 1
ATOM 2822 C C . GLU A 1 343 ? 25.016 15.75 15.008 1 92.62 343 GLU A C 1
ATOM 2824 O O . GLU A 1 343 ? 24.5 15.719 16.125 1 92.62 343 GLU A O 1
ATOM 2829 N N . PHE A 1 344 ? 24.344 15.555 13.93 1 93.88 344 PHE A N 1
ATOM 2830 C CA . PHE A 1 344 ? 22.922 15.242 13.938 1 93.88 344 PHE A CA 1
ATOM 2831 C C . PHE A 1 344 ? 22.656 13.922 14.656 1 93.88 344 PHE A C 1
ATOM 2833 O O . PHE A 1 344 ? 21.672 13.781 15.383 1 93.88 344 PHE A O 1
ATOM 2840 N N . LYS A 1 345 ? 23.5 12.938 14.453 1 94.31 345 LYS A N 1
ATOM 2841 C CA . LYS A 1 345 ? 23.406 11.656 15.156 1 94.31 345 LYS A CA 1
ATOM 2842 C C . LYS A 1 345 ? 23.453 11.852 16.672 1 94.31 345 LYS A C 1
ATOM 2844 O O . LYS A 1 345 ? 22.656 11.266 17.406 1 94.31 345 LYS A O 1
ATOM 2849 N N . THR A 1 346 ? 24.344 12.688 17.062 1 92.12 346 THR A N 1
ATOM 2850 C CA . THR A 1 346 ? 24.516 12.961 18.484 1 92.12 346 THR A CA 1
ATOM 2851 C C . THR A 1 346 ? 23.281 13.672 19.047 1 92.12 346 THR A C 1
ATOM 2853 O O . THR A 1 346 ? 22.812 13.344 20.141 1 92.12 346 THR A O 1
ATOM 2856 N N . LEU A 1 347 ? 22.766 14.555 18.266 1 88.75 347 LEU A N 1
ATOM 2857 C CA . LEU A 1 347 ? 21.609 15.344 18.688 1 88.75 347 LEU A CA 1
ATOM 2858 C C . LEU A 1 347 ? 20.391 14.461 18.875 1 88.75 347 LEU A C 1
ATOM 2860 O O . LEU A 1 347 ? 19.531 14.742 19.719 1 88.75 347 LEU A O 1
ATOM 2864 N N . THR A 1 348 ? 20.266 13.359 18.109 1 92.81 348 THR A N 1
ATOM 2865 C CA . THR A 1 348 ? 19.031 12.57 18.078 1 92.81 348 THR A CA 1
ATOM 2866 C C . THR A 1 348 ? 19.188 11.305 18.922 1 92.81 348 THR A C 1
ATOM 2868 O O . THR A 1 348 ? 18.234 10.547 19.094 1 92.81 348 THR A O 1
ATOM 2871 N N . THR A 1 349 ? 20.359 11.117 19.453 1 92.31 349 THR A N 1
ATOM 2872 C CA . THR A 1 349 ? 20.672 9.867 20.125 1 92.31 349 THR A CA 1
ATOM 2873 C C . THR A 1 349 ? 19.672 9.602 21.25 1 92.31 349 THR A C 1
ATOM 2875 O O . THR A 1 349 ? 19.219 8.469 21.438 1 92.31 349 THR A O 1
ATOM 2878 N N . ASN A 1 350 ? 19.266 10.648 21.984 1 91.75 350 ASN A N 1
ATOM 2879 C CA . ASN A 1 350 ? 18.406 10.469 23.141 1 91.75 350 ASN A CA 1
ATOM 2880 C C . ASN A 1 350 ? 16.953 10.766 22.812 1 91.75 350 ASN A C 1
ATOM 2882 O O . ASN A 1 350 ? 16.094 10.781 23.703 1 91.75 350 ASN A O 1
ATOM 2886 N N . SER A 1 351 ? 16.656 11.047 21.625 1 94.62 351 SER A N 1
ATOM 2887 C CA . SER A 1 351 ? 15.297 11.367 21.203 1 94.62 351 SER A CA 1
ATOM 2888 C C . SER A 1 351 ? 14.82 10.422 20.109 1 94.62 351 SER A C 1
ATOM 2890 O O . SER A 1 351 ? 14.258 10.859 19.109 1 94.62 351 SER A O 1
ATOM 2892 N N . ARG A 1 352 ? 15.156 9.156 20.25 1 95.75 352 ARG A N 1
ATOM 2893 C CA . ARG A 1 352 ? 14.719 8.109 19.328 1 95.75 352 ARG A CA 1
ATOM 2894 C C . ARG A 1 352 ? 14 6.992 20.078 1 95.75 352 ARG A C 1
ATOM 2896 O O . ARG A 1 352 ? 14.414 6.602 21.172 1 95.75 352 ARG A O 1
ATOM 2903 N N . LYS A 1 353 ? 12.953 6.582 19.484 1 95.31 353 LYS A N 1
ATOM 2904 C CA . LYS A 1 353 ? 12.203 5.445 20.016 1 95.31 353 LYS A CA 1
ATOM 2905 C C . LYS A 1 353 ? 12.109 4.324 18.984 1 95.31 353 LYS A C 1
ATOM 2907 O O . LYS A 1 353 ? 11.477 4.484 17.938 1 95.31 353 LYS A O 1
ATOM 2912 N N . PRO A 1 354 ? 12.711 3.178 19.297 1 92.31 354 PRO A N 1
ATOM 2913 C CA . PRO A 1 354 ? 12.688 2.059 18.359 1 92.31 354 PRO A CA 1
ATOM 2914 C C . PRO A 1 354 ? 11.273 1.586 18.031 1 92.31 354 PRO A C 1
ATOM 2916 O O . PRO A 1 354 ? 10.391 1.646 18.891 1 92.31 354 PRO A O 1
ATOM 2919 N N . LYS A 1 355 ? 11.117 1.152 16.859 1 87 355 LYS A N 1
ATOM 2920 C CA . LYS A 1 355 ? 9.812 0.712 16.391 1 87 355 LYS A CA 1
ATOM 2921 C C . LYS A 1 355 ? 9.195 -0.31 17.328 1 87 355 LYS A C 1
ATOM 2923 O O . LYS A 1 355 ? 7.996 -0.246 17.625 1 87 355 LYS A O 1
ATOM 2928 N N . SER A 1 356 ? 9.961 -1.287 17.766 1 84.44 356 SER A N 1
ATOM 2929 C CA . SER A 1 356 ? 9.445 -2.32 18.656 1 84.44 356 SER A CA 1
ATOM 2930 C C . SER A 1 356 ? 8.875 -1.712 19.938 1 84.44 356 SER A C 1
ATOM 2932 O O . SER A 1 356 ? 7.816 -2.135 20.406 1 84.44 356 SER A O 1
ATOM 2934 N N . ASP A 1 357 ? 9.578 -0.702 20.453 1 89.06 357 ASP A N 1
ATOM 2935 C CA . ASP A 1 357 ? 9.117 -0.031 21.672 1 89.06 357 ASP A CA 1
ATOM 2936 C C . ASP A 1 357 ? 7.824 0.741 21.406 1 89.06 357 ASP A C 1
ATOM 2938 O O . ASP A 1 357 ? 6.91 0.716 22.234 1 89.06 357 ASP A O 1
ATOM 2942 N N . TRP A 1 358 ? 7.789 1.355 20.328 1 89.25 358 TRP A N 1
ATOM 2943 C CA . TRP A 1 358 ? 6.602 2.145 20.016 1 89.25 358 TRP A CA 1
ATOM 2944 C C . TRP A 1 358 ? 5.398 1.243 19.766 1 89.25 358 TRP A C 1
ATOM 2946 O O . TRP A 1 358 ? 4.285 1.544 20.203 1 89.25 358 TRP A O 1
ATOM 2956 N N . VAL A 1 359 ? 5.602 0.207 19.016 1 85.38 359 VAL A N 1
ATOM 2957 C CA . VAL A 1 359 ? 4.512 -0.715 18.719 1 85.38 359 VAL A CA 1
ATOM 2958 C C . VAL A 1 359 ? 3.947 -1.287 20.016 1 85.38 359 VAL A C 1
ATOM 2960 O O . VAL A 1 359 ? 2.732 -1.458 20.156 1 85.38 359 VAL A O 1
ATOM 2963 N N . PHE A 1 360 ? 4.801 -1.56 20.938 1 85.62 360 PHE A N 1
ATOM 2964 C CA . PHE A 1 360 ? 4.359 -2.053 22.25 1 85.62 360 PHE A CA 1
ATOM 2965 C C . PHE A 1 360 ? 3.494 -1.016 22.953 1 85.62 360 PHE A C 1
ATOM 2967 O O . PHE A 1 360 ? 2.43 -1.344 23.484 1 85.62 360 PHE A O 1
ATOM 2974 N N . GLU A 1 361 ? 3.939 0.155 22.953 1 88.19 361 GLU A N 1
ATOM 2975 C CA . GLU A 1 361 ? 3.201 1.23 23.609 1 88.19 361 GLU A CA 1
ATOM 2976 C C . GLU A 1 361 ? 1.881 1.509 22.891 1 88.19 361 GLU A C 1
ATOM 2978 O O . GLU A 1 361 ? 0.883 1.85 23.531 1 88.19 361 GLU A O 1
ATOM 2983 N N . CYS A 1 362 ? 1.888 1.388 21.594 1 88.62 362 CYS A N 1
ATOM 2984 C CA . CYS A 1 362 ? 0.749 1.72 20.75 1 88.62 362 CYS A CA 1
ATOM 2985 C C . CYS A 1 362 ? -0.315 0.63 20.812 1 88.62 362 CYS A C 1
ATOM 2987 O O . CYS A 1 362 ? -1.492 0.919 21.031 1 88.62 362 CYS A O 1
ATOM 2989 N N . GLN A 1 363 ? 0.114 -0.639 20.656 1 82.94 363 GLN A N 1
ATOM 2990 C CA . GLN A 1 363 ? -0.825 -1.742 20.484 1 82.94 363 GLN A CA 1
ATOM 2991 C C . GLN A 1 363 ? -0.871 -2.627 21.734 1 82.94 363 GLN A C 1
ATOM 2993 O O . GLN A 1 363 ? -1.798 -3.424 21.891 1 82.94 363 GLN A O 1
ATOM 2998 N N . GLY A 1 364 ? 0.07 -2.572 22.562 1 76.94 364 GLY A N 1
ATOM 2999 C CA . GLY A 1 364 ? 0.14 -3.43 23.734 1 76.94 364 GLY A CA 1
ATOM 3000 C C . GLY A 1 364 ? 0.768 -4.781 23.43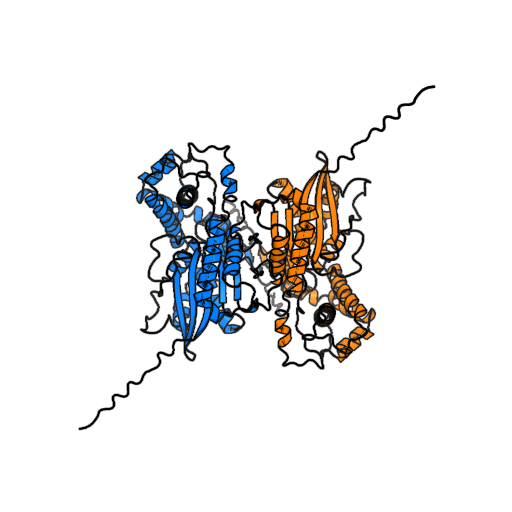8 1 76.94 364 GLY A C 1
ATOM 3001 O O . GLY A 1 364 ? 0.681 -5.699 24.266 1 76.94 364 GLY A O 1
ATOM 3002 N N . TYR A 1 365 ? 1.252 -4.973 22.203 1 65.75 365 TYR A N 1
ATOM 3003 C CA . TYR A 1 365 ? 1.871 -6.234 21.828 1 65.75 365 TYR A CA 1
ATOM 3004 C C . TYR A 1 365 ? 3.314 -6.305 22.312 1 65.75 365 TYR A C 1
ATOM 3006 O O . TYR A 1 365 ? 4.02 -5.293 22.328 1 65.75 365 TYR A O 1
ATOM 3014 N N . GLU A 1 366 ? 3.75 -7.539 23.078 1 59.47 366 GLU A N 1
ATOM 3015 C CA . GLU A 1 366 ? 5.148 -7.738 23.453 1 59.47 366 GLU A CA 1
ATOM 3016 C C . GLU A 1 366 ? 5.801 -8.805 22.562 1 59.47 366 GLU A C 1
ATOM 3018 O O . GLU A 1 366 ? 5.137 -9.734 22.109 1 59.47 366 GLU A O 1
ATOM 3023 N N . LYS A 1 367 ? 7.09 -8.531 22.031 1 55.41 367 LYS A N 1
ATOM 3024 C CA . LYS A 1 367 ? 7.875 -9.602 21.422 1 55.41 367 LYS A CA 1
ATOM 3025 C C . LYS A 1 367 ? 7.898 -10.844 22.312 1 55.41 367 LYS A C 1
ATOM 3027 O O . LYS A 1 367 ? 8 -10.734 23.531 1 55.41 367 LYS A O 1
ATOM 3032 N N . ALA A 1 368 ? 7.555 -12.07 21.812 1 48.31 368 ALA A N 1
ATOM 3033 C CA . ALA A 1 368 ? 7.738 -13.305 22.562 1 48.31 368 ALA A CA 1
ATOM 3034 C C . ALA A 1 368 ? 9.188 -13.469 23.016 1 48.31 368 ALA A C 1
ATOM 3036 O O . ALA A 1 368 ? 10.109 -13.305 22.219 1 48.31 368 ALA A O 1
ATOM 3037 N N . THR A 1 369 ? 9.578 -13.219 24.25 1 40 369 THR A N 1
ATOM 3038 C CA . THR A 1 369 ? 10.906 -13.461 24.812 1 40 369 THR A CA 1
ATOM 3039 C C . THR A 1 369 ? 11.453 -14.805 24.344 1 40 369 THR A C 1
ATOM 3041 O O . THR A 1 369 ? 10.703 -15.758 24.156 1 40 369 THR A O 1
ATOM 3044 N N . GLU A 1 370 ? 12.703 -14.836 23.844 1 36 370 GLU A N 1
ATOM 3045 C CA . GLU A 1 370 ? 13.438 -16.078 23.656 1 36 370 GLU A CA 1
ATOM 3046 C C . GLU A 1 370 ? 13.211 -17.031 24.828 1 36 370 GLU A C 1
ATOM 3048 O O . GLU A 1 370 ? 13.125 -16.594 25.984 1 36 370 GLU A O 1
ATOM 3053 N N . PRO A 1 371 ? 12.789 -18.25 24.641 1 30.38 371 PRO A N 1
ATOM 3054 C CA . PRO A 1 371 ? 12.883 -19.172 25.781 1 30.38 371 PRO A CA 1
ATOM 3055 C C . PRO A 1 371 ? 14.242 -19.109 26.484 1 30.38 371 PRO A C 1
ATOM 3057 O O . PRO A 1 371 ? 15.281 -19 25.828 1 30.38 371 PRO A O 1
ATOM 3060 N N . VAL A 1 372 ? 14.367 -18.703 27.766 1 28 372 VAL A N 1
ATOM 3061 C CA . VAL A 1 372 ? 15.547 -18.859 28.609 1 28 372 VAL A CA 1
ATOM 3062 C C . VAL A 1 372 ? 16.078 -20.297 28.516 1 28 372 VAL A C 1
ATOM 3064 O O . VAL A 1 372 ? 15.32 -21.25 28.719 1 28 372 VAL A O 1
ATOM 3067 N N . SER A 1 373 ? 17.188 -20.547 27.812 1 27.36 373 SER A N 1
ATOM 3068 C CA . SER A 1 373 ? 18 -21.75 27.938 1 27.36 373 SER A CA 1
ATOM 3069 C C . SER A 1 373 ? 18.141 -22.188 29.391 1 27.36 373 SER A C 1
ATOM 3071 O O . SER A 1 373 ? 18.609 -21.406 30.234 1 27.36 373 SER A O 1
ATOM 3073 N N . THR A 1 374 ? 17.328 -23.047 29.984 1 24.66 374 THR A N 1
ATOM 3074 C CA . THR A 1 374 ? 17.672 -23.797 31.188 1 24.66 374 THR A CA 1
ATOM 3075 C C . THR A 1 374 ? 19.016 -24.5 31.016 1 24.66 374 THR A C 1
ATOM 3077 O O . THR A 1 374 ? 19.172 -25.359 30.141 1 24.66 374 THR A O 1
ATOM 3080 N N . LEU A 1 375 ? 20.125 -23.812 31.266 1 22.95 375 LEU A N 1
ATOM 3081 C CA . LEU A 1 375 ? 21.406 -24.422 31.578 1 22.95 375 LEU A CA 1
ATOM 3082 C C . LEU A 1 375 ? 21.234 -25.578 32.562 1 22.95 375 LEU A C 1
ATOM 3084 O O . LEU A 1 375 ? 20.781 -25.375 33.688 1 22.95 375 LEU A O 1
ATOM 3088 N N . THR A 1 376 ? 20.797 -26.75 32.094 1 20.17 376 THR A N 1
ATOM 3089 C CA . THR A 1 376 ? 21.125 -27.969 32.812 1 20.17 376 THR A CA 1
ATOM 3090 C C . THR A 1 376 ? 22.609 -28.016 33.156 1 20.17 376 THR A C 1
ATOM 3092 O O . THR A 1 376 ? 23.453 -27.891 32.281 1 20.17 376 THR A O 1
ATOM 3095 N N . VAL A 1 377 ? 23.016 -27.672 34.406 1 22.36 377 VAL A N 1
ATOM 3096 C CA . VAL A 1 377 ? 24.203 -28 35.188 1 22.36 377 VAL A CA 1
ATOM 3097 C C . VAL A 1 377 ? 24.547 -29.469 35.031 1 22.36 377 VAL A C 1
ATOM 3099 O O . VAL A 1 377 ? 23.781 -30.344 35.438 1 22.36 377 VAL A O 1
ATOM 3102 N N . LEU A 1 378 ? 24.969 -29.859 33.688 1 19.38 378 LEU A N 1
ATOM 3103 C CA . LEU A 1 378 ? 25.969 -30.906 33.844 1 19.38 378 LEU A CA 1
ATOM 3104 C C . LEU A 1 378 ? 27.312 -30.312 34.25 1 19.38 378 LEU A C 1
ATOM 3106 O O . LEU A 1 378 ? 27.719 -29.266 33.75 1 19.38 378 LEU A O 1
ATOM 3110 N N . MET B 1 1 ? -61.781 -32.906 -27.516 1 37.5 1 MET B N 1
ATOM 3111 C CA . MET B 1 1 ? -60.5 -32.281 -27.797 1 37.5 1 MET B CA 1
ATOM 3112 C C . MET B 1 1 ? -60.031 -31.438 -26.625 1 37.5 1 MET B C 1
ATOM 3114 O O . MET B 1 1 ? -60.5 -30.312 -26.453 1 37.5 1 MET B O 1
ATOM 3118 N N . ARG B 1 2 ? -59.781 -32.062 -25.422 1 43.59 2 ARG B N 1
ATOM 3119 C CA . ARG B 1 2 ? -59.281 -31.531 -24.156 1 43.59 2 ARG B CA 1
ATOM 3120 C C . ARG B 1 2 ? -57.875 -30.938 -24.328 1 43.59 2 ARG B C 1
ATOM 3122 O O . ARG B 1 2 ? -56.906 -31.672 -24.594 1 43.59 2 ARG B O 1
ATOM 3129 N N . THR B 1 3 ? -57.781 -29.719 -24.734 1 41.88 3 THR B N 1
ATOM 3130 C CA . THR B 1 3 ? -56.531 -28.969 -24.781 1 41.88 3 THR B CA 1
ATOM 3131 C C . THR B 1 3 ? -55.906 -28.859 -23.391 1 41.88 3 THR B C 1
ATOM 3133 O O . THR B 1 3 ? -56.5 -28.234 -22.5 1 41.88 3 THR B O 1
ATOM 3136 N N . LEU B 1 4 ? -55.125 -29.812 -22.953 1 45.44 4 LEU B N 1
ATOM 3137 C CA . LEU B 1 4 ? -54.25 -29.688 -21.781 1 45.44 4 LEU B CA 1
ATOM 3138 C C . LEU B 1 4 ? -53.312 -28.516 -21.906 1 45.44 4 LEU B C 1
ATOM 3140 O O . LEU B 1 4 ? -52.438 -28.516 -22.781 1 45.44 4 LEU B O 1
ATOM 3144 N N . LEU B 1 5 ? -53.719 -27.344 -21.438 1 41.69 5 LEU B N 1
ATOM 3145 C CA . LEU B 1 5 ? -52.812 -26.219 -21.266 1 41.69 5 LEU B CA 1
ATOM 3146 C C . LEU B 1 5 ? -51.688 -26.562 -20.281 1 41.69 5 LEU B C 1
ATOM 3148 O O . LEU B 1 5 ? -51.938 -26.766 -19.094 1 41.69 5 LEU B O 1
ATOM 3152 N N . LEU B 1 6 ? -50.656 -27.172 -20.797 1 41 6 LEU B N 1
ATOM 3153 C CA . LEU B 1 6 ? -49.469 -27.266 -19.969 1 41 6 LEU B CA 1
ATOM 3154 C C . LEU B 1 6 ? -48.969 -25.875 -19.562 1 41 6 LEU B C 1
ATOM 3156 O O . LEU B 1 6 ? -48.562 -25.078 -20.406 1 41 6 LEU B O 1
ATOM 3160 N N . MET B 1 7 ? -49.469 -25.359 -18.484 1 39.28 7 MET B N 1
ATOM 3161 C CA . MET B 1 7 ? -48.875 -24.188 -17.875 1 39.28 7 MET B CA 1
ATOM 3162 C C . MET B 1 7 ? -47.375 -24.438 -17.562 1 39.28 7 MET B C 1
ATOM 3164 O O . MET B 1 7 ? -47.062 -25.25 -16.688 1 39.28 7 MET B O 1
ATOM 3168 N N . PHE B 1 8 ? -46.562 -24.234 -18.547 1 39.94 8 PHE B N 1
ATOM 3169 C CA . PHE B 1 8 ? -45.156 -24.109 -18.188 1 39.94 8 PHE B CA 1
ATOM 3170 C C . PHE B 1 8 ? -44.938 -23.078 -17.094 1 39.94 8 PHE B C 1
ATOM 3172 O O . PHE B 1 8 ? -45.188 -21.875 -17.312 1 39.94 8 PHE B O 1
ATOM 3179 N N . LEU B 1 9 ? -45.125 -23.469 -15.891 1 38.78 9 LEU B N 1
ATOM 3180 C CA . LEU B 1 9 ? -44.594 -22.641 -14.82 1 38.78 9 LEU B CA 1
ATOM 3181 C C . LEU B 1 9 ? -43.156 -22.281 -15.086 1 38.78 9 LEU B C 1
ATOM 3183 O O . LEU B 1 9 ? -42.281 -23.141 -15.031 1 38.78 9 LEU B O 1
ATOM 3187 N N . PHE B 1 10 ? -42.906 -21.344 -15.938 1 38.31 10 PHE B N 1
ATOM 3188 C CA . PHE B 1 10 ? -41.594 -20.719 -15.906 1 38.31 10 PHE B CA 1
ATOM 3189 C C . PHE B 1 10 ? -41.219 -20.328 -14.477 1 38.31 10 PHE B C 1
ATOM 3191 O O . PHE B 1 10 ? -41.781 -19.406 -13.906 1 38.31 10 PHE B O 1
ATOM 3198 N N . TYR B 1 11 ? -40.875 -21.281 -13.664 1 38.38 11 TYR B N 1
ATOM 3199 C CA . TYR B 1 11 ? -40.156 -20.812 -12.484 1 38.38 11 TYR B CA 1
ATOM 3200 C C . TYR B 1 11 ? -39 -19.922 -12.883 1 38.38 11 TYR B C 1
ATOM 3202 O O . TYR B 1 11 ? -38.094 -20.344 -13.578 1 38.38 11 TYR B O 1
ATOM 3210 N N . PRO B 1 12 ? -39.188 -18.734 -12.945 1 39 12 PRO B N 1
ATOM 3211 C CA . PRO B 1 12 ? -37.969 -17.953 -13.18 1 39 12 PRO B CA 1
ATOM 3212 C C . PRO B 1 12 ? -36.812 -18.422 -12.328 1 39 12 PRO B C 1
ATOM 3214 O O . PRO B 1 12 ? -36.938 -18.594 -11.109 1 39 12 PRO B O 1
ATOM 3217 N N . ALA B 1 13 ? -36.031 -19.312 -12.695 1 43.56 13 ALA B N 1
ATOM 3218 C CA . ALA B 1 13 ? -34.75 -19.453 -12 1 43.56 13 ALA B CA 1
ATOM 3219 C C . ALA B 1 13 ? -34.281 -18.109 -11.445 1 43.56 13 ALA B C 1
ATOM 3221 O O . ALA B 1 13 ? -33.906 -17.203 -12.203 1 43.56 13 ALA B O 1
ATOM 3222 N N . THR B 1 14 ? -34.875 -17.594 -10.484 1 48.34 14 THR B N 1
ATOM 3223 C CA . THR B 1 14 ? -34.469 -16.359 -9.82 1 48.34 14 THR B CA 1
ATOM 3224 C C . THR B 1 14 ? -32.969 -16.375 -9.531 1 48.34 14 THR B C 1
ATOM 3226 O O . THR B 1 14 ? -32.469 -17.234 -8.797 1 48.34 14 THR B O 1
ATOM 3229 N N . LEU B 1 15 ? -32.062 -16.156 -10.492 1 61.06 15 LEU B N 1
ATOM 3230 C CA . LEU B 1 15 ? -30.625 -16.047 -10.328 1 61.06 15 LEU B CA 1
ATOM 3231 C C . LEU B 1 15 ? -30.281 -15.086 -9.195 1 61.06 15 LEU B C 1
ATOM 3233 O O . LEU B 1 15 ? -30.797 -13.969 -9.141 1 61.06 15 LEU B O 1
ATOM 3237 N N . GLY B 1 16 ? -29.734 -15.539 -7.98 1 80.31 16 GLY B N 1
ATOM 3238 C CA . GLY B 1 16 ? -29.281 -14.781 -6.828 1 80.31 16 GLY B CA 1
ATOM 3239 C C . GLY B 1 16 ? -28.469 -13.547 -7.207 1 80.31 16 GLY B C 1
ATOM 3240 O O . GLY B 1 16 ? -27.953 -13.461 -8.32 1 80.31 16 GLY B O 1
ATOM 3241 N N . VAL B 1 17 ? -28.766 -12.531 -6.488 1 92.44 17 VAL B N 1
ATOM 3242 C CA . VAL B 1 17 ? -28.062 -11.273 -6.695 1 92.44 17 VAL B CA 1
ATOM 3243 C C . VAL B 1 17 ? -26.688 -11.336 -6.047 1 92.44 17 VAL B C 1
ATOM 3245 O O . VAL B 1 17 ? -26.547 -11.836 -4.93 1 92.44 17 VAL B O 1
ATOM 3248 N N . LEU B 1 18 ? -25.625 -10.9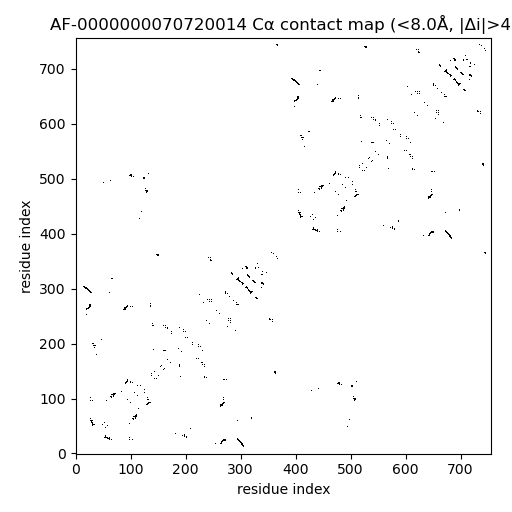45 -6.781 1 96.88 18 LEU B N 1
ATOM 3249 C CA . LEU B 1 18 ? -24.281 -10.875 -6.23 1 96.88 18 LEU B CA 1
ATOM 3250 C C . LEU B 1 18 ? -24.203 -9.852 -5.098 1 96.88 18 LEU B C 1
ATOM 3252 O O . LEU B 1 18 ? -24.5 -8.672 -5.301 1 96.88 18 LEU B O 1
ATOM 3256 N N . LYS B 1 19 ? -23.812 -10.305 -3.922 1 96.5 19 LYS B N 1
ATOM 3257 C CA . LYS B 1 19 ? -23.781 -9.453 -2.74 1 96.5 19 LYS B CA 1
ATOM 3258 C C . LYS B 1 19 ? -22.359 -8.992 -2.441 1 96.5 19 LYS B C 1
ATOM 3260 O O . LYS B 1 19 ? -22.141 -7.867 -1.974 1 96.5 19 LYS B O 1
ATOM 3265 N N . PHE B 1 20 ? -21.422 -9.867 -2.57 1 98.12 20 PHE B N 1
ATOM 3266 C CA . PHE B 1 20 ? -20.031 -9.641 -2.217 1 98.12 20 PHE B CA 1
ATOM 3267 C C . PHE B 1 20 ? -19.109 -10.539 -3.031 1 98.12 20 PHE B C 1
ATOM 3269 O O . PHE B 1 20 ? -19.453 -11.688 -3.322 1 98.12 20 PHE B O 1
ATOM 3276 N N . VAL B 1 21 ? -17.984 -10.031 -3.439 1 98.69 21 VAL B N 1
ATOM 3277 C CA . VAL B 1 21 ? -17.047 -10.859 -4.199 1 98.69 21 VAL B CA 1
ATOM 3278 C C . VAL B 1 21 ? -15.625 -10.594 -3.73 1 98.69 21 VAL B C 1
ATOM 3280 O O . VAL B 1 21 ? -15.258 -9.453 -3.439 1 98.69 21 VAL B O 1
ATOM 3283 N N . GLN B 1 22 ? -14.852 -11.648 -3.553 1 98.56 22 GLN B N 1
ATOM 3284 C CA . GLN B 1 22 ? -13.406 -11.578 -3.365 1 98.56 22 GLN B CA 1
ATOM 3285 C C . GLN B 1 22 ? -12.664 -12.016 -4.625 1 98.56 22 GLN B C 1
ATOM 3287 O O . GLN B 1 22 ? -12.922 -13.094 -5.16 1 98.56 22 GLN B O 1
ATOM 3292 N N . ILE B 1 23 ? -11.789 -11.219 -5.078 1 98.81 23 ILE B N 1
ATOM 3293 C CA . ILE B 1 23 ? -10.984 -11.555 -6.246 1 98.81 23 ILE B CA 1
ATOM 3294 C C . ILE B 1 23 ? -9.508 -11.609 -5.855 1 98.81 23 ILE B C 1
ATOM 3296 O O . ILE B 1 23 ? -8.922 -10.602 -5.449 1 98.81 23 ILE B O 1
ATOM 3300 N N . TRP B 1 24 ? -8.922 -12.789 -5.906 1 98.69 24 TRP B N 1
ATOM 3301 C CA . TRP B 1 24 ? -7.496 -13.023 -5.719 1 98.69 24 TRP B CA 1
ATOM 3302 C C . TRP B 1 24 ? -6.785 -13.172 -7.059 1 98.69 24 TRP B C 1
ATOM 3304 O O . TRP B 1 24 ? -7.102 -14.078 -7.836 1 98.69 24 TRP B O 1
ATOM 3314 N N . PHE B 1 25 ? -5.832 -12.289 -7.336 1 98.81 25 PHE B N 1
ATOM 3315 C CA . PHE B 1 25 ? -5.234 -12.391 -8.664 1 98.81 25 PHE B CA 1
ATOM 3316 C C . PHE B 1 25 ? -3.715 -12.328 -8.578 1 98.81 25 PHE B C 1
ATOM 3318 O O . PHE B 1 25 ? -3.162 -11.664 -7.695 1 98.81 25 PHE B O 1
ATOM 3325 N N . ARG B 1 26 ? -3.07 -13.062 -9.461 1 98.31 26 ARG B N 1
ATOM 3326 C CA . ARG B 1 26 ? -1.616 -13.117 -9.578 1 98.31 26 ARG B CA 1
ATOM 3327 C C . ARG B 1 26 ? -1.077 -11.891 -10.305 1 98.31 26 ARG B C 1
ATOM 3329 O O . ARG B 1 26 ? -1.721 -11.367 -11.219 1 98.31 26 ARG B O 1
ATOM 3336 N N . HIS B 1 27 ? 0.039 -11.445 -9.953 1 98.56 27 HIS B N 1
ATOM 3337 C CA . HIS B 1 27 ? 0.731 -10.352 -10.617 1 98.56 27 HIS B CA 1
ATOM 3338 C C . HIS B 1 27 ? 0.996 -10.68 -12.086 1 98.56 27 HIS B C 1
ATOM 3340 O O . HIS B 1 27 ? 0.846 -11.828 -12.508 1 98.56 27 HIS B O 1
ATOM 3346 N N . GLY B 1 28 ? 1.406 -9.672 -12.898 1 98.44 28 GLY B N 1
ATOM 3347 C CA . GLY B 1 28 ? 1.734 -9.82 -14.305 1 98.44 28 GLY B CA 1
ATOM 3348 C C . GLY B 1 28 ? 3.145 -10.328 -14.539 1 98.44 28 GLY B C 1
ATOM 3349 O O . GLY B 1 28 ? 3.848 -10.688 -13.594 1 98.44 28 GLY B O 1
ATOM 3350 N N . GLU B 1 29 ? 3.506 -10.312 -15.812 1 97.94 29 GLU B N 1
ATOM 3351 C CA . GLU B 1 29 ? 4.828 -10.781 -16.219 1 97.94 29 GLU B CA 1
ATOM 3352 C C . GLU B 1 29 ? 5.93 -9.992 -15.523 1 97.94 29 GLU B C 1
ATOM 3354 O O . GLU B 1 29 ? 5.828 -8.773 -15.359 1 97.94 29 GLU B O 1
ATOM 3359 N N . ARG B 1 30 ? 6.965 -10.695 -15.164 1 96.69 30 ARG B N 1
ATOM 3360 C CA . ARG B 1 30 ? 8.094 -10.109 -14.453 1 96.69 30 ARG B CA 1
ATOM 3361 C C . ARG B 1 30 ? 9.414 -10.734 -14.898 1 96.69 30 ARG B C 1
ATOM 3363 O O . ARG B 1 30 ? 9.414 -11.766 -15.562 1 96.69 30 ARG B O 1
ATOM 3370 N N . THR B 1 31 ? 10.508 -10.07 -14.578 1 94.44 31 THR B N 1
ATOM 3371 C CA . THR B 1 31 ? 11.82 -10.688 -14.711 1 94.44 31 THR B CA 1
ATOM 3372 C C . THR B 1 31 ? 12.07 -11.672 -13.57 1 94.44 31 THR B C 1
ATOM 3374 O O . THR B 1 31 ? 11.281 -11.758 -12.633 1 94.44 31 THR B O 1
ATOM 3377 N N . PRO B 1 32 ? 13.086 -12.531 -13.758 1 91.06 32 PRO B N 1
ATOM 3378 C CA . PRO B 1 32 ? 13.336 -13.516 -12.703 1 91.06 32 PRO B CA 1
ATOM 3379 C C . PRO B 1 32 ? 13.469 -12.883 -11.32 1 91.06 32 PRO B C 1
ATOM 3381 O O . PRO B 1 32 ? 14.07 -11.82 -11.18 1 91.06 32 PRO B O 1
ATOM 3384 N N . GLY B 1 33 ? 12.805 -13.477 -10.375 1 82.81 33 GLY B N 1
ATOM 3385 C CA . GLY B 1 33 ? 12.891 -12.992 -9.008 1 82.81 33 GLY B CA 1
ATOM 3386 C C . GLY B 1 33 ? 14.305 -12.977 -8.461 1 82.81 33 GLY B C 1
ATOM 3387 O O . GLY B 1 33 ? 14.656 -12.125 -7.641 1 82.81 33 GLY B O 1
ATOM 3388 N N . HIS B 1 34 ? 15.008 -14 -8.781 1 80.56 34 HIS B N 1
ATOM 3389 C CA . HIS B 1 34 ? 16.438 -14.117 -8.508 1 80.56 34 HIS B CA 1
ATOM 3390 C C . HIS B 1 34 ? 17.234 -14.195 -9.797 1 80.56 34 HIS B C 1
ATOM 3392 O O . HIS B 1 34 ? 17.141 -15.18 -10.539 1 80.56 34 HIS B O 1
ATOM 3398 N N . TYR B 1 35 ? 17.984 -13.18 -9.953 1 79.06 35 TYR B N 1
ATOM 3399 C CA . TYR B 1 35 ? 18.781 -13.172 -11.18 1 79.06 35 TYR B CA 1
ATOM 3400 C C . TYR B 1 35 ? 19.984 -14.102 -11.062 1 79.06 35 TYR B C 1
ATOM 3402 O O . TYR B 1 35 ? 20.75 -14.023 -10.102 1 79.06 35 TYR B O 1
ATOM 3410 N N . ILE B 1 36 ? 20.047 -14.969 -11.992 1 83.69 36 ILE B N 1
ATOM 3411 C CA . ILE B 1 36 ? 21.109 -15.969 -12.031 1 83.69 36 ILE B CA 1
ATOM 3412 C C . ILE B 1 36 ? 21.828 -15.914 -13.383 1 83.69 36 ILE B C 1
ATOM 3414 O O . ILE B 1 36 ? 21.172 -15.906 -14.43 1 83.69 36 ILE B O 1
ATOM 3418 N N . TYR B 1 37 ? 23.141 -15.82 -13.234 1 83.5 37 TYR B N 1
ATOM 3419 C CA . TYR B 1 37 ? 23.938 -15.938 -14.445 1 83.5 37 TYR B CA 1
ATOM 3420 C C . TYR B 1 37 ? 24.297 -17.391 -14.734 1 83.5 37 TYR B C 1
ATOM 3422 O O . TYR B 1 37 ? 24.828 -18.094 -13.867 1 83.5 37 TYR B O 1
ATOM 3430 N N . PHE B 1 38 ? 23.953 -17.812 -15.914 1 87.5 38 PHE B N 1
ATOM 3431 C CA . PHE B 1 38 ? 24.281 -19.172 -16.359 1 87.5 38 PHE B CA 1
ATOM 3432 C C . PHE B 1 38 ? 25.547 -19.172 -17.203 1 87.5 38 PHE B C 1
ATOM 3434 O O . PHE B 1 38 ? 25.984 -18.125 -17.688 1 87.5 38 PHE B O 1
ATOM 3441 N N . PRO B 1 39 ? 26.125 -20.375 -17.266 1 84.5 39 PRO B N 1
ATOM 3442 C CA . PRO B 1 39 ? 27.266 -20.469 -18.188 1 84.5 39 PRO B CA 1
ATOM 3443 C C . PRO B 1 39 ? 26.906 -19.969 -19.594 1 84.5 39 PRO B C 1
ATOM 3445 O O . PRO B 1 39 ? 25.859 -20.312 -20.125 1 84.5 39 PRO B O 1
ATOM 3448 N N . GLY B 1 40 ? 27.844 -19.031 -20.156 1 83.12 40 GLY B N 1
ATOM 3449 C CA . GLY B 1 40 ? 27.609 -18.469 -21.469 1 83.12 40 GLY B CA 1
ATOM 3450 C C . GLY B 1 40 ? 27.016 -17.062 -21.422 1 83.12 40 GLY B C 1
ATOM 3451 O O . GLY B 1 40 ? 27.062 -16.328 -22.406 1 83.12 40 GLY B O 1
ATOM 3452 N N . ASP B 1 41 ? 26.359 -16.766 -20.203 1 86.75 41 ASP B N 1
ATOM 3453 C CA . ASP B 1 41 ? 25.797 -15.43 -20.047 1 86.75 41 ASP B CA 1
ATOM 3454 C C . ASP B 1 41 ? 26.922 -14.383 -20 1 86.75 41 ASP B C 1
ATOM 3456 O O . ASP B 1 41 ? 27.984 -14.633 -19.438 1 86.75 41 ASP B O 1
ATOM 3460 N N . ASP B 1 42 ? 26.672 -13.359 -20.656 1 84.94 42 ASP B N 1
ATOM 3461 C CA . ASP B 1 42 ? 27.562 -12.211 -20.484 1 84.94 42 ASP B CA 1
ATOM 3462 C C . ASP B 1 42 ? 27.312 -11.508 -19.156 1 84.94 42 ASP B C 1
ATOM 3464 O O . ASP B 1 42 ? 26.328 -10.789 -19.016 1 84.94 42 ASP B O 1
ATOM 3468 N N . LYS B 1 43 ? 28.141 -11.68 -18.266 1 81.75 43 LYS B N 1
ATOM 3469 C CA . LYS B 1 43 ? 27.984 -11.117 -16.922 1 81.75 43 LYS B CA 1
ATOM 3470 C C . LYS B 1 43 ? 28 -9.586 -16.969 1 81.75 43 LYS B C 1
ATOM 3472 O O . LYS B 1 43 ? 27.547 -8.93 -16.031 1 81.75 43 LYS B O 1
ATOM 3477 N N . ASN B 1 44 ? 28.5 -9.094 -18.031 1 82.31 44 ASN B N 1
ATOM 3478 C CA . ASN B 1 44 ? 28.609 -7.648 -18.172 1 82.31 44 ASN B CA 1
ATOM 3479 C C . ASN B 1 44 ? 27.391 -7.07 -18.891 1 82.31 44 ASN B C 1
ATOM 3481 O O . ASN B 1 44 ? 27.234 -5.852 -19 1 82.31 44 ASN B O 1
ATOM 3485 N N . ASN B 1 45 ? 26.547 -7.957 -19.344 1 79.56 45 ASN B N 1
ATOM 3486 C CA . ASN B 1 45 ? 25.328 -7.516 -20.031 1 79.56 45 ASN B CA 1
ATOM 3487 C C . ASN B 1 45 ? 24.312 -6.941 -19.062 1 79.56 45 ASN B C 1
ATOM 3489 O O . ASN B 1 45 ? 23.734 -7.676 -18.25 1 79.56 45 ASN B O 1
ATOM 3493 N N . THR B 1 46 ? 24.125 -5.609 -19.125 1 80.19 46 THR B N 1
ATOM 3494 C CA . THR B 1 46 ? 23.141 -4.961 -18.266 1 80.19 46 THR B CA 1
ATOM 3495 C C . THR B 1 46 ? 21.906 -4.551 -19.062 1 80.19 46 THR B C 1
ATOM 3497 O O . THR B 1 46 ? 21 -3.92 -18.531 1 80.19 46 THR B O 1
ATOM 3500 N N . GLU B 1 47 ? 21.891 -5.016 -20.312 1 83 47 GLU B N 1
ATOM 3501 C CA . GLU B 1 47 ? 20.797 -4.613 -21.188 1 83 47 GLU B CA 1
ATOM 3502 C C . GLU B 1 47 ? 19.469 -5.184 -20.719 1 83 47 GLU B C 1
ATOM 3504 O O . GLU B 1 47 ? 18.406 -4.613 -21 1 83 47 GLU B O 1
ATOM 3509 N N . TRP B 1 48 ? 19.594 -6.332 -20.016 1 83.81 48 TRP B N 1
ATOM 3510 C CA . TRP B 1 48 ? 18.359 -6.969 -19.562 1 83.81 48 TRP B CA 1
ATOM 3511 C C . TRP B 1 48 ? 17.625 -6.074 -18.578 1 83.81 48 TRP B C 1
ATOM 3513 O O . TRP B 1 48 ? 16.406 -6.195 -18.406 1 83.81 48 TRP B O 1
ATOM 3523 N N . GLN B 1 49 ? 18.297 -5.16 -17.984 1 81.25 49 GLN B N 1
ATOM 3524 C CA . GLN B 1 49 ? 17.688 -4.246 -17.031 1 81.25 49 GLN B CA 1
ATOM 3525 C C . GLN B 1 49 ? 16.75 -3.264 -17.719 1 81.25 49 GLN B C 1
ATOM 3527 O O . GLN B 1 49 ? 15.93 -2.604 -17.078 1 81.25 49 GLN B O 1
ATOM 3532 N N . GLN B 1 50 ? 16.844 -3.219 -19.016 1 84.69 50 GLN B N 1
ATOM 3533 C CA . GLN B 1 50 ? 15.938 -2.387 -19.797 1 84.69 50 GLN B CA 1
ATOM 3534 C C . GLN B 1 50 ? 14.578 -3.062 -19.953 1 84.69 50 GLN B C 1
ATOM 3536 O O . GLN B 1 50 ? 13.594 -2.41 -20.312 1 84.69 50 GLN B O 1
ATOM 3541 N N . ILE B 1 51 ? 14.633 -4.402 -19.766 1 90.44 51 ILE B N 1
ATOM 3542 C CA . ILE B 1 51 ? 13.352 -5.098 -19.781 1 90.44 51 ILE B CA 1
ATOM 3543 C C . ILE B 1 51 ? 12.539 -4.715 -18.547 1 90.44 51 ILE B C 1
ATOM 3545 O O . ILE B 1 51 ? 11.383 -4.301 -18.672 1 90.44 51 ILE B O 1
ATOM 3549 N N . ALA B 1 52 ? 13.07 -4.824 -17.422 1 92.12 52 ALA B N 1
ATOM 3550 C CA . ALA B 1 52 ? 12.562 -4.457 -16.109 1 92.12 52 ALA B CA 1
ATOM 3551 C C . ALA B 1 52 ? 13.602 -4.73 -15.023 1 92.12 52 ALA B C 1
ATOM 3553 O O . ALA B 1 52 ? 14.539 -5.5 -15.242 1 92.12 52 ALA B O 1
ATOM 3554 N N . TRP B 1 53 ? 13.477 -4.074 -13.953 1 89.62 53 TRP B N 1
ATOM 3555 C CA . TRP B 1 53 ? 14.312 -4.375 -12.797 1 89.62 53 TRP B CA 1
ATOM 3556 C C . TRP B 1 53 ? 14.094 -5.805 -12.32 1 89.62 53 TRP B C 1
ATOM 3558 O O . TRP B 1 53 ? 13.039 -6.395 -12.578 1 89.62 53 TRP B O 1
ATOM 3568 N N . PRO B 1 54 ? 15.094 -6.441 -11.695 1 88.19 54 PRO B N 1
ATOM 3569 C CA . PRO B 1 54 ? 14.953 -7.84 -11.281 1 88.19 54 PRO B CA 1
ATOM 3570 C C . PRO B 1 54 ? 13.695 -8.094 -10.453 1 88.19 54 PRO B C 1
ATOM 3572 O O . PRO B 1 54 ? 13.5 -7.461 -9.414 1 88.19 54 PRO B O 1
ATOM 3575 N N . GLY B 1 55 ? 12.922 -9.031 -10.938 1 92.19 55 GLY B N 1
ATOM 3576 C CA . GLY B 1 55 ? 11.734 -9.477 -10.211 1 92.19 55 GLY B CA 1
ATOM 3577 C C . GLY B 1 55 ? 10.547 -8.555 -10.391 1 92.19 55 GLY B C 1
ATOM 3578 O O . GLY B 1 55 ? 9.461 -8.82 -9.875 1 92.19 55 GLY B O 1
ATOM 3579 N N . GLU B 1 56 ? 10.727 -7.508 -11.148 1 95.44 56 GLU B N 1
ATOM 3580 C CA . GLU B 1 56 ? 9.672 -6.5 -11.281 1 95.44 56 GLU B CA 1
ATOM 3581 C C . GLU B 1 56 ? 8.922 -6.664 -12.594 1 95.44 56 GLU B C 1
ATOM 3583 O O . GLU B 1 56 ? 9.375 -7.367 -13.5 1 95.44 56 GLU B O 1
ATOM 3588 N N . LEU B 1 57 ? 7.789 -6.016 -12.688 1 97.31 57 LEU B N 1
ATOM 3589 C CA . LEU B 1 57 ? 6.922 -6.148 -13.852 1 97.31 57 LEU B CA 1
ATOM 3590 C C . LEU B 1 57 ? 7.605 -5.617 -15.102 1 97.31 57 LEU B C 1
ATOM 3592 O O . LEU B 1 57 ? 8.273 -4.582 -15.055 1 97.31 57 LEU B O 1
ATOM 3596 N N . THR B 1 58 ? 7.477 -6.32 -16.156 1 97.12 58 THR B N 1
ATOM 3597 C CA . THR B 1 58 ? 7.805 -5.785 -17.469 1 97.12 58 THR B CA 1
ATOM 3598 C C . THR B 1 58 ? 6.672 -4.902 -17.984 1 97.12 58 THR B C 1
ATOM 3600 O O . THR B 1 58 ? 5.59 -4.859 -17.406 1 97.12 58 THR B O 1
ATOM 3603 N N . LYS B 1 59 ? 6.922 -4.234 -19.125 1 96.81 59 LYS B N 1
ATOM 3604 C CA . LYS B 1 59 ? 5.855 -3.471 -19.766 1 96.81 59 LYS B CA 1
ATOM 3605 C C . LYS B 1 59 ? 4.688 -4.375 -20.156 1 96.81 59 LYS B C 1
ATOM 3607 O O . LYS B 1 59 ? 3.525 -3.994 -20 1 96.81 59 LYS B O 1
ATOM 3612 N N . ARG B 1 60 ? 5.059 -5.551 -20.594 1 97.38 60 ARG B N 1
ATOM 3613 C CA . ARG B 1 60 ? 4.023 -6.523 -20.938 1 97.38 60 ARG B CA 1
ATOM 3614 C C . ARG B 1 60 ? 3.221 -6.934 -19.719 1 97.38 60 ARG B C 1
ATOM 3616 O O . ARG B 1 60 ? 2.004 -7.113 -19.797 1 97.38 60 ARG B O 1
ATOM 3623 N N . GLY B 1 61 ? 3.943 -7.109 -18.594 1 98.38 61 GLY B N 1
ATOM 3624 C CA . GLY B 1 61 ? 3.275 -7.461 -17.344 1 98.38 61 GLY B CA 1
ATOM 3625 C C . GLY B 1 61 ? 2.275 -6.418 -16.891 1 98.38 61 GLY B C 1
ATOM 3626 O O . GLY B 1 61 ? 1.179 -6.754 -16.438 1 98.38 61 GLY B O 1
ATOM 3627 N N . ILE B 1 62 ? 2.631 -5.148 -16.984 1 98.69 62 ILE B N 1
ATOM 3628 C CA . ILE B 1 62 ? 1.728 -4.055 -16.641 1 98.69 62 ILE B CA 1
ATOM 3629 C C . ILE B 1 62 ? 0.51 -4.078 -17.562 1 98.69 62 ILE B C 1
ATOM 3631 O O . ILE B 1 62 ? -0.627 -3.959 -17.094 1 98.69 62 ILE B O 1
ATOM 3635 N N . TYR B 1 63 ? 0.742 -4.309 -18.812 1 98.44 63 TYR B N 1
ATOM 3636 C CA . TYR B 1 63 ? -0.336 -4.359 -19.797 1 98.44 63 TYR B CA 1
ATOM 3637 C C . TYR B 1 63 ? -1.265 -5.535 -19.531 1 98.44 63 TYR B C 1
ATOM 3639 O O . TYR B 1 63 ? -2.484 -5.414 -19.656 1 98.44 63 TYR B O 1
ATOM 3647 N N . GLU B 1 64 ? -0.686 -6.676 -19.188 1 98.56 64 GLU B N 1
ATOM 3648 C CA . GLU B 1 64 ? -1.479 -7.852 -18.828 1 98.56 64 GLU B CA 1
ATOM 3649 C C . GLU B 1 64 ? -2.443 -7.547 -17.688 1 98.56 64 GLU B C 1
ATOM 3651 O O . GLU B 1 64 ? -3.613 -7.938 -17.734 1 98.56 64 GLU B O 1
ATOM 3656 N N . GLU B 1 65 ? -1.966 -6.855 -16.703 1 98.88 65 GLU B N 1
ATOM 3657 C CA . GLU B 1 65 ? -2.803 -6.523 -15.555 1 98.88 65 GLU B CA 1
ATOM 3658 C C . GLU B 1 65 ? -3.887 -5.516 -15.93 1 98.88 65 GLU B C 1
ATOM 3660 O O . GLU B 1 65 ? -5.016 -5.598 -15.445 1 98.88 65 GLU B O 1
ATOM 3665 N N . PHE B 1 66 ? -3.529 -4.566 -16.75 1 98.81 66 PHE B N 1
ATOM 3666 C CA . PHE B 1 66 ? -4.512 -3.635 -17.297 1 98.81 66 PHE B CA 1
ATOM 3667 C C . PHE B 1 66 ? -5.625 -4.379 -18.016 1 98.81 66 PHE B C 1
ATOM 3669 O O . PHE B 1 66 ? -6.805 -4.094 -17.812 1 98.81 66 PHE B O 1
ATOM 3676 N N . GLN B 1 67 ? -5.266 -5.359 -18.844 1 98.56 67 GLN B N 1
ATOM 3677 C CA . GLN B 1 67 ? -6.23 -6.172 -19.562 1 98.56 67 GLN B CA 1
ATOM 3678 C C . GLN B 1 67 ? -7.078 -7.008 -18.609 1 98.56 67 GLN B C 1
ATOM 3680 O O . GLN B 1 67 ? -8.281 -7.18 -18.828 1 98.56 67 GLN B O 1
ATOM 3685 N N . LEU B 1 68 ? -6.418 -7.547 -17.625 1 98.81 68 LEU B N 1
ATOM 3686 C CA . LEU B 1 68 ? -7.176 -8.25 -16.594 1 98.81 68 LEU B CA 1
ATOM 3687 C C . LEU B 1 68 ? -8.25 -7.348 -15.984 1 98.81 68 LEU B C 1
ATOM 3689 O O . LEU B 1 68 ? -9.391 -7.77 -15.797 1 98.81 68 LEU B O 1
ATOM 3693 N N . GLY B 1 69 ? -7.859 -6.082 -15.672 1 98.75 69 GLY B N 1
ATOM 3694 C CA . GLY B 1 69 ? -8.812 -5.113 -15.156 1 98.75 69 GLY B CA 1
ATOM 3695 C C . GLY B 1 69 ? -10.008 -4.91 -16.062 1 98.75 69 GLY B C 1
ATOM 3696 O O . GLY B 1 69 ? -11.156 -4.898 -15.609 1 98.75 69 GLY B O 1
ATOM 3697 N N . LYS B 1 70 ? -9.75 -4.777 -17.344 1 98.38 70 LYS B N 1
ATOM 3698 C CA . LYS B 1 70 ? -10.82 -4.59 -18.312 1 98.38 70 LYS B CA 1
ATOM 3699 C C . LYS B 1 70 ? -11.766 -5.793 -18.328 1 98.38 70 LYS B C 1
ATOM 3701 O O . LYS B 1 70 ? -12.984 -5.633 -18.375 1 98.38 70 LYS B O 1
ATOM 3706 N N . ARG B 1 71 ? -11.195 -6.969 -18.266 1 98.31 71 ARG B N 1
ATOM 3707 C CA . ARG B 1 71 ? -11.992 -8.195 -18.281 1 98.31 71 ARG B CA 1
ATOM 3708 C C . ARG B 1 71 ? -12.852 -8.297 -17.016 1 98.31 71 ARG B C 1
ATOM 3710 O O . ARG B 1 71 ? -14.031 -8.648 -17.094 1 98.31 71 ARG B O 1
ATOM 3717 N N . LEU B 1 72 ? -12.227 -8.039 -15.891 1 98.5 72 LEU B N 1
ATOM 3718 C CA . LEU B 1 72 ? -12.969 -8.109 -14.633 1 98.5 72 LEU B CA 1
ATOM 3719 C C . LEU B 1 72 ? -14.062 -7.051 -14.586 1 98.5 72 LEU B C 1
ATOM 3721 O O . LEU B 1 72 ? -15.117 -7.262 -13.977 1 98.5 72 LEU B O 1
ATOM 3725 N N . ARG B 1 73 ? -13.852 -5.887 -15.227 1 98.31 73 ARG B N 1
ATOM 3726 C CA . ARG B 1 73 ? -14.898 -4.879 -15.336 1 98.31 73 ARG B CA 1
ATOM 3727 C C . ARG B 1 73 ? -16.078 -5.402 -16.141 1 98.31 73 ARG B C 1
ATOM 3729 O O . ARG B 1 73 ? -17.234 -5.094 -15.828 1 98.31 73 ARG B O 1
ATOM 3736 N N . GLU B 1 74 ? -15.844 -6.164 -17.203 1 97.75 74 GLU B N 1
ATOM 3737 C CA . GLU B 1 74 ? -16.922 -6.766 -17.984 1 97.75 74 GLU B CA 1
ATOM 3738 C C . GLU B 1 74 ? -17.766 -7.707 -17.125 1 97.75 74 GLU B C 1
ATOM 3740 O O . GLU B 1 74 ? -18.984 -7.805 -17.297 1 97.75 74 GLU B O 1
ATOM 3745 N N . ILE B 1 75 ? -17.141 -8.344 -16.203 1 97.75 75 ILE B N 1
ATOM 3746 C CA . ILE B 1 75 ? -17.812 -9.352 -15.391 1 97.75 75 ILE B CA 1
ATOM 3747 C C . ILE B 1 75 ? -18.5 -8.68 -14.211 1 97.75 75 ILE B C 1
ATOM 3749 O O . ILE B 1 75 ? -19.656 -8.992 -13.898 1 97.75 75 ILE B O 1
ATOM 3753 N N . TYR B 1 76 ? -17.812 -7.684 -13.555 1 98.12 76 TYR B N 1
ATOM 3754 C CA . TYR B 1 76 ? -18.266 -7.191 -12.266 1 98.12 76 TYR B CA 1
ATOM 3755 C C . TYR B 1 76 ? -18.594 -5.703 -12.336 1 98.12 76 TYR B C 1
ATOM 3757 O O . TYR B 1 76 ? -18.922 -5.086 -11.32 1 98.12 76 TYR B O 1
ATOM 3765 N N . GLY B 1 77 ? -18.484 -5.082 -13.484 1 96.81 77 GLY B N 1
ATOM 3766 C CA . GLY B 1 77 ? -18.703 -3.654 -13.633 1 96.81 77 GLY B CA 1
ATOM 3767 C C . GLY B 1 77 ? -20.062 -3.207 -13.109 1 96.81 77 GLY B C 1
ATOM 3768 O O . GLY B 1 77 ? -20.172 -2.148 -12.492 1 96.81 77 GLY B O 1
ATOM 3769 N N . ASP B 1 78 ? -21.109 -4.012 -13.367 1 96.69 78 ASP B N 1
ATOM 3770 C CA . ASP B 1 78 ? -22.453 -3.672 -12.906 1 96.69 78 ASP B CA 1
ATOM 3771 C C . ASP B 1 78 ? -22.547 -3.738 -11.383 1 96.69 78 ASP B C 1
ATOM 3773 O O . ASP B 1 78 ? -23.266 -2.953 -10.758 1 96.69 78 ASP B O 1
ATOM 3777 N N . HIS B 1 79 ? -21.828 -4.66 -10.805 1 97.44 79 HIS B N 1
ATOM 3778 C CA . HIS B 1 79 ? -21.828 -4.855 -9.359 1 97.44 79 HIS B CA 1
ATOM 3779 C C . HIS B 1 79 ? -21.172 -3.686 -8.641 1 97.44 79 HIS B C 1
ATOM 3781 O O . HIS B 1 79 ? -21.656 -3.232 -7.605 1 97.44 79 HIS B O 1
ATOM 3787 N N . PHE B 1 80 ? -20.141 -3.098 -9.211 1 97.06 80 PHE B N 1
ATOM 3788 C CA . PHE B 1 80 ? -19.344 -2.076 -8.523 1 97.06 80 PHE B CA 1
ATOM 3789 C C . PHE B 1 80 ? -19.719 -0.686 -9.031 1 97.06 80 PHE B C 1
ATOM 3791 O O . PHE B 1 80 ? -19.406 0.317 -8.383 1 97.06 80 PHE B O 1
ATOM 3798 N N . GLY B 1 81 ? -20.359 -0.601 -10.172 1 95.81 81 GLY B N 1
ATOM 3799 C CA . GLY B 1 81 ? -20.609 0.697 -10.773 1 95.81 81 GLY B CA 1
ATOM 3800 C C . GLY B 1 81 ? -19.391 1.314 -11.406 1 95.81 81 GLY B C 1
ATOM 3801 O O . GLY B 1 81 ? -18.344 0.669 -11.508 1 95.81 81 GLY B O 1
ATOM 3802 N N . ASP B 1 82 ? -19.5 2.586 -11.836 1 94.81 82 ASP B N 1
ATOM 3803 C CA . ASP B 1 82 ? -18.391 3.219 -12.547 1 94.81 82 ASP B CA 1
ATOM 3804 C C . ASP B 1 82 ? -17.797 4.363 -11.727 1 94.81 82 ASP B C 1
ATOM 3806 O O . ASP B 1 82 ? -16.906 5.062 -12.195 1 94.81 82 ASP B O 1
ATOM 3810 N N . THR B 1 83 ? -18.359 4.598 -10.492 1 94.5 83 THR B N 1
ATOM 3811 C CA . THR B 1 83 ? -17.859 5.633 -9.594 1 94.5 83 THR B CA 1
ATOM 3812 C C . THR B 1 83 ? -16.984 5.023 -8.5 1 94.5 83 THR B C 1
ATOM 3814 O O . THR B 1 83 ? -17.406 4.109 -7.793 1 94.5 83 THR B O 1
ATOM 3817 N N . TYR B 1 84 ? -15.82 5.484 -8.414 1 94.88 84 TYR B N 1
ATOM 3818 C CA . TYR B 1 84 ? -14.938 4.988 -7.363 1 94.88 84 TYR B CA 1
ATOM 3819 C C . TYR B 1 84 ? -15.344 5.539 -6.004 1 94.88 84 TYR B C 1
ATOM 3821 O O . TYR B 1 84 ? -15.32 6.754 -5.789 1 94.88 84 TYR B O 1
ATOM 3829 N N . ARG B 1 85 ? -15.703 4.699 -5.156 1 91.44 85 ARG B N 1
ATOM 3830 C CA . ARG B 1 85 ? -15.914 4.922 -3.729 1 91.44 85 ARG B CA 1
ATOM 3831 C C . ARG B 1 85 ? -15.07 3.971 -2.891 1 91.44 85 ARG B C 1
ATOM 3833 O O . ARG B 1 85 ? -15.352 2.771 -2.832 1 91.44 85 ARG B O 1
ATOM 3840 N N . PRO B 1 86 ? -14.07 4.488 -2.186 1 90.25 86 PRO B N 1
ATOM 3841 C CA . PRO B 1 86 ? -13.109 3.605 -1.521 1 90.25 86 PRO B CA 1
ATOM 3842 C C . PRO B 1 86 ? -13.781 2.627 -0.558 1 90.25 86 PRO B C 1
ATOM 3844 O O . PRO B 1 86 ? -13.219 1.573 -0.251 1 90.25 86 PRO B O 1
ATOM 3847 N N . ASN B 1 87 ? -14.961 2.879 -0.099 1 88.38 87 ASN B N 1
ATOM 3848 C CA . ASN B 1 87 ? -15.625 1.966 0.825 1 88.38 87 ASN B CA 1
ATOM 3849 C C . ASN B 1 87 ? -16.344 0.845 0.083 1 88.38 87 ASN B C 1
ATOM 3851 O O . ASN B 1 87 ? -16.781 -0.134 0.695 1 88.38 87 ASN B O 1
ATOM 3855 N N . ASP B 1 88 ? -16.484 0.986 -1.227 1 93.44 88 ASP B N 1
ATOM 3856 C CA . ASP B 1 88 ? -17.172 -0.036 -2.002 1 93.44 88 ASP B CA 1
ATOM 3857 C C . ASP B 1 88 ? -16.359 -1.33 -2.057 1 93.44 88 ASP B C 1
ATOM 3859 O O . ASP B 1 88 ? -16.938 -2.418 -2.186 1 93.44 88 ASP B O 1
ATOM 3863 N N . PHE B 1 89 ? -15.117 -1.187 -2.045 1 97.25 89 PHE B N 1
ATOM 3864 C CA . PHE B 1 89 ? -14.242 -2.352 -2.027 1 97.25 89 PHE B CA 1
ATOM 3865 C C . PHE B 1 89 ? -12.891 -2.002 -1.425 1 97.25 89 PHE B C 1
ATOM 3867 O O . PHE B 1 89 ? -12.516 -0.828 -1.363 1 97.25 89 PHE B O 1
ATOM 3874 N N . HIS B 1 90 ? -12.188 -3.016 -0.98 1 97.44 90 HIS B N 1
ATOM 3875 C CA . HIS B 1 90 ? -10.844 -2.861 -0.449 1 97.44 90 HIS B CA 1
ATOM 3876 C C . HIS B 1 90 ? -9.82 -3.59 -1.317 1 97.44 90 HIS B C 1
ATOM 3878 O O . HIS B 1 90 ? -10.133 -4.625 -1.909 1 97.44 90 HIS B O 1
ATOM 3884 N N . VAL B 1 91 ? -8.672 -3.014 -1.438 1 98.62 91 VAL B N 1
ATOM 3885 C CA . VAL B 1 91 ? -7.598 -3.584 -2.238 1 98.62 91 VAL B CA 1
ATOM 3886 C C . VAL B 1 91 ? -6.402 -3.906 -1.341 1 98.62 91 VAL B C 1
ATOM 3888 O O . VAL B 1 91 ? -5.879 -3.027 -0.655 1 98.62 91 VAL B O 1
ATOM 3891 N N . TYR B 1 92 ? -5.98 -5.141 -1.343 1 98.56 92 TYR B N 1
ATOM 3892 C CA . TYR B 1 92 ? -4.816 -5.566 -0.57 1 98.56 92 TYR B CA 1
ATOM 3893 C C . TYR B 1 92 ? -3.711 -6.074 -1.484 1 98.56 92 TYR B C 1
ATOM 3895 O O . TYR B 1 92 ? -3.982 -6.746 -2.484 1 98.56 92 TYR B O 1
ATOM 3903 N N . THR B 1 93 ? -2.469 -5.758 -1.177 1 98.56 93 THR B N 1
ATOM 3904 C CA . THR B 1 93 ? -1.283 -6.215 -1.894 1 98.56 93 THR B CA 1
ATOM 3905 C C . THR B 1 93 ? -0.254 -6.789 -0.924 1 98.56 93 THR B C 1
ATOM 3907 O O . THR B 1 93 ? -0.336 -6.559 0.284 1 98.56 93 THR B O 1
ATOM 3910 N N . GLY B 1 94 ? 0.646 -7.543 -1.433 1 96.88 94 GLY B N 1
ATOM 3911 C CA . GLY B 1 94 ? 1.79 -7.941 -0.63 1 96.88 94 GLY B CA 1
ATOM 3912 C C . GLY B 1 94 ? 2.846 -6.855 -0.513 1 96.88 94 GLY B C 1
ATOM 3913 O O . GLY B 1 94 ? 2.604 -5.707 -0.881 1 96.88 94 GLY B O 1
ATOM 3914 N N . VAL B 1 95 ? 3.949 -7.281 0.033 1 94.69 95 VAL B N 1
ATOM 3915 C CA . VAL B 1 95 ? 5.074 -6.371 0.208 1 94.69 95 VAL B CA 1
ATOM 3916 C C . VAL B 1 95 ? 5.879 -6.289 -1.086 1 94.69 95 VAL B C 1
ATOM 3918 O O . VAL B 1 95 ? 6.547 -5.285 -1.348 1 94.69 95 VAL B O 1
ATOM 3921 N N . ASP B 1 96 ? 5.812 -7.348 -1.886 1 94.62 96 ASP B N 1
ATOM 3922 C CA . ASP B 1 96 ? 6.523 -7.324 -3.16 1 94.62 96 ASP B CA 1
ATOM 3923 C C . ASP B 1 96 ? 6.016 -6.195 -4.055 1 94.62 96 ASP B C 1
ATOM 3925 O O . ASP B 1 96 ? 4.809 -6.059 -4.262 1 94.62 96 ASP B O 1
ATOM 3929 N N . ASN B 1 97 ? 6.914 -5.469 -4.672 1 96.62 97 ASN B N 1
ATOM 3930 C CA . ASN B 1 97 ? 6.555 -4.332 -5.512 1 96.62 97 ASN B CA 1
ATOM 3931 C C . ASN B 1 97 ? 5.637 -4.746 -6.656 1 96.62 97 ASN B C 1
ATOM 3933 O O . ASN B 1 97 ? 4.75 -3.988 -7.051 1 96.62 97 ASN B O 1
ATOM 3937 N N . ARG B 1 98 ? 5.871 -5.879 -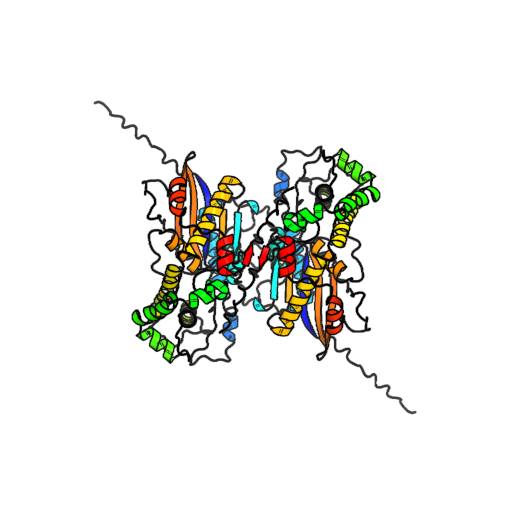7.16 1 97.44 98 ARG B N 1
ATOM 3938 C CA . ARG B 1 98 ? 5.137 -6.301 -8.352 1 97.44 98 ARG B CA 1
ATOM 3939 C C . ARG B 1 98 ? 3.662 -6.516 -8.031 1 97.44 98 ARG B C 1
ATOM 3941 O O . ARG B 1 98 ? 2.805 -6.363 -8.906 1 97.44 98 ARG B O 1
ATOM 3948 N N . THR B 1 99 ? 3.293 -6.883 -6.773 1 98.38 99 THR B N 1
ATOM 3949 C CA . THR B 1 99 ? 1.882 -7.023 -6.434 1 98.38 99 THR B CA 1
ATOM 3950 C C . THR B 1 99 ? 1.214 -5.66 -6.312 1 98.38 99 THR B C 1
ATOM 3952 O O . THR B 1 99 ? 0.07 -5.48 -6.734 1 98.38 99 THR B O 1
ATOM 3955 N N . SER B 1 100 ? 1.918 -4.672 -5.762 1 98.62 100 SER B N 1
ATOM 3956 C CA . SER B 1 100 ? 1.42 -3.303 -5.668 1 98.62 100 SER B CA 1
ATOM 3957 C C . SER B 1 100 ? 1.211 -2.695 -7.051 1 98.62 100 SER B C 1
ATOM 3959 O O . SER B 1 100 ? 0.151 -2.131 -7.336 1 98.62 100 SER B O 1
ATOM 3961 N N . ALA B 1 101 ? 2.209 -2.848 -7.887 1 98.69 101 ALA B N 1
ATOM 3962 C CA . ALA B 1 101 ? 2.137 -2.312 -9.242 1 98.69 101 ALA B CA 1
ATOM 3963 C C . ALA B 1 101 ? 1.036 -3.002 -10.047 1 98.69 101 ALA B C 1
ATOM 3965 O O . ALA B 1 101 ? 0.325 -2.355 -10.82 1 98.69 101 ALA B O 1
ATOM 3966 N N . SER B 1 102 ? 0.909 -4.312 -9.844 1 98.88 102 SER B N 1
ATOM 3967 C CA . SER B 1 102 ? -0.127 -5.066 -10.539 1 98.88 102 SER B CA 1
ATOM 3968 C C . SER B 1 102 ? -1.52 -4.586 -10.148 1 98.88 102 SER B C 1
ATOM 3970 O O . SER B 1 102 ? -2.4 -4.461 -11 1 98.88 102 SER B O 1
ATOM 3972 N N . ALA B 1 103 ? -1.719 -4.336 -8.875 1 98.94 103 ALA B N 1
ATOM 3973 C CA . ALA B 1 103 ? -3.014 -3.83 -8.43 1 98.94 103 ALA B CA 1
ATOM 3974 C C . ALA B 1 103 ? -3.34 -2.494 -9.094 1 98.94 103 ALA B C 1
ATOM 3976 O O . ALA B 1 103 ? -4.457 -2.287 -9.57 1 98.94 103 ALA B O 1
ATOM 3977 N N . GLN B 1 104 ? -2.383 -1.587 -9.125 1 98.81 104 GLN B N 1
ATOM 3978 C CA . GLN B 1 104 ? -2.594 -0.28 -9.734 1 98.81 104 GLN B CA 1
ATOM 3979 C C . GLN B 1 104 ? -2.943 -0.417 -11.219 1 98.81 104 GLN B C 1
ATOM 3981 O O . GLN B 1 104 ? -3.881 0.221 -11.703 1 98.81 104 GLN B O 1
ATOM 3986 N N . ALA B 1 105 ? -2.189 -1.271 -11.898 1 98.88 105 ALA B N 1
ATOM 3987 C CA . ALA B 1 105 ? -2.428 -1.473 -13.328 1 98.88 105 ALA B CA 1
ATOM 3988 C C . ALA B 1 105 ? -3.789 -2.115 -13.57 1 98.88 105 ALA B C 1
ATOM 3990 O O . ALA B 1 105 ? -4.508 -1.731 -14.492 1 98.88 105 ALA B O 1
ATOM 3991 N N . MET B 1 106 ? -4.098 -3.088 -12.781 1 98.88 106 MET B N 1
ATOM 3992 C CA . MET B 1 106 ? -5.391 -3.758 -12.906 1 98.88 106 MET B CA 1
ATOM 3993 C C . MET B 1 106 ? -6.535 -2.764 -12.758 1 98.88 106 MET B C 1
ATOM 3995 O O . MET B 1 106 ? -7.473 -2.768 -13.562 1 98.88 106 MET B O 1
ATOM 3999 N N . PHE B 1 107 ? -6.453 -1.822 -11.844 1 98.75 107 PHE B N 1
ATOM 4000 C CA . PHE B 1 107 ? -7.555 -0.898 -11.586 1 98.75 107 PHE B CA 1
ATOM 4001 C C . PHE B 1 107 ? -7.582 0.208 -12.633 1 98.75 107 PHE B C 1
ATOM 4003 O O . PHE B 1 107 ? -8.609 0.874 -12.812 1 98.75 107 PHE B O 1
ATOM 4010 N N . ALA B 1 108 ? -6.426 0.471 -13.289 1 98.56 108 ALA B N 1
ATOM 4011 C CA . ALA B 1 108 ? -6.469 1.375 -14.438 1 98.56 108 ALA B CA 1
ATOM 4012 C C . ALA B 1 108 ? -7.426 0.858 -15.508 1 98.56 108 ALA B C 1
ATOM 4014 O O . ALA B 1 108 ? -8.062 1.646 -16.219 1 98.56 108 ALA B O 1
ATOM 4015 N N . GLY B 1 109 ? -7.477 -0.45 -15.641 1 98.5 109 GLY B N 1
ATOM 4016 C CA . GLY B 1 109 ? -8.414 -1.062 -16.578 1 98.5 109 GLY B CA 1
ATOM 4017 C C . GLY B 1 109 ? -9.797 -1.269 -15.984 1 98.5 109 GLY B C 1
ATOM 4018 O O . GLY B 1 109 ? -10.797 -1.097 -16.672 1 98.5 109 GLY B O 1
ATOM 4019 N N . PHE B 1 110 ? -9.891 -1.57 -14.727 1 98.56 110 PHE B N 1
ATOM 4020 C CA . PHE B 1 110 ? -11.133 -1.946 -14.055 1 98.56 110 PHE B CA 1
ATOM 4021 C C . PHE B 1 110 ? -12 -0.72 -13.797 1 98.56 110 PHE B C 1
ATOM 4023 O O . PHE B 1 110 ? -13.227 -0.794 -13.883 1 98.56 110 PHE B O 1
ATOM 4030 N N . LEU B 1 111 ? -11.32 0.397 -13.445 1 98 111 LEU B N 1
ATOM 4031 C CA . LEU B 1 111 ? -12.078 1.555 -12.992 1 98 111 LEU B CA 1
ATOM 4032 C C . LEU B 1 111 ? -11.438 2.852 -13.477 1 98 111 LEU B C 1
ATOM 4034 O O . LEU B 1 111 ? -11.008 3.674 -12.664 1 98 111 LEU B O 1
ATOM 4038 N N . PRO B 1 112 ? -11.398 3.078 -14.828 1 97 112 PRO B N 1
ATOM 4039 C CA . PRO B 1 112 ? -11.031 4.414 -15.297 1 97 112 PRO B CA 1
ATOM 4040 C C . PRO B 1 112 ? -11.984 5.5 -14.812 1 97 112 PRO B C 1
ATOM 4042 O O . PRO B 1 112 ? -13.141 5.207 -14.484 1 97 112 PRO B O 1
ATOM 4045 N N . PRO B 1 113 ? -11.492 6.738 -14.672 1 96.44 113 PRO B N 1
ATOM 4046 C CA . PRO B 1 113 ? -12.383 7.785 -14.172 1 96.44 113 PRO B CA 1
ATOM 4047 C C . PRO B 1 113 ? -13.555 8.062 -15.109 1 96.44 113 PRO B C 1
ATOM 4049 O O . PRO B 1 113 ? -13.375 8.117 -16.328 1 96.44 113 PRO B O 1
ATOM 4052 N N . ASN B 1 114 ? -14.789 8.117 -14.523 1 95.31 114 ASN B N 1
ATOM 4053 C CA . ASN B 1 114 ? -15.922 8.594 -15.305 1 95.31 114 ASN B CA 1
ATOM 4054 C C . ASN B 1 114 ? -15.891 10.109 -15.469 1 95.31 114 ASN B C 1
ATOM 4056 O O . ASN B 1 114 ? -14.922 10.758 -15.062 1 95.31 114 ASN B O 1
ATOM 4060 N N . LYS B 1 115 ? -16.844 10.688 -16.062 1 92.5 115 LYS B N 1
ATOM 4061 C CA . LYS B 1 115 ? -16.875 12.117 -16.391 1 92.5 115 LYS B CA 1
ATOM 4062 C C . LYS B 1 115 ? -16.781 12.961 -15.117 1 92.5 115 LYS B C 1
ATOM 4064 O O . LYS B 1 115 ? -16.172 14.039 -15.125 1 92.5 115 LYS B O 1
ATOM 4069 N N . TYR B 1 116 ? -17.312 12.445 -14.016 1 91.88 116 TYR B N 1
ATOM 4070 C CA . TYR B 1 116 ? -17.406 13.219 -12.781 1 91.88 116 TYR B CA 1
ATOM 4071 C C . TYR B 1 116 ? -16.141 13.031 -11.938 1 91.88 116 TYR B C 1
ATOM 4073 O O . TYR B 1 116 ? -15.914 13.789 -10.992 1 91.88 116 TYR B O 1
ATOM 4081 N N . GLN B 1 117 ? -15.297 12.07 -12.32 1 94.81 117 GLN B N 1
ATOM 4082 C CA . GLN B 1 117 ? -14.109 11.805 -11.516 1 94.81 117 GLN B CA 1
ATOM 4083 C C . GLN B 1 117 ? -12.836 12.023 -12.336 1 94.81 117 GLN B C 1
ATOM 4085 O O . GLN B 1 117 ? -11.734 11.688 -11.875 1 94.81 117 GLN B O 1
ATOM 4090 N N . THR B 1 118 ? -13.023 12.57 -13.531 1 96.56 118 THR B N 1
ATOM 4091 C CA . THR B 1 118 ? -11.867 12.945 -14.328 1 96.56 118 THR B CA 1
ATOM 4092 C C . THR B 1 118 ? -11.18 14.18 -13.75 1 96.56 118 THR B C 1
ATOM 4094 O O . THR B 1 118 ? -11.734 15.273 -13.773 1 96.56 118 THR B O 1
ATOM 4097 N N . TRP B 1 119 ? -10.008 14.031 -13.188 1 97.19 119 TRP B N 1
ATOM 4098 C CA . TRP B 1 119 ? -9.273 15.109 -12.531 1 97.19 119 TRP B CA 1
ATOM 4099 C C . TRP B 1 119 ? -8.297 15.766 -13.508 1 97.19 119 TRP B C 1
ATOM 4101 O O . TRP B 1 119 ? -7.848 16.891 -13.273 1 97.19 119 TRP B O 1
ATOM 4111 N N . ASN B 1 120 ? -7.922 15.078 -14.5 1 95.94 120 ASN B N 1
ATOM 4112 C CA . ASN B 1 120 ? -7.066 15.516 -15.602 1 95.94 120 ASN B CA 1
ATOM 4113 C C . ASN B 1 120 ? -7.512 14.906 -16.922 1 95.94 120 ASN B C 1
ATOM 4115 O O . ASN B 1 120 ? -7.398 13.703 -17.141 1 95.94 120 ASN B O 1
ATOM 4119 N N . PRO B 1 121 ? -7.941 15.672 -17.875 1 93.62 121 PRO B N 1
ATOM 4120 C CA . PRO B 1 121 ? -8.469 15.133 -19.141 1 93.62 121 PRO B CA 1
ATOM 4121 C C . PRO B 1 121 ? -7.402 14.445 -19.984 1 93.62 121 PRO B C 1
ATOM 4123 O O . PRO B 1 121 ? -7.727 13.641 -20.859 1 93.62 121 PRO B O 1
ATOM 4126 N N . GLU B 1 122 ? -6.109 14.68 -19.656 1 93.88 122 GLU B N 1
ATOM 4127 C CA . GLU B 1 122 ? -5.02 14.141 -20.469 1 93.88 122 GLU B CA 1
ATOM 4128 C C . GLU B 1 122 ? -4.559 12.789 -19.938 1 93.88 122 GLU B C 1
ATOM 4130 O O . GLU B 1 122 ? -3.791 12.078 -20.594 1 93.88 122 GLU B O 1
ATOM 4135 N N . ILE B 1 123 ? -4.957 12.438 -18.797 1 95.69 123 ILE B N 1
ATOM 4136 C CA . ILE B 1 123 ? -4.57 11.172 -18.172 1 95.69 123 ILE B CA 1
ATOM 4137 C C . ILE B 1 123 ? -5.82 10.398 -17.766 1 95.69 123 ILE B C 1
ATOM 4139 O O . ILE B 1 123 ? -6.34 10.594 -16.656 1 95.69 123 ILE B O 1
ATOM 4143 N N . LEU B 1 124 ? -6.254 9.5 -18.578 1 94.81 124 LEU B N 1
ATOM 4144 C CA . LEU B 1 124 ? -7.469 8.742 -18.297 1 94.81 124 LEU B CA 1
ATOM 4145 C C . LEU B 1 124 ? -7.199 7.641 -17.281 1 94.81 124 LEU B C 1
ATOM 4147 O O . LEU B 1 124 ? -7.32 6.457 -17.594 1 94.81 124 LEU B O 1
ATOM 4151 N N . TRP B 1 125 ? -6.832 8.039 -16.203 1 97.75 125 TRP B N 1
ATOM 4152 C CA . TRP B 1 125 ? -6.488 7.199 -15.055 1 97.75 125 TRP B CA 1
ATOM 4153 C C . TRP B 1 125 ? -6.832 7.902 -13.75 1 97.75 125 TRP B C 1
ATOM 4155 O O . TRP B 1 125 ? -6.816 9.133 -13.672 1 97.75 125 TRP B O 1
ATOM 4165 N N . GLN B 1 126 ? -7.227 7.168 -12.719 1 97.94 126 GLN B N 1
ATOM 4166 C CA . GLN B 1 126 ? -7.398 7.699 -11.367 1 97.94 126 GLN B CA 1
ATOM 4167 C C . GLN B 1 126 ? -6.809 6.754 -10.328 1 97.94 126 GLN B C 1
ATOM 4169 O O . GLN B 1 126 ? -6.781 5.539 -10.523 1 97.94 126 GLN B O 1
ATOM 4174 N N . PRO B 1 127 ? -6.312 7.293 -9.242 1 98.38 127 PRO B N 1
ATOM 4175 C CA . PRO B 1 127 ? -5.758 6.438 -8.188 1 98.38 127 PRO B CA 1
ATOM 4176 C C . PRO B 1 127 ? -6.828 5.656 -7.438 1 98.38 127 PRO B C 1
ATOM 4178 O O . PRO B 1 127 ? -7.887 6.203 -7.117 1 98.38 127 PRO B O 1
ATOM 4181 N N . VAL B 1 128 ? -6.605 4.398 -7.219 1 98.44 128 VAL B N 1
ATOM 4182 C CA . VAL B 1 128 ? -7.395 3.527 -6.355 1 98.44 128 VAL B CA 1
ATOM 4183 C C . VAL B 1 128 ? -6.551 3.098 -5.152 1 98.44 128 VAL B C 1
ATOM 4185 O O . VAL B 1 128 ? -5.473 2.523 -5.316 1 98.44 128 VAL B O 1
ATOM 4188 N N . ALA B 1 129 ? -7.039 3.381 -3.982 1 98.19 129 ALA B N 1
ATOM 4189 C CA . ALA B 1 129 ? -6.277 3.152 -2.758 1 98.19 129 ALA B CA 1
ATOM 4190 C C . ALA B 1 129 ? -6.004 1.666 -2.549 1 98.19 129 ALA B C 1
ATOM 4192 O O . ALA B 1 129 ? -6.863 0.826 -2.826 1 98.19 129 ALA B O 1
ATOM 4193 N N . GLN B 1 130 ? -4.816 1.373 -2.113 1 98.56 130 GLN B N 1
ATOM 4194 C CA . GLN B 1 130 ? -4.43 0.008 -1.769 1 98.56 130 GLN B CA 1
ATOM 4195 C C . GLN B 1 130 ? -3.746 -0.042 -0.405 1 98.56 130 GLN B C 1
ATOM 4197 O O . GLN B 1 130 ? -3.184 0.956 0.05 1 98.56 130 GLN B O 1
ATOM 4202 N N . GLN B 1 131 ? -3.848 -1.134 0.262 1 97.94 131 GLN B N 1
ATOM 4203 C CA . GLN B 1 131 ? -3.193 -1.382 1.541 1 97.94 131 GLN B CA 1
ATOM 4204 C C . GLN B 1 131 ? -2.318 -2.631 1.479 1 97.94 131 GLN B C 1
ATOM 4206 O O . GLN B 1 131 ? -2.713 -3.641 0.892 1 97.94 131 GLN B O 1
ATOM 4211 N N . THR B 1 132 ? -1.14 -2.521 2.08 1 97.88 132 THR B N 1
ATOM 4212 C CA . THR B 1 132 ? -0.226 -3.658 2.092 1 97.88 132 THR B CA 1
ATOM 4213 C C . THR B 1 132 ? -0.576 -4.621 3.221 1 97.88 132 THR B C 1
ATOM 4215 O O . THR B 1 132 ? -0.732 -4.207 4.371 1 97.88 132 THR B O 1
ATOM 4218 N N . ASP B 1 133 ? -0.814 -5.832 2.873 1 95.62 133 ASP B N 1
ATOM 4219 C CA . ASP B 1 133 ? -0.93 -6.961 3.791 1 95.62 133 ASP B CA 1
ATOM 4220 C C . ASP B 1 133 ? 0.19 -7.977 3.561 1 95.62 133 ASP B C 1
ATOM 4222 O O . ASP B 1 133 ? 0.119 -8.789 2.635 1 95.62 133 ASP B O 1
ATOM 4226 N N . ALA B 1 134 ? 1.173 -8.008 4.426 1 92.25 134 ALA B N 1
ATOM 4227 C CA . ALA B 1 134 ? 2.383 -8.812 4.254 1 92.25 134 ALA B CA 1
ATOM 4228 C C . ALA B 1 134 ? 2.047 -10.289 4.133 1 92.25 134 ALA B C 1
ATOM 4230 O O . ALA B 1 134 ? 2.801 -11.055 3.527 1 92.25 134 ALA B O 1
ATOM 4231 N N . SER B 1 135 ? 0.933 -10.695 4.664 1 92.44 135 SER B N 1
ATOM 4232 C CA . SER B 1 135 ? 0.595 -12.117 4.691 1 92.44 135 SER B CA 1
ATOM 4233 C C . SER B 1 135 ? 0.335 -12.648 3.285 1 92.44 135 SER B C 1
ATOM 4235 O O . SER B 1 135 ? 0.35 -13.859 3.062 1 92.44 135 SER B O 1
ATOM 4237 N N . ILE B 1 136 ? 0.077 -11.797 2.33 1 96.06 136 ILE B N 1
ATOM 4238 C CA . ILE B 1 136 ? -0.156 -12.195 0.946 1 96.06 136 ILE B CA 1
ATOM 4239 C C . ILE B 1 136 ? 1.105 -12.844 0.374 1 96.06 136 ILE B C 1
ATOM 4241 O O . ILE B 1 136 ? 1.027 -13.695 -0.511 1 96.06 136 ILE B O 1
ATOM 4245 N N . ASP B 1 137 ? 2.264 -12.484 1.003 1 94.12 137 ASP B N 1
ATOM 4246 C CA . ASP B 1 137 ? 3.535 -13.031 0.539 1 94.12 137 ASP B CA 1
ATOM 4247 C C . ASP B 1 137 ? 3.92 -14.273 1.339 1 94.12 137 ASP B C 1
ATOM 4249 O O . ASP B 1 137 ? 4.918 -14.93 1.032 1 94.12 137 ASP B O 1
ATOM 4253 N N . TRP B 1 138 ? 3.115 -14.586 2.389 1 91.94 138 TRP B N 1
ATOM 4254 C CA . TRP B 1 138 ? 3.412 -15.742 3.236 1 91.94 138 TRP B CA 1
ATOM 4255 C C . TRP B 1 138 ? 2.891 -17.031 2.609 1 91.94 138 TRP B C 1
ATOM 4257 O O . TRP B 1 138 ? 2.092 -17.75 3.219 1 91.94 138 TRP B O 1
ATOM 4267 N N . VAL B 1 139 ? 3.379 -17.297 1.379 1 90.88 139 VAL B N 1
ATOM 4268 C CA . VAL B 1 139 ? 2.895 -18.453 0.645 1 90.88 139 VAL B CA 1
ATOM 4269 C C . VAL B 1 139 ? 4.074 -19.203 0.013 1 90.88 139 VAL B C 1
ATOM 4271 O O . VAL B 1 139 ? 5.016 -18.562 -0.477 1 90.88 139 VAL B O 1
ATOM 4274 N N . SER B 1 140 ? 3.965 -20.547 0.04 1 89.5 140 SER B N 1
ATOM 4275 C CA . SER B 1 140 ? 4.949 -21.422 -0.583 1 89.5 140 SER B CA 1
ATOM 4276 C C . SER B 1 140 ? 6.367 -21.047 -0.163 1 89.5 140 SER B C 1
ATOM 4278 O O . SER B 1 140 ? 6.66 -20.922 1.029 1 89.5 140 SER B O 1
ATOM 4280 N N . LEU B 1 141 ? 7.266 -20.844 -1.105 1 85 141 LEU B N 1
ATOM 4281 C CA . LEU B 1 141 ? 8.664 -20.547 -0.803 1 85 141 LEU B CA 1
ATOM 4282 C C . LEU B 1 141 ? 8.805 -19.109 -0.309 1 85 141 LEU B C 1
ATOM 4284 O O . LEU B 1 141 ? 9.789 -18.781 0.36 1 85 141 LEU B O 1
ATOM 4288 N N . GLY B 1 142 ? 7.805 -18.266 -0.622 1 84.81 142 GLY B N 1
ATOM 4289 C CA . GLY B 1 142 ? 7.809 -16.906 -0.109 1 84.81 142 GLY B CA 1
ATOM 4290 C C . GLY B 1 142 ? 7.695 -16.828 1.402 1 84.81 142 GLY B C 1
ATOM 4291 O O . GLY B 1 142 ? 8.219 -15.906 2.029 1 84.81 142 GLY B O 1
ATOM 4292 N N . ALA B 1 143 ? 7.07 -17.844 1.965 1 86.25 143 ALA B N 1
ATOM 4293 C CA . ALA B 1 143 ? 6.906 -17.891 3.416 1 86.25 143 ALA B CA 1
ATOM 4294 C C . ALA B 1 143 ? 8.258 -18.062 4.113 1 86.25 143 ALA B C 1
ATOM 4296 O O . ALA B 1 143 ? 8.43 -17.609 5.25 1 86.25 143 ALA B O 1
ATOM 4297 N N . ILE B 1 144 ? 9.188 -18.672 3.457 1 82.44 144 ILE B N 1
ATOM 4298 C CA . ILE B 1 144 ? 10.508 -18.906 4.027 1 82.44 144 ILE B CA 1
ATOM 4299 C C . ILE B 1 144 ? 11.227 -17.578 4.223 1 82.44 144 ILE B C 1
ATOM 4301 O O . IL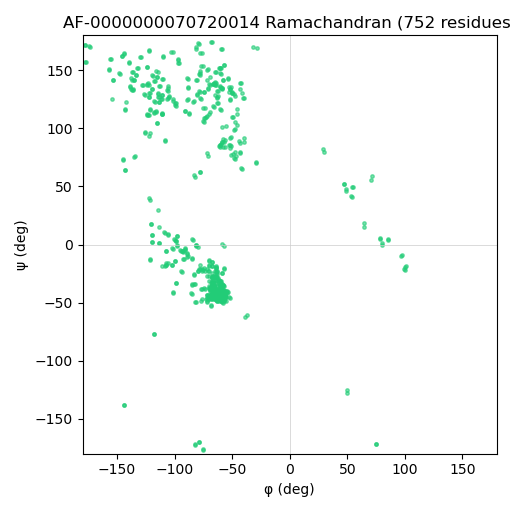E B 1 144 ? 11.891 -17.359 5.242 1 82.44 144 ILE B O 1
ATOM 4305 N N . ASP B 1 145 ? 11.008 -16.75 3.281 1 78.25 145 ASP B N 1
ATOM 4306 C CA . ASP B 1 145 ? 11.688 -15.453 3.312 1 78.25 145 ASP B CA 1
ATOM 4307 C C . ASP B 1 145 ? 10.961 -14.469 4.211 1 78.25 145 ASP B C 1
ATOM 4309 O O . ASP B 1 145 ? 11.586 -13.656 4.895 1 78.25 145 ASP B O 1
ATOM 4313 N N . ASN B 1 146 ? 9.711 -14.555 4.266 1 84.88 146 ASN B N 1
ATOM 4314 C CA . ASN B 1 146 ? 8.906 -13.5 4.883 1 84.88 146 ASN B CA 1
ATOM 4315 C C . ASN B 1 146 ? 8.492 -13.875 6.305 1 84.88 146 ASN B C 1
ATOM 4317 O O . ASN B 1 146 ? 8.023 -13.023 7.062 1 84.88 146 ASN B O 1
ATOM 4321 N N . CYS B 1 147 ? 8.648 -15.094 6.625 1 88.56 147 CYS B N 1
ATOM 4322 C CA . CYS B 1 147 ? 8.352 -15.594 7.961 1 88.56 147 CYS B CA 1
ATOM 4323 C C . CYS B 1 147 ? 9.594 -16.219 8.594 1 88.56 147 CYS B C 1
ATOM 4325 O O . CYS B 1 147 ? 9.805 -17.422 8.484 1 88.56 147 CYS B O 1
ATOM 4327 N N . PRO B 1 148 ? 10.273 -15.438 9.375 1 85.44 148 PRO B N 1
ATOM 4328 C CA . PRO B 1 148 ? 11.578 -15.898 9.844 1 85.44 148 PRO B CA 1
ATOM 4329 C C . PRO B 1 148 ? 11.492 -17.156 10.711 1 85.44 148 PRO B C 1
ATOM 4331 O O . PRO B 1 148 ? 12.266 -18.094 10.516 1 85.44 148 PRO B O 1
ATOM 4334 N N . VAL B 1 149 ? 10.562 -17.234 11.672 1 86.75 149 VAL B N 1
ATOM 4335 C CA . VAL B 1 149 ? 10.453 -18.391 12.57 1 86.75 149 VAL B CA 1
ATOM 4336 C C . VAL B 1 149 ? 9.883 -19.578 11.805 1 86.75 149 VAL B C 1
ATOM 4338 O O . VAL B 1 149 ? 10.469 -20.672 11.828 1 86.75 149 VAL B O 1
ATOM 4341 N N . TYR B 1 150 ? 8.883 -19.391 11.086 1 88.5 150 TYR B N 1
ATOM 4342 C CA . TYR B 1 150 ? 8.258 -20.438 10.297 1 88.5 150 TYR B CA 1
ATOM 4343 C C . TYR B 1 150 ? 9.211 -20.969 9.234 1 88.5 150 TYR B C 1
ATOM 4345 O O . TYR B 1 150 ? 9.289 -22.172 9 1 88.5 150 TYR B O 1
ATOM 4353 N N . GLY B 1 151 ? 9.883 -19.984 8.625 1 86.12 151 GLY B N 1
ATOM 4354 C CA . GLY B 1 151 ? 10.789 -20.359 7.555 1 86.12 151 GLY B CA 1
ATOM 4355 C C . GLY B 1 151 ? 11.906 -21.281 8.016 1 86.12 151 GLY B C 1
ATOM 4356 O O . GLY B 1 151 ? 12.195 -22.281 7.371 1 86.12 151 GLY B O 1
ATOM 4357 N N . VAL B 1 152 ? 12.445 -20.969 9.094 1 85.06 152 VAL B N 1
ATOM 4358 C CA . VAL B 1 152 ? 13.547 -21.766 9.641 1 85.06 152 VAL B CA 1
ATOM 4359 C C . VAL B 1 152 ? 13.031 -23.156 10.031 1 85.06 152 VAL B C 1
ATOM 4361 O O . VAL B 1 152 ? 13.664 -24.172 9.727 1 85.06 152 VAL B O 1
ATOM 4364 N N . ASN B 1 153 ? 11.898 -23.203 10.656 1 86.38 153 ASN B N 1
ATOM 4365 C CA . ASN B 1 153 ? 11.312 -24.469 11.086 1 86.38 153 ASN B CA 1
ATOM 4366 C C . ASN B 1 153 ? 10.938 -25.344 9.898 1 86.38 153 ASN B C 1
ATOM 4368 O O . ASN B 1 153 ? 11.125 -26.562 9.938 1 86.38 153 ASN B O 1
ATOM 4372 N N . GLN B 1 154 ? 10.453 -24.703 8.875 1 85.88 154 GLN B N 1
ATOM 4373 C CA . GLN B 1 154 ? 10.039 -25.438 7.691 1 85.88 154 GLN B CA 1
ATOM 4374 C C . GLN B 1 154 ? 11.242 -26 6.945 1 85.88 154 GLN B C 1
ATOM 4376 O O . GLN B 1 154 ? 11.219 -27.156 6.496 1 85.88 154 GLN B O 1
ATOM 4381 N N . GLN B 1 155 ? 12.211 -25.188 6.816 1 82 155 GLN B N 1
ATOM 4382 C CA . GLN B 1 155 ? 13.406 -25.609 6.082 1 82 155 GLN B CA 1
ATOM 4383 C C . GLN B 1 155 ? 14.094 -26.781 6.781 1 82 155 GLN B C 1
ATOM 4385 O O . GLN B 1 155 ? 14.695 -27.641 6.125 1 82 155 GLN B O 1
ATOM 4390 N N . LYS B 1 156 ? 13.93 -26.859 8.047 1 84.5 156 LYS B N 1
ATOM 4391 C CA . LYS B 1 156 ? 14.578 -27.906 8.828 1 84.5 156 LYS B CA 1
ATOM 4392 C C . LYS B 1 156 ? 13.711 -29.156 8.906 1 84.5 156 LYS B C 1
ATOM 4394 O O . LYS B 1 156 ? 14.156 -30.203 9.391 1 84.5 156 LYS B O 1
ATOM 4399 N N . SER B 1 157 ? 12.578 -29.016 8.453 1 87.94 157 SER B N 1
ATOM 4400 C CA . SER B 1 157 ? 11.656 -30.141 8.586 1 87.94 157 SER B CA 1
ATOM 4401 C C . SER B 1 157 ? 11.984 -31.25 7.586 1 87.94 157 SER B C 1
ATOM 4403 O O . SER B 1 157 ? 12.492 -30.984 6.492 1 87.94 157 SER B O 1
ATOM 4405 N N . SER B 1 158 ? 11.625 -32.438 7.953 1 89.5 158 SER B N 1
ATOM 4406 C CA . SER B 1 158 ? 11.82 -33.562 7.062 1 89.5 158 SER B CA 1
ATOM 4407 C C . SER B 1 158 ? 10.938 -33.469 5.828 1 89.5 158 SER B C 1
ATOM 4409 O O . SER B 1 158 ? 11.336 -33.875 4.734 1 89.5 158 SER B O 1
ATOM 4411 N N . GLU B 1 159 ? 9.828 -32.906 6.004 1 89.44 159 GLU B N 1
ATOM 4412 C CA . GLU B 1 159 ? 8.898 -32.781 4.891 1 89.44 159 GLU B CA 1
ATOM 4413 C C . GLU B 1 159 ? 9.484 -31.906 3.783 1 89.44 159 GLU B C 1
ATOM 4415 O O . GLU B 1 159 ? 9.312 -32.188 2.598 1 89.44 159 GLU B O 1
ATOM 4420 N N . TYR B 1 160 ? 10.117 -30.906 4.188 1 87 160 TYR B N 1
ATOM 4421 C CA . TYR B 1 160 ? 10.734 -30 3.215 1 87 160 TYR B CA 1
ATOM 4422 C C . TYR B 1 160 ? 11.906 -30.672 2.51 1 87 160 TYR B C 1
ATOM 4424 O O . TYR B 1 160 ? 12.086 -30.516 1.3 1 87 160 TYR B O 1
ATOM 4432 N N . ALA B 1 161 ? 12.672 -31.344 3.285 1 86.88 161 ALA B N 1
ATOM 4433 C CA . ALA B 1 161 ? 13.773 -32.094 2.693 1 86.88 161 ALA B CA 1
ATOM 4434 C C . ALA B 1 161 ? 13.258 -33.125 1.688 1 86.88 161 ALA B C 1
ATOM 4436 O O . ALA B 1 161 ? 13.898 -33.375 0.662 1 86.88 161 ALA B O 1
ATOM 4437 N N . ASP B 1 162 ? 12.164 -33.625 1.961 1 92.62 162 ASP B N 1
ATOM 4438 C CA . ASP B 1 162 ? 11.57 -34.688 1.118 1 92.62 162 ASP B CA 1
ATOM 4439 C C . ASP B 1 162 ? 11.141 -34.094 -0.23 1 92.62 162 ASP B C 1
ATOM 4441 O O . ASP B 1 162 ? 11.008 -34.844 -1.208 1 92.62 162 ASP B O 1
ATOM 4445 N N . VAL B 1 163 ? 10.914 -32.812 -0.262 1 93.19 163 VAL B N 1
ATOM 4446 C CA . VAL B 1 163 ? 10.492 -32.188 -1.513 1 93.19 163 VAL B CA 1
ATOM 4447 C C . VAL B 1 163 ? 11.586 -32.344 -2.564 1 93.19 163 VAL B C 1
ATOM 4449 O O . VAL B 1 163 ? 11.312 -32.719 -3.707 1 93.19 163 VAL B O 1
ATOM 4452 N N . MET B 1 164 ? 12.82 -32.062 -2.209 1 91.38 164 MET B N 1
ATOM 4453 C CA . MET B 1 164 ? 13.93 -32.188 -3.15 1 91.38 164 MET B CA 1
ATOM 4454 C C . MET B 1 164 ? 14.117 -33.625 -3.609 1 91.38 164 MET B C 1
ATOM 4456 O O . MET B 1 164 ? 14.398 -33.875 -4.781 1 91.38 164 MET B O 1
ATOM 4460 N N . GLU B 1 165 ? 13.992 -34.469 -2.652 1 93.38 165 GLU B N 1
ATOM 4461 C CA . GLU B 1 165 ? 14.102 -35.875 -2.994 1 93.38 165 GLU B CA 1
ATOM 4462 C C . GLU B 1 165 ? 13.023 -36.281 -3.996 1 93.38 165 GLU B C 1
ATOM 4464 O O . GLU B 1 165 ? 13.305 -37.031 -4.953 1 93.38 165 GLU B O 1
ATOM 4469 N N . LYS B 1 166 ? 11.875 -35.844 -3.75 1 95.31 166 LYS B N 1
ATOM 4470 C CA . LYS B 1 166 ? 10.758 -36.125 -4.637 1 95.31 166 LYS B CA 1
ATOM 4471 C C . LYS B 1 166 ? 10.992 -35.562 -6.031 1 95.31 166 LYS B C 1
ATOM 4473 O O . LYS B 1 166 ? 10.711 -36.219 -7.035 1 95.31 166 LYS B O 1
ATOM 4478 N N . MET B 1 167 ? 11.5 -34.312 -6.133 1 95.94 167 MET B N 1
ATOM 4479 C CA . MET B 1 167 ? 11.766 -33.688 -7.426 1 95.94 167 MET B CA 1
ATOM 4480 C C . MET B 1 167 ? 12.828 -34.469 -8.203 1 95.94 167 MET B C 1
ATOM 4482 O O . MET B 1 167 ? 12.742 -34.594 -9.422 1 95.94 167 MET B O 1
ATOM 4486 N N . GLU B 1 168 ? 13.82 -34.906 -7.453 1 94.12 168 GLU B N 1
ATOM 4487 C CA . GLU B 1 168 ? 14.875 -35.688 -8.078 1 94.12 168 GLU B CA 1
ATOM 4488 C C . GLU B 1 168 ? 14.328 -37 -8.672 1 94.12 168 GLU B C 1
ATOM 4490 O O . GLU B 1 168 ? 14.75 -37.406 -9.75 1 94.12 168 GLU B O 1
ATOM 4495 N N . LYS B 1 169 ? 13.43 -37.594 -7.977 1 96.5 169 LYS B N 1
ATOM 4496 C CA . LYS B 1 169 ? 12.82 -38.844 -8.453 1 96.5 169 LYS B CA 1
ATOM 4497 C C . LYS B 1 169 ? 11.922 -38.594 -9.664 1 96.5 169 LYS B C 1
ATOM 4499 O O . LYS B 1 169 ? 11.844 -39.406 -10.57 1 96.5 169 LYS B O 1
ATOM 4504 N N . ILE B 1 170 ? 11.219 -37.5 -9.68 1 96.38 170 ILE B N 1
ATOM 4505 C CA . ILE B 1 170 ? 10.25 -37.188 -10.727 1 96.38 170 ILE B CA 1
ATOM 4506 C C . ILE B 1 170 ? 10.992 -36.875 -12.031 1 96.38 170 ILE B C 1
ATOM 4508 O O . ILE B 1 170 ? 10.555 -37.312 -13.102 1 96.38 170 ILE B O 1
ATOM 4512 N N . ASP B 1 171 ? 12.086 -36.094 -11.984 1 97.38 171 ASP B N 1
ATOM 4513 C CA . ASP B 1 171 ? 12.82 -35.75 -13.195 1 97.38 171 ASP B CA 1
ATOM 4514 C C . ASP B 1 171 ? 14.32 -35.656 -12.922 1 97.38 171 ASP B C 1
ATOM 4516 O O . ASP B 1 171 ? 14.898 -34.562 -12.93 1 97.38 171 ASP B O 1
ATOM 4520 N N . PRO B 1 172 ? 15.008 -36.812 -12.727 1 96.38 172 PRO B N 1
ATOM 4521 C CA . PRO B 1 172 ? 16.438 -36.812 -12.406 1 96.38 172 PRO B CA 1
ATOM 4522 C C . PRO B 1 172 ? 17.297 -36.188 -13.508 1 96.38 172 PRO B C 1
ATOM 4524 O O . PRO B 1 172 ? 18.328 -35.594 -13.219 1 96.38 172 PRO B O 1
ATOM 4527 N N . GLU B 1 173 ? 16.859 -36.312 -14.734 1 96.69 173 GLU B N 1
ATOM 4528 C CA . GLU B 1 173 ? 17.641 -35.781 -15.852 1 96.69 173 GLU B CA 1
ATOM 4529 C C . GLU B 1 173 ? 17.656 -34.25 -15.82 1 96.69 173 GLU B C 1
ATOM 4531 O O . GLU B 1 173 ? 18.719 -33.625 -16.031 1 96.69 173 GLU B O 1
ATOM 4536 N N . LEU B 1 174 ? 16.516 -33.625 -15.594 1 97.12 174 LEU B N 1
ATOM 4537 C CA . LEU B 1 174 ? 16.453 -32.188 -15.5 1 97.12 174 LEU B CA 1
ATOM 4538 C C . LEU B 1 174 ? 17.297 -31.672 -14.344 1 97.12 174 LEU B C 1
ATOM 4540 O O . LEU B 1 174 ? 18.016 -30.672 -14.477 1 97.12 174 LEU B O 1
ATOM 4544 N N . LEU B 1 175 ? 17.203 -32.344 -13.219 1 95.25 175 LEU B N 1
ATOM 4545 C CA . LEU B 1 175 ? 17.984 -31.938 -12.055 1 95.25 175 LEU B CA 1
ATOM 4546 C C . LEU B 1 175 ? 19.484 -32 -12.352 1 95.25 175 LEU B C 1
ATOM 4548 O O . LEU B 1 175 ? 20.234 -31.109 -11.977 1 95.25 175 LEU B O 1
ATOM 4552 N N . GLN B 1 176 ? 19.891 -33.094 -12.992 1 93.81 176 GLN B N 1
ATOM 4553 C CA . GLN B 1 176 ? 21.297 -33.25 -13.352 1 93.81 176 GLN B CA 1
ATOM 4554 C C . GLN B 1 176 ? 21.734 -32.156 -14.328 1 93.81 176 GLN B C 1
ATOM 4556 O O . GLN B 1 176 ? 22.844 -31.609 -14.219 1 93.81 176 GLN B O 1
ATOM 4561 N N . LEU B 1 177 ? 20.891 -31.875 -15.312 1 94.88 177 LEU B N 1
ATOM 4562 C CA . LEU B 1 177 ? 21.172 -30.812 -16.266 1 94.88 177 LEU B CA 1
ATOM 4563 C C . LEU B 1 177 ? 21.422 -29.484 -15.555 1 94.88 177 LEU B C 1
ATOM 4565 O O . LEU B 1 177 ? 22.375 -28.766 -15.875 1 94.88 177 LEU B O 1
ATOM 4569 N N . VAL B 1 178 ? 20.531 -29.156 -14.633 1 94.5 178 VAL B N 1
ATOM 4570 C CA . VAL B 1 178 ? 20.609 -27.906 -13.875 1 94.5 178 VAL B CA 1
ATOM 4571 C C . VAL B 1 178 ? 21.875 -27.906 -13.023 1 94.5 178 VAL B C 1
ATOM 4573 O O . VAL B 1 178 ? 22.594 -26.906 -12.961 1 94.5 178 VAL B O 1
ATOM 4576 N N . ARG B 1 179 ? 22.188 -29.016 -12.359 1 91.69 179 ARG B N 1
ATOM 4577 C CA . ARG B 1 179 ? 23.391 -29.125 -11.531 1 91.69 179 ARG B CA 1
ATOM 4578 C C . ARG B 1 179 ? 24.656 -28.906 -12.367 1 91.69 179 ARG B C 1
ATOM 4580 O O . ARG B 1 179 ? 25.609 -28.266 -11.906 1 91.69 179 ARG B O 1
ATOM 4587 N N . ASP B 1 180 ? 24.641 -29.359 -13.547 1 92.06 180 ASP B N 1
ATOM 4588 C CA . ASP B 1 180 ? 25.797 -29.281 -14.43 1 92.06 180 ASP B CA 1
ATOM 4589 C C . ASP B 1 180 ? 26.047 -27.844 -14.875 1 92.06 180 ASP B C 1
ATOM 4591 O O . ASP B 1 180 ? 27.172 -27.484 -15.242 1 92.06 180 ASP B O 1
ATOM 4595 N N . HIS B 1 181 ? 25.016 -27.016 -14.82 1 91.75 181 HIS B N 1
ATOM 4596 C CA . HIS B 1 181 ? 25.156 -25.719 -15.445 1 91.75 181 HIS B CA 1
ATOM 4597 C C . HIS B 1 181 ? 24.938 -24.594 -14.445 1 91.75 181 HIS B C 1
ATOM 4599 O O . HIS B 1 181 ? 25.141 -23.406 -14.766 1 91.75 181 HIS B O 1
ATOM 4605 N N . ALA B 1 182 ? 24.422 -24.719 -13.242 1 80.44 182 ALA B N 1
ATOM 4606 C CA . ALA B 1 182 ? 24.156 -23.672 -12.266 1 80.44 182 ALA B CA 1
ATOM 4607 C C . ALA B 1 182 ? 25.344 -23.469 -11.336 1 80.44 182 ALA B C 1
ATOM 4609 O O . ALA B 1 182 ? 25.375 -22.484 -10.578 1 80.44 182 ALA B O 1
ATOM 4610 N N . PHE B 1 183 ? 26.344 -24.109 -11.352 1 73.81 183 PHE B N 1
ATOM 4611 C CA . PHE B 1 183 ? 27.594 -23.938 -10.617 1 73.81 183 PHE B CA 1
ATOM 4612 C C . PHE B 1 183 ? 27.359 -24.125 -9.117 1 73.81 183 PHE B C 1
ATOM 4614 O O . PHE B 1 183 ? 27.984 -23.438 -8.305 1 73.81 183 PHE B O 1
ATOM 4621 N N . GLU B 1 184 ? 26.25 -24.688 -8.703 1 76.88 184 GLU B N 1
ATOM 4622 C CA . GLU B 1 184 ? 26.016 -24.984 -7.289 1 76.88 184 GLU B CA 1
ATOM 4623 C C . GLU B 1 184 ? 25.375 -26.359 -7.102 1 76.88 184 GLU B C 1
ATOM 4625 O O . GLU B 1 184 ? 24.719 -26.875 -8.008 1 76.88 184 GLU B O 1
ATOM 4630 N N . PRO B 1 185 ? 25.734 -27.141 -6.016 1 79.44 185 PRO B N 1
ATOM 4631 C CA . PRO B 1 185 ? 25.234 -28.5 -5.789 1 79.44 185 PRO B CA 1
ATOM 4632 C C . PRO B 1 185 ? 23.719 -28.562 -5.676 1 79.44 185 PRO B C 1
ATOM 4634 O O . PRO B 1 185 ? 23.125 -29.625 -5.914 1 79.44 185 PRO B O 1
ATOM 4637 N N . ILE B 1 186 ? 22.922 -27.688 -5.754 1 87.62 186 ILE B N 1
ATOM 4638 C CA . ILE B 1 186 ? 21.469 -27.578 -5.676 1 87.62 186 ILE B CA 1
ATOM 4639 C C . ILE B 1 186 ? 20.922 -28.656 -4.758 1 87.62 186 ILE B C 1
ATOM 4641 O O . ILE B 1 186 ? 20.422 -29.688 -5.23 1 87.62 186 ILE B O 1
ATOM 4645 N N . THR B 1 187 ? 20.938 -28.562 -3.475 1 85.62 187 THR B N 1
ATOM 4646 C CA . THR B 1 187 ? 20.531 -29.547 -2.494 1 85.62 187 THR B CA 1
ATOM 4647 C C . THR B 1 187 ? 19.203 -29.172 -1.853 1 85.62 187 THR B C 1
ATOM 4649 O O . THR B 1 187 ? 18.531 -30 -1.234 1 85.62 187 THR B O 1
ATOM 4652 N N . GLU B 1 188 ? 18.797 -27.969 -2.004 1 87.69 188 GLU B N 1
ATOM 4653 C CA . GLU B 1 188 ? 17.578 -27.469 -1.387 1 87.69 188 GLU B CA 1
ATOM 4654 C C . GLU B 1 188 ? 16.547 -27.078 -2.443 1 87.69 188 GLU B C 1
ATOM 4656 O O . GLU B 1 188 ? 16.891 -26.562 -3.506 1 87.69 188 GLU B O 1
ATOM 4661 N N . ALA B 1 189 ? 15.273 -27.25 -2.033 1 88.5 189 ALA B N 1
ATOM 4662 C CA . ALA B 1 189 ? 14.172 -26.938 -2.943 1 88.5 189 ALA B CA 1
ATOM 4663 C C . ALA B 1 189 ? 14.164 -25.453 -3.316 1 88.5 189 ALA B C 1
ATOM 4665 O O . ALA B 1 189 ? 13.828 -25.094 -4.445 1 88.5 189 ALA B O 1
ATOM 4666 N N . VAL B 1 190 ? 14.547 -24.625 -2.389 1 87.06 190 VAL B N 1
ATOM 4667 C CA . VAL B 1 190 ? 14.531 -23.188 -2.615 1 87.06 190 VAL B CA 1
ATOM 4668 C C . VAL B 1 190 ? 15.531 -22.812 -3.713 1 87.06 190 VAL B C 1
ATOM 4670 O O . VAL B 1 190 ? 15.211 -22.047 -4.621 1 87.06 190 VAL B O 1
ATOM 4673 N N . THR B 1 191 ? 16.703 -23.375 -3.602 1 88.81 191 THR B N 1
ATOM 4674 C CA . THR B 1 191 ? 17.734 -23.109 -4.586 1 88.81 191 THR B CA 1
ATOM 4675 C C . THR B 1 191 ? 17.344 -23.656 -5.957 1 88.81 191 THR B C 1
ATOM 4677 O O . THR B 1 191 ? 17.562 -23 -6.98 1 88.81 191 THR B O 1
ATOM 4680 N N . TYR B 1 192 ? 16.844 -24.906 -5.922 1 92.56 192 TYR B N 1
ATOM 4681 C CA . TYR B 1 192 ? 16.359 -25.5 -7.164 1 92.56 192 TYR B CA 1
ATOM 4682 C C . TYR B 1 192 ? 15.281 -24.625 -7.805 1 92.56 192 TYR B C 1
ATOM 4684 O O . TYR B 1 192 ? 15.305 -24.375 -9.016 1 92.56 192 TYR B O 1
ATOM 4692 N N . ASN B 1 193 ? 14.375 -24.125 -7.031 1 91.75 193 ASN B N 1
ATOM 4693 C CA . ASN B 1 193 ? 13.289 -23.281 -7.52 1 91.75 193 ASN B CA 1
ATOM 4694 C C . ASN B 1 193 ? 13.812 -22 -8.148 1 91.75 193 ASN B C 1
ATOM 4696 O O . ASN B 1 193 ? 13.266 -21.516 -9.141 1 91.75 193 ASN B O 1
ATOM 4700 N N . HIS B 1 194 ? 14.82 -21.391 -7.559 1 91.69 194 HIS B N 1
ATOM 4701 C CA . HIS B 1 194 ? 15.398 -20.172 -8.102 1 91.69 194 HIS B CA 1
ATOM 4702 C C . HIS B 1 194 ? 15.883 -20.375 -9.531 1 91.69 194 HIS B C 1
ATOM 4704 O O . HIS B 1 194 ? 15.664 -19.531 -10.398 1 91.69 194 HIS B O 1
ATOM 4710 N N . ILE B 1 195 ? 16.484 -21.484 -9.727 1 93.94 195 ILE B N 1
ATOM 4711 C CA . ILE B 1 195 ? 17.031 -21.797 -11.039 1 93.94 195 ILE B CA 1
ATOM 4712 C C . ILE B 1 195 ? 15.891 -22.094 -12.016 1 93.94 195 ILE B C 1
ATOM 4714 O O . ILE B 1 195 ? 15.867 -21.562 -13.133 1 93.94 195 ILE B O 1
ATOM 4718 N N . ILE B 1 196 ? 14.992 -22.938 -11.586 1 94.5 196 ILE B N 1
ATOM 4719 C CA . ILE B 1 196 ? 13.852 -23.297 -12.414 1 94.5 196 ILE B CA 1
ATOM 4720 C C . ILE B 1 196 ? 13.047 -22.047 -12.781 1 94.5 196 ILE B C 1
ATOM 4722 O O . ILE B 1 196 ? 12.625 -21.891 -13.922 1 94.5 196 ILE B O 1
ATOM 4726 N N . ASP B 1 197 ? 12.852 -21.172 -11.844 1 93.81 197 ASP B N 1
ATOM 4727 C CA . ASP B 1 197 ? 12.133 -19.938 -12.086 1 93.81 197 ASP B CA 1
ATOM 4728 C C . ASP B 1 197 ? 12.852 -19.078 -13.125 1 93.81 197 ASP B C 1
ATOM 4730 O O . ASP B 1 197 ? 12.211 -18.516 -14.016 1 93.81 197 ASP B O 1
ATOM 4734 N N . SER B 1 198 ? 14.141 -18.953 -12.945 1 94.06 198 SER B N 1
ATOM 4735 C CA . SER B 1 198 ? 14.93 -18.172 -13.891 1 94.06 198 SER B CA 1
ATOM 4736 C C . SER B 1 198 ? 14.797 -18.719 -15.305 1 94.06 198 SER B C 1
ATOM 4738 O O . SER B 1 198 ? 14.625 -17.953 -16.25 1 94.06 198 SER B O 1
ATOM 4740 N N . LEU B 1 199 ? 14.875 -20.047 -15.414 1 95.69 199 LEU B N 1
ATOM 4741 C CA . LEU B 1 199 ? 14.758 -20.688 -16.719 1 95.69 199 LEU B CA 1
ATOM 4742 C C . LEU B 1 199 ? 13.359 -20.484 -17.297 1 95.69 199 LEU B C 1
ATOM 4744 O O . LEU B 1 199 ? 13.203 -20.125 -18.469 1 95.69 199 LEU B O 1
ATOM 4748 N N . LYS B 1 200 ? 12.398 -20.703 -16.484 1 95.5 200 LYS B N 1
ATOM 4749 C CA . LYS B 1 200 ? 11 -20.562 -16.891 1 95.5 200 LYS B CA 1
ATOM 4750 C C . LYS B 1 200 ? 10.719 -19.156 -17.391 1 95.5 200 LYS B C 1
ATOM 4752 O O . LYS B 1 200 ? 10.141 -18.969 -18.453 1 95.5 200 LYS B O 1
ATOM 4757 N N . VAL B 1 201 ? 11.102 -18.188 -16.641 1 95.56 201 VAL B N 1
ATOM 4758 C CA . VAL B 1 201 ? 10.828 -16.781 -16.938 1 95.56 201 VAL B CA 1
ATOM 4759 C C . VAL B 1 201 ? 11.539 -16.375 -18.234 1 95.56 201 VAL B C 1
ATOM 4761 O O . VAL B 1 201 ? 10.969 -15.688 -19.078 1 95.56 201 VAL B O 1
ATOM 4764 N N . ARG B 1 202 ? 12.797 -16.797 -18.375 1 95.38 202 ARG B N 1
ATOM 4765 C CA . ARG B 1 202 ? 13.547 -16.484 -19.594 1 95.38 202 ARG B CA 1
ATOM 4766 C C . ARG B 1 202 ? 12.859 -17.062 -20.812 1 95.38 202 ARG B C 1
ATOM 4768 O O . ARG B 1 202 ? 12.82 -16.438 -21.875 1 95.38 202 ARG B O 1
ATOM 4775 N N . HIS B 1 203 ? 12.359 -18.234 -20.625 1 95.69 203 HIS B N 1
ATOM 4776 C CA . HIS B 1 203 ? 11.656 -18.891 -21.734 1 95.69 203 HIS B CA 1
ATOM 4777 C C . HIS B 1 203 ? 10.383 -18.125 -22.094 1 95.69 203 HIS B C 1
ATOM 4779 O O . HIS B 1 203 ? 10.125 -17.875 -23.281 1 95.69 203 HIS B O 1
ATOM 4785 N N . ILE B 1 204 ? 9.609 -17.734 -21.125 1 94.38 204 ILE B N 1
ATOM 4786 C CA . ILE B 1 204 ? 8.344 -17.031 -21.344 1 94.38 204 ILE B CA 1
ATOM 4787 C C . ILE B 1 204 ? 8.617 -15.648 -21.922 1 94.38 204 ILE B C 1
ATOM 4789 O O . ILE B 1 204 ? 7.922 -15.203 -22.844 1 94.38 204 ILE B O 1
ATOM 4793 N N . LEU B 1 205 ? 9.617 -14.977 -21.344 1 95 205 LEU B N 1
ATOM 4794 C CA . LEU B 1 205 ? 9.969 -13.625 -21.766 1 95 205 LEU B CA 1
ATOM 4795 C C . LEU B 1 205 ? 10.398 -13.617 -23.234 1 95 205 LEU B C 1
ATOM 4797 O O . LEU B 1 205 ? 10.086 -12.68 -23.969 1 95 205 LEU B O 1
ATOM 4801 N N . ASP B 1 206 ? 11.141 -14.594 -23.609 1 95.38 206 ASP B N 1
ATOM 4802 C CA . ASP B 1 206 ? 11.656 -14.727 -24.969 1 95.38 206 ASP B CA 1
ATOM 4803 C C . ASP B 1 206 ? 12.25 -13.414 -25.469 1 95.38 206 ASP B C 1
ATOM 4805 O O . ASP B 1 206 ? 11.844 -12.898 -26.516 1 95.38 206 ASP B O 1
ATOM 4809 N N . ASP B 1 207 ? 13.117 -12.82 -24.75 1 94.5 207 ASP B N 1
ATOM 4810 C CA . ASP B 1 207 ? 13.805 -11.57 -25.047 1 94.5 207 ASP B CA 1
ATOM 4811 C C . ASP B 1 207 ? 15.297 -11.797 -25.25 1 94.5 207 ASP B C 1
ATOM 4813 O O . ASP B 1 207 ? 15.961 -12.406 -24.406 1 94.5 207 ASP B O 1
ATOM 4817 N N . LYS B 1 208 ? 15.852 -11.297 -26.297 1 92.06 208 LYS B N 1
ATOM 4818 C CA . LYS B 1 208 ? 17.25 -11.531 -26.641 1 92.06 208 LYS B CA 1
ATOM 4819 C C . LYS B 1 208 ? 18.188 -10.93 -25.609 1 92.06 208 LYS B C 1
ATOM 4821 O O . LYS B 1 208 ? 19.344 -11.344 -25.5 1 92.06 208 LYS B O 1
ATOM 4826 N N . ARG B 1 209 ? 17.75 -9.977 -24.891 1 93.12 209 ARG B N 1
ATOM 4827 C CA . ARG B 1 209 ? 18.578 -9.336 -23.875 1 93.12 209 ARG B CA 1
ATOM 4828 C C . ARG B 1 209 ? 18.75 -10.227 -22.656 1 93.12 209 ARG B C 1
ATOM 4830 O O . ARG B 1 209 ? 19.688 -10.039 -21.875 1 93.12 209 ARG B O 1
ATOM 4837 N N . LEU B 1 210 ? 17.859 -11.133 -22.453 1 92 210 LEU B N 1
ATOM 4838 C CA . LEU B 1 210 ? 17.875 -12.164 -21.406 1 92 210 LEU B CA 1
ATOM 4839 C C . LEU B 1 210 ? 17.484 -13.516 -21.984 1 92 210 LEU B C 1
ATOM 4841 O O . LEU B 1 210 ? 16.422 -14.055 -21.641 1 92 210 LEU B O 1
ATOM 4845 N N . PRO B 1 211 ? 18.359 -14.117 -22.688 1 92.38 211 PRO B N 1
ATOM 4846 C CA . PRO B 1 211 ? 17.984 -15.281 -23.5 1 92.38 211 PRO B CA 1
ATOM 4847 C C . PRO B 1 211 ? 17.844 -16.562 -22.672 1 92.38 211 PRO B C 1
ATOM 4849 O O . PRO B 1 211 ? 18.562 -16.734 -21.688 1 92.38 211 PRO B O 1
ATOM 4852 N N . TYR B 1 212 ? 16.969 -17.375 -23.141 1 94.44 212 TYR B N 1
ATOM 4853 C CA . TYR B 1 212 ? 16.922 -18.75 -22.656 1 94.44 212 TYR B CA 1
ATOM 4854 C C . TYR B 1 212 ? 18.188 -19.5 -23.031 1 94.44 212 TYR B C 1
ATOM 4856 O O . TYR B 1 212 ? 18.641 -19.453 -24.188 1 94.44 212 TYR B O 1
ATOM 4864 N N . PRO B 1 213 ? 18.828 -20.141 -22.078 1 94.62 213 PRO B N 1
ATOM 4865 C CA . PRO B 1 213 ? 20.141 -20.734 -22.375 1 94.62 213 PRO B CA 1
ATOM 4866 C C . PRO B 1 213 ? 20.062 -21.844 -23.406 1 94.62 213 PRO B C 1
ATOM 4868 O O . PRO B 1 213 ? 19.125 -22.641 -23.391 1 94.62 213 PRO B O 1
ATOM 4871 N N . VAL B 1 214 ? 21.156 -21.953 -24.188 1 94.38 214 VAL B N 1
ATOM 4872 C CA . VAL B 1 214 ? 21.234 -22.938 -25.25 1 94.38 214 VAL B CA 1
ATOM 4873 C C . VAL B 1 214 ? 21.234 -24.344 -24.672 1 94.38 214 VAL B C 1
ATOM 4875 O O . VAL B 1 214 ? 20.641 -25.266 -25.219 1 94.38 214 VAL B O 1
ATOM 4878 N N . TRP B 1 215 ? 21.875 -24.469 -23.531 1 94.75 215 TRP B N 1
ATOM 4879 C CA . TRP B 1 215 ? 22.047 -25.797 -22.938 1 94.75 215 TRP B CA 1
ATOM 4880 C C . TRP B 1 215 ? 20.719 -26.328 -22.422 1 94.75 215 TRP B C 1
ATOM 4882 O O . TRP B 1 215 ? 20.594 -27.516 -22.125 1 94.75 215 TRP B O 1
ATOM 4892 N N . ALA B 1 216 ? 19.719 -25.516 -22.219 1 96.5 216 ALA B N 1
ATOM 4893 C CA . ALA B 1 216 ? 18.438 -25.938 -21.656 1 96.5 216 ALA B CA 1
ATOM 4894 C C . ALA B 1 216 ? 17.406 -26.172 -22.75 1 96.5 216 ALA B C 1
ATOM 4896 O O . ALA B 1 216 ? 16.266 -26.578 -22.453 1 96.5 216 ALA B O 1
ATOM 4897 N N . ARG B 1 217 ? 17.797 -25.953 -24 1 96.31 217 ARG B N 1
ATOM 4898 C CA . ARG B 1 217 ? 16.859 -26.125 -25.109 1 96.31 217 ARG B CA 1
ATOM 4899 C C . ARG B 1 217 ? 16.328 -27.547 -25.156 1 96.31 217 ARG B C 1
ATOM 4901 O O . ARG B 1 217 ? 17.078 -28.5 -24.953 1 96.31 217 ARG B O 1
ATOM 4908 N N . GLY B 1 218 ? 15.031 -27.656 -25.328 1 97 218 GLY B N 1
ATOM 4909 C CA . GLY B 1 218 ? 14.391 -28.953 -25.359 1 97 218 GLY B CA 1
ATOM 4910 C C . GLY B 1 218 ? 13.781 -29.359 -24.031 1 97 218 GLY B C 1
ATOM 4911 O O . GLY B 1 218 ? 13.016 -30.328 -23.969 1 97 218 GLY B O 1
ATOM 4912 N N . TYR B 1 219 ? 14.086 -28.562 -22.984 1 97.69 219 TYR B N 1
ATOM 4913 C CA . TYR B 1 219 ? 13.609 -28.938 -21.656 1 97.69 219 TYR B CA 1
ATOM 4914 C C . TYR B 1 219 ? 12.508 -27.984 -21.188 1 97.69 219 TYR B C 1
ATOM 4916 O O . TYR B 1 219 ? 12.133 -28 -20.016 1 97.69 219 TYR B O 1
ATOM 4924 N N . GLU B 1 220 ? 11.984 -27.125 -22.078 1 96.69 220 GLU B N 1
ATOM 4925 C CA . GLU B 1 220 ? 11.07 -26.062 -21.688 1 96.69 220 GLU B CA 1
ATOM 4926 C C . GLU B 1 220 ? 9.844 -26.609 -20.969 1 96.69 220 GLU B C 1
ATOM 4928 O O . GLU B 1 220 ? 9.477 -26.109 -19.906 1 96.69 220 GLU B O 1
ATOM 4933 N N . ASN B 1 221 ? 9.234 -27.594 -21.484 1 95.19 221 ASN B N 1
ATOM 4934 C CA . ASN B 1 221 ? 8.039 -28.172 -20.891 1 95.19 221 ASN B CA 1
ATOM 4935 C C . ASN B 1 221 ? 8.336 -28.781 -19.531 1 95.19 221 ASN B C 1
ATOM 4937 O O . ASN B 1 221 ? 7.523 -28.688 -18.594 1 95.19 221 ASN B O 1
ATOM 4941 N N . ARG B 1 222 ? 9.477 -29.422 -19.422 1 96.56 222 ARG B N 1
ATOM 4942 C CA . ARG B 1 222 ? 9.875 -30.047 -18.156 1 96.56 222 ARG B CA 1
ATOM 4943 C C . ARG B 1 222 ? 10.156 -28.984 -17.094 1 96.56 222 ARG B C 1
ATOM 4945 O O . ARG B 1 222 ? 9.844 -29.188 -15.922 1 96.56 222 ARG B O 1
ATOM 4952 N N . ILE B 1 223 ? 10.695 -27.906 -17.578 1 96.31 223 ILE B N 1
ATOM 4953 C CA . ILE B 1 223 ? 10.992 -26.797 -16.688 1 96.31 223 ILE B CA 1
ATOM 4954 C C . ILE B 1 223 ? 9.695 -26.188 -16.172 1 96.31 223 ILE B C 1
ATOM 4956 O O . ILE B 1 223 ? 9.547 -25.938 -14.969 1 96.31 223 ILE B O 1
ATOM 4960 N N . MET B 1 224 ? 8.766 -25.984 -17.047 1 93.81 224 MET B N 1
ATOM 4961 C CA . MET B 1 224 ? 7.465 -25.453 -16.641 1 93.81 224 MET B CA 1
ATOM 4962 C C . MET B 1 224 ? 6.777 -26.391 -15.656 1 93.81 224 MET B C 1
ATOM 4964 O O . MET B 1 224 ? 6.234 -25.938 -14.648 1 93.81 224 MET B O 1
ATOM 4968 N N . ASN B 1 225 ? 6.859 -27.625 -15.953 1 93.81 225 ASN B N 1
ATOM 4969 C CA . ASN B 1 225 ? 6.25 -28.625 -15.078 1 93.81 225 ASN B CA 1
ATOM 4970 C C . ASN B 1 225 ? 6.926 -28.656 -13.711 1 93.81 225 ASN B C 1
ATOM 4972 O O . ASN B 1 225 ? 6.25 -28.75 -12.68 1 93.81 225 ASN B O 1
ATOM 4976 N N . MET B 1 226 ? 8.211 -28.594 -13.734 1 95.19 226 MET B N 1
ATOM 4977 C CA . MET B 1 226 ? 8.969 -28.641 -12.492 1 95.19 226 MET B CA 1
ATOM 4978 C C . MET B 1 226 ? 8.664 -27.438 -11.617 1 95.19 226 MET B C 1
ATOM 4980 O O . MET B 1 226 ? 8.578 -27.547 -10.398 1 95.19 226 MET B O 1
ATOM 4984 N N . SER B 1 227 ? 8.547 -26.281 -12.273 1 92.81 227 SER B N 1
ATOM 4985 C CA . SER B 1 227 ? 8.18 -25.062 -11.539 1 92.81 227 SER B CA 1
ATOM 4986 C C . SER B 1 227 ? 6.879 -25.25 -10.773 1 92.81 227 SER B C 1
ATOM 4988 O O . SER B 1 227 ? 6.773 -24.859 -9.609 1 92.81 227 SER B O 1
ATOM 4990 N N . PHE B 1 228 ? 5.977 -25.875 -11.359 1 90.88 228 PHE B N 1
ATOM 4991 C CA . PHE B 1 228 ? 4.688 -26.141 -10.727 1 90.88 228 PHE B CA 1
ATOM 4992 C C . PHE B 1 228 ? 4.824 -27.172 -9.609 1 90.88 228 PHE B C 1
ATOM 4994 O O . PHE B 1 228 ? 4.301 -26.969 -8.516 1 90.88 228 PHE B O 1
ATOM 5001 N N . LEU B 1 229 ? 5.512 -28.25 -9.898 1 92.75 229 LEU B N 1
ATOM 5002 C CA . LEU B 1 229 ? 5.598 -29.375 -8.977 1 92.75 229 LEU B CA 1
ATOM 5003 C C . LEU B 1 229 ? 6.27 -28.953 -7.672 1 92.75 229 LEU B C 1
ATOM 5005 O O . LEU B 1 229 ? 5.855 -29.375 -6.594 1 92.75 229 LEU B O 1
ATOM 5009 N N . VAL B 1 230 ? 7.254 -28.141 -7.777 1 92.5 230 VAL B N 1
ATOM 5010 C CA . VAL B 1 230 ? 7.941 -27.672 -6.578 1 92.5 230 VAL B CA 1
ATOM 5011 C C . VAL B 1 230 ? 6.98 -26.875 -5.699 1 92.5 230 VAL B C 1
ATOM 5013 O O . VAL B 1 230 ? 6.859 -27.141 -4.5 1 92.5 230 VAL B O 1
ATOM 5016 N N . HIS B 1 231 ? 6.27 -25.938 -6.297 1 91.31 231 HIS B N 1
ATOM 5017 C CA . HIS B 1 231 ? 5.336 -25.094 -5.559 1 91.31 231 HIS B CA 1
ATOM 5018 C C . HIS B 1 231 ? 4.176 -25.906 -5.008 1 91.31 231 HIS B C 1
ATOM 5020 O O . HIS B 1 231 ? 3.764 -25.719 -3.859 1 91.31 231 HIS B O 1
ATOM 5026 N N . ASP B 1 232 ? 3.695 -26.75 -5.855 1 90.25 232 ASP B N 1
ATOM 5027 C CA . ASP B 1 232 ? 2.57 -27.578 -5.449 1 90.25 232 ASP B CA 1
ATOM 5028 C C . ASP B 1 232 ? 2.936 -28.453 -4.246 1 90.25 232 ASP B C 1
ATOM 5030 O O . ASP B 1 232 ? 2.143 -28.594 -3.314 1 90.25 232 ASP B O 1
ATOM 5034 N N . ALA B 1 233 ? 4.117 -29.047 -4.25 1 91.94 233 ALA B N 1
ATOM 5035 C CA . ALA B 1 233 ? 4.582 -29.891 -3.154 1 91.94 233 ALA B CA 1
ATOM 5036 C C . ALA B 1 233 ? 4.688 -29.094 -1.855 1 91.94 233 ALA B C 1
ATOM 5038 O O . ALA B 1 233 ? 4.301 -29.578 -0.79 1 91.94 233 ALA B O 1
ATOM 5039 N N . ILE B 1 234 ? 5.156 -27.953 -1.98 1 91.06 234 ILE B N 1
ATOM 5040 C CA . ILE B 1 234 ? 5.355 -27.125 -0.792 1 91.06 234 ILE B CA 1
ATOM 5041 C C . ILE B 1 234 ? 4.004 -26.656 -0.259 1 91.06 234 ILE B C 1
ATOM 5043 O O . ILE B 1 234 ? 3.77 -26.672 0.951 1 91.06 234 ILE B O 1
ATOM 5047 N N . VAL B 1 235 ? 3.135 -26.234 -1.123 1 90.88 235 VAL B N 1
ATOM 5048 C CA . VAL B 1 235 ? 1.801 -25.781 -0.736 1 90.88 235 VAL B CA 1
ATOM 5049 C C . VAL B 1 235 ? 1.083 -26.906 0.024 1 90.88 235 VAL B C 1
ATOM 5051 O O . VAL B 1 235 ? 0.415 -26.641 1.028 1 90.88 235 VAL B O 1
ATOM 5054 N N . LYS B 1 236 ? 1.251 -28.109 -0.419 1 91.12 236 LYS B N 1
ATOM 5055 C CA . LYS B 1 236 ? 0.59 -29.234 0.216 1 91.12 236 LYS B CA 1
ATOM 5056 C C . LYS B 1 236 ? 1.113 -29.453 1.633 1 91.12 236 LYS B C 1
ATOM 5058 O O . LYS B 1 236 ? 0.345 -29.781 2.541 1 91.12 236 LYS B O 1
ATOM 5063 N N . ILE B 1 237 ? 2.373 -29.219 1.836 1 91.81 237 ILE B N 1
ATOM 5064 C CA . ILE B 1 237 ? 2.977 -29.359 3.158 1 91.81 237 ILE B CA 1
ATOM 5065 C C . ILE B 1 237 ? 2.471 -28.25 4.074 1 91.81 237 ILE B C 1
ATOM 5067 O O . ILE B 1 237 ? 2.322 -28.453 5.281 1 91.81 237 ILE B O 1
ATOM 5071 N N . GLN B 1 238 ? 2.102 -27.125 3.484 1 92.88 238 GLN B N 1
ATOM 5072 C CA . GLN B 1 238 ? 1.763 -25.953 4.266 1 92.88 238 GLN B CA 1
ATOM 5073 C C . GLN B 1 238 ? 0.252 -25.812 4.438 1 92.88 238 GLN B C 1
ATOM 5075 O O . GLN B 1 238 ? -0.234 -24.797 4.949 1 92.88 238 GLN B O 1
ATOM 5080 N N . ASN B 1 239 ? -0.475 -26.766 4.031 1 91.94 239 ASN B N 1
ATOM 5081 C CA . ASN B 1 239 ? -1.929 -26.656 3.977 1 91.94 239 ASN B CA 1
ATOM 5082 C C . ASN B 1 239 ? -2.523 -26.406 5.359 1 91.94 239 ASN B C 1
ATOM 5084 O O . ASN B 1 239 ? -3.398 -25.547 5.52 1 91.94 239 ASN B O 1
ATOM 5088 N N . SER B 1 240 ? -2.023 -27.078 6.418 1 91.31 240 SER B N 1
ATOM 5089 C CA . SER B 1 240 ? -2.588 -26.969 7.758 1 91.31 240 SER B CA 1
ATOM 5090 C C . SER B 1 240 ? -2.086 -25.719 8.469 1 91.31 240 SER B C 1
ATOM 5092 O O . SER B 1 240 ? -2.439 -25.469 9.625 1 91.31 240 SER B O 1
ATOM 5094 N N . THR B 1 241 ? -1.255 -24.984 7.797 1 92.81 241 THR B N 1
ATOM 5095 C CA . THR B 1 241 ? -0.77 -23.719 8.352 1 92.81 241 THR B CA 1
ATOM 5096 C C . THR B 1 241 ? -1.188 -22.547 7.469 1 92.81 241 THR B C 1
ATOM 5098 O O . THR B 1 241 ? -2.258 -21.969 7.668 1 92.81 241 THR B O 1
ATOM 5101 N N . ILE B 1 242 ? -0.487 -22.422 6.391 1 94.19 242 ILE B N 1
ATOM 5102 C CA . ILE B 1 242 ? -0.72 -21.297 5.492 1 94.19 242 ILE B CA 1
ATOM 5103 C C . ILE B 1 242 ? -2.078 -21.453 4.812 1 94.19 242 ILE B C 1
ATOM 5105 O O . ILE B 1 242 ? -2.791 -20.469 4.602 1 94.19 242 ILE B O 1
ATOM 5109 N N . GLY B 1 243 ? -2.42 -22.656 4.477 1 95.94 243 GLY B N 1
ATOM 5110 C CA . GLY B 1 243 ? -3.738 -22.906 3.916 1 95.94 243 GLY B CA 1
ATOM 5111 C C . GLY B 1 243 ? -4.871 -22.516 4.852 1 95.94 243 GLY B C 1
ATOM 5112 O O . GLY B 1 243 ? -5.801 -21.812 4.449 1 95.94 243 GLY B O 1
ATOM 5113 N N . ASP B 1 244 ? -4.777 -22.953 6.094 1 96.62 244 ASP B N 1
ATOM 5114 C CA . ASP B 1 244 ? -5.77 -22.609 7.105 1 96.62 244 ASP B CA 1
ATOM 5115 C C . ASP B 1 244 ? -5.852 -21.094 7.309 1 96.62 244 ASP B C 1
ATOM 5117 O O . ASP B 1 244 ? -6.93 -20.547 7.555 1 96.62 244 ASP B O 1
ATOM 5121 N N . TYR B 1 245 ? -4.75 -20.5 7.27 1 96.56 245 TYR B N 1
ATOM 5122 C CA . TYR B 1 245 ? -4.738 -19.047 7.426 1 96.56 245 TYR B CA 1
ATOM 5123 C C . TYR B 1 245 ? -5.453 -18.375 6.262 1 96.56 245 TYR B C 1
ATOM 5125 O O . TYR B 1 245 ? -6.18 -17.391 6.453 1 96.56 245 TYR B O 1
ATOM 5133 N N . HIS B 1 246 ? -5.246 -18.859 5.043 1 97.06 246 HIS B N 1
ATOM 5134 C CA . HIS B 1 246 ? -5.957 -18.328 3.889 1 97.06 246 HIS B CA 1
ATOM 5135 C C . HIS B 1 246 ? -7.461 -18.516 4.035 1 97.06 246 HIS B C 1
ATOM 5137 O O . HIS B 1 246 ? -8.234 -17.625 3.67 1 97.06 246 HIS B O 1
ATOM 5143 N N . ASN B 1 247 ? -7.844 -19.656 4.543 1 97 247 ASN B N 1
ATOM 5144 C CA . ASN B 1 247 ? -9.258 -19.875 4.828 1 97 247 ASN B CA 1
ATOM 5145 C C . ASN B 1 247 ? -9.797 -18.844 5.809 1 97 247 ASN B C 1
ATOM 5147 O O . ASN B 1 247 ? -10.914 -18.344 5.641 1 97 247 ASN B O 1
ATOM 5151 N N . GLU B 1 248 ? -8.977 -18.562 6.805 1 97 248 GLU B N 1
ATOM 5152 C CA . GLU B 1 248 ? -9.367 -17.547 7.781 1 97 248 GLU B CA 1
ATOM 5153 C C . GLU B 1 248 ? -9.57 -16.188 7.113 1 97 248 GLU B C 1
ATOM 5155 O O . GLU B 1 248 ? -10.539 -15.484 7.418 1 97 248 GLU B O 1
ATOM 5160 N N . LEU B 1 249 ? -8.688 -15.797 6.262 1 96.69 249 LEU B N 1
ATOM 5161 C CA . LEU B 1 249 ? -8.812 -14.531 5.559 1 96.69 249 LEU B CA 1
ATOM 5162 C C . LEU B 1 249 ? -10.094 -14.484 4.73 1 96.69 249 LEU B C 1
ATOM 5164 O O . LEU B 1 249 ? -10.867 -13.531 4.824 1 96.69 249 LEU B O 1
ATOM 5168 N N . ILE B 1 250 ? -10.336 -15.523 3.969 1 97.44 250 ILE B N 1
ATOM 5169 C CA . ILE B 1 250 ? -11.5 -15.609 3.086 1 97.44 250 ILE B CA 1
ATOM 5170 C C . ILE B 1 250 ? -12.781 -15.508 3.908 1 97.44 250 ILE B C 1
ATOM 5172 O O . ILE B 1 250 ? -13.664 -14.711 3.588 1 97.44 250 ILE B O 1
ATOM 5176 N N . MET B 1 251 ? -12.859 -16.25 4.969 1 97.12 251 MET B N 1
ATOM 5177 C CA . MET B 1 251 ? -14.055 -16.266 5.809 1 97.12 251 MET B CA 1
ATOM 5178 C C . MET B 1 251 ? -14.242 -14.93 6.512 1 97.12 251 MET B C 1
ATOM 5180 O O . MET B 1 251 ? -15.367 -14.438 6.621 1 97.12 251 MET B O 1
ATOM 5184 N N . SER B 1 252 ? -13.141 -14.359 6.941 1 96.31 252 SER B N 1
ATOM 5185 C CA . SER B 1 252 ? -13.219 -13.086 7.652 1 96.31 252 SER B CA 1
ATOM 5186 C C . SER B 1 252 ? -13.734 -11.977 6.742 1 96.31 252 SER B C 1
ATOM 5188 O O . SER B 1 252 ? -14.453 -11.086 7.191 1 96.31 252 SER B O 1
ATOM 5190 N N . TYR B 1 253 ? -13.367 -11.992 5.488 1 97.06 253 TYR B N 1
ATOM 5191 C CA . TYR B 1 253 ? -13.867 -10.992 4.547 1 97.06 253 TYR B CA 1
ATOM 5192 C C . TYR B 1 253 ? -15.375 -11.102 4.383 1 97.06 253 TYR B C 1
ATOM 5194 O O . TYR B 1 253 ? -16.078 -10.094 4.387 1 97.06 253 TYR B O 1
ATOM 5202 N N . PHE B 1 254 ? -15.898 -12.297 4.262 1 97.31 254 PHE B N 1
ATOM 5203 C CA . PHE B 1 254 ? -17.328 -12.5 4.145 1 97.31 254 PHE B CA 1
ATOM 5204 C C . PHE B 1 254 ? -18.047 -12.086 5.43 1 97.31 254 PHE B C 1
ATOM 5206 O O . PHE B 1 254 ? -19.062 -11.406 5.387 1 97.31 254 PHE B O 1
ATOM 5213 N N . GLU B 1 255 ? -17.5 -12.516 6.535 1 96.5 255 GLU B N 1
ATOM 5214 C CA . GLU B 1 255 ? -18.125 -12.227 7.824 1 96.5 255 GLU B CA 1
ATOM 5215 C C . GLU B 1 255 ? -18.156 -10.727 8.102 1 96.5 255 GLU B C 1
ATOM 5217 O O . GLU B 1 255 ? -19.141 -10.203 8.633 1 96.5 255 GLU B O 1
ATOM 5222 N N . THR B 1 256 ? -17.062 -10.086 7.77 1 95.56 256 THR B N 1
ATOM 5223 C CA . THR B 1 256 ? -17.031 -8.633 7.922 1 95.56 256 THR B CA 1
ATOM 5224 C C . THR B 1 256 ? -18.109 -7.977 7.07 1 95.56 256 THR B C 1
ATOM 5226 O O . THR B 1 256 ? -18.781 -7.059 7.523 1 95.56 256 THR B O 1
ATOM 5229 N N . HIS B 1 257 ? -18.266 -8.422 5.82 1 95.69 257 HIS B N 1
ATOM 5230 C CA . HIS B 1 257 ? -19.312 -7.902 4.941 1 95.69 257 HIS B CA 1
ATOM 5231 C C . HIS B 1 257 ? -20.703 -8.141 5.527 1 95.69 257 HIS B C 1
ATOM 5233 O O . HIS B 1 257 ? -21.547 -7.246 5.5 1 95.69 257 HIS B O 1
ATOM 5239 N N . LEU B 1 258 ? -20.984 -9.297 6.027 1 95.38 258 LEU B N 1
ATOM 5240 C CA . LEU B 1 258 ? -22.297 -9.641 6.559 1 95.38 258 LEU B CA 1
ATOM 5241 C C . LEU B 1 258 ? -22.594 -8.852 7.832 1 95.38 258 LEU B C 1
ATOM 5243 O O . LEU B 1 258 ? -23.75 -8.555 8.125 1 95.38 258 LEU B O 1
ATOM 5247 N N . GLN B 1 259 ? -21.547 -8.492 8.547 1 94.38 259 GLN B N 1
ATOM 5248 C CA . GLN B 1 259 ? -21.703 -7.742 9.789 1 94.38 259 GLN B CA 1
ATOM 5249 C C . GLN B 1 259 ? -21.875 -6.25 9.516 1 94.38 259 GLN B C 1
ATOM 5251 O O . GLN B 1 259 ? -22.75 -5.598 10.094 1 94.38 259 GLN B O 1
ATOM 5256 N N . LYS B 1 260 ? -21.031 -5.641 8.711 1 89.06 260 LYS B N 1
ATOM 5257 C CA . LYS B 1 260 ? -20.984 -4.195 8.508 1 89.06 260 LYS B CA 1
ATOM 5258 C C . LYS B 1 260 ? -21.734 -3.793 7.234 1 89.06 260 LYS B C 1
ATOM 5260 O O . LYS B 1 260 ? -22.328 -2.717 7.172 1 89.06 260 LYS B O 1
ATOM 5265 N N . ASN B 1 261 ? -21.734 -4.617 6.211 1 84.88 261 ASN B N 1
ATOM 5266 C CA . ASN B 1 261 ? -22.406 -4.422 4.93 1 84.88 261 ASN B CA 1
ATOM 5267 C C . ASN B 1 261 ? -22.016 -3.09 4.293 1 84.88 261 ASN B C 1
ATOM 5269 O O . ASN B 1 261 ? -22.875 -2.385 3.754 1 84.88 261 ASN B O 1
ATOM 5273 N N . THR B 1 262 ? -20.766 -2.703 4.363 1 85.81 262 THR B N 1
ATOM 5274 C CA . THR B 1 262 ? -20.312 -1.416 3.85 1 85.81 262 THR B CA 1
ATOM 5275 C C . THR B 1 262 ? -19.5 -1.598 2.562 1 85.81 262 THR B C 1
ATOM 5277 O O . THR B 1 262 ? -19.312 -0.646 1.802 1 85.81 262 THR B O 1
ATOM 5280 N N . SER B 1 263 ? -19.062 -2.783 2.338 1 94.12 263 SER B N 1
ATOM 5281 C CA . SER B 1 263 ? -18.25 -3.039 1.152 1 94.12 263 SER B CA 1
ATOM 5282 C C . SER B 1 263 ? -18.859 -4.145 0.296 1 94.12 263 SER B C 1
ATOM 5284 O O . SER B 1 263 ? -19.562 -5.016 0.808 1 94.12 263 SER B O 1
ATOM 5286 N N . ARG B 1 264 ? -18.578 -4.086 -0.977 1 96.94 264 ARG B N 1
ATOM 5287 C CA . ARG B 1 264 ? -19.141 -5.039 -1.923 1 96.94 264 ARG B CA 1
ATOM 5288 C C . ARG B 1 264 ? -18.094 -6.027 -2.412 1 96.94 264 ARG B C 1
ATOM 5290 O O . ARG B 1 264 ? -18.406 -6.957 -3.158 1 96.94 264 ARG B O 1
ATOM 5297 N N . GLY B 1 265 ? -16.859 -5.785 -2.006 1 98.19 265 GLY B N 1
ATOM 5298 C CA . GLY B 1 265 ? -15.859 -6.738 -2.459 1 98.19 265 GLY B CA 1
ATOM 5299 C C . GLY B 1 265 ? -14.469 -6.441 -1.924 1 98.19 265 GLY B C 1
ATOM 5300 O O . GLY B 1 265 ? -14.258 -5.434 -1.247 1 98.19 265 GLY B O 1
ATOM 5301 N N . VAL B 1 266 ? -13.602 -7.375 -2.178 1 98.38 266 VAL B N 1
ATOM 5302 C CA . VAL B 1 266 ? -12.188 -7.266 -1.843 1 98.38 266 VAL B CA 1
ATOM 5303 C C . VAL B 1 266 ? -11.344 -7.766 -3.014 1 98.38 266 VAL B C 1
ATOM 5305 O O . VAL B 1 266 ? -11.688 -8.758 -3.658 1 98.38 266 VAL B O 1
ATOM 5308 N N . PHE B 1 267 ? -10.352 -7.016 -3.344 1 98.81 267 PHE B N 1
ATOM 5309 C CA . PHE B 1 267 ? -9.367 -7.41 -4.34 1 98.81 267 PHE B CA 1
ATOM 5310 C C . PHE B 1 267 ? -8.016 -7.664 -3.689 1 98.81 267 PHE B C 1
ATOM 5312 O O . PHE B 1 267 ? -7.527 -6.844 -2.91 1 98.81 267 PHE B O 1
ATOM 5319 N N . VAL B 1 268 ? -7.426 -8.797 -3.965 1 98.88 268 VAL B N 1
ATOM 5320 C CA . VAL B 1 268 ? -6.133 -9.156 -3.395 1 98.88 268 VAL B CA 1
ATOM 5321 C C . VAL B 1 268 ? -5.137 -9.438 -4.516 1 98.88 268 VAL B C 1
ATOM 5323 O O . VAL B 1 268 ? -5.289 -10.406 -5.266 1 98.88 268 VAL B O 1
ATOM 5326 N N . SER B 1 269 ? -4.152 -8.586 -4.664 1 98.88 269 SER B N 1
ATOM 5327 C CA . SER B 1 269 ? -3.066 -8.773 -5.617 1 98.88 269 SER B CA 1
ATOM 5328 C C . SER B 1 269 ? -1.93 -9.586 -5.008 1 98.88 269 SER B C 1
ATOM 5330 O O . SER B 1 269 ? -1.272 -9.133 -4.066 1 98.88 269 SER B O 1
ATOM 5332 N N . GLY B 1 270 ? -1.739 -10.773 -5.52 1 98.31 270 GLY B N 1
ATOM 5333 C CA . GLY B 1 270 ? -0.756 -11.664 -4.926 1 98.31 270 GLY B CA 1
ATOM 5334 C C . GLY B 1 270 ? -0.015 -12.5 -5.953 1 98.31 270 GLY B C 1
ATOM 5335 O O . GLY B 1 270 ? 0.412 -11.992 -6.988 1 98.31 270 GLY B O 1
ATOM 5336 N N . HIS B 1 271 ? 0.163 -13.758 -5.617 1 96.38 271 HIS B N 1
ATOM 5337 C CA . HIS B 1 271 ? 1.008 -14.664 -6.383 1 96.38 271 HIS B CA 1
ATOM 5338 C C . HIS B 1 271 ? 0.22 -15.883 -6.855 1 96.38 271 HIS B C 1
ATOM 5340 O O . HIS B 1 271 ? -0.904 -16.109 -6.406 1 96.38 271 HIS B O 1
ATOM 5346 N N . ASP B 1 272 ? 0.836 -16.609 -7.773 1 94.88 272 ASP B N 1
ATOM 5347 C CA . ASP B 1 272 ? 0.251 -17.859 -8.242 1 94.88 272 ASP B CA 1
ATOM 5348 C C . ASP B 1 272 ? 0.025 -18.828 -7.078 1 94.88 272 ASP B C 1
ATOM 5350 O O . ASP B 1 272 ? -1.011 -19.484 -7.008 1 94.88 272 ASP B O 1
ATOM 5354 N N . THR B 1 273 ? 0.93 -18.781 -6.152 1 94.31 273 THR B N 1
ATOM 5355 C CA . THR B 1 273 ? 0.875 -19.766 -5.074 1 94.31 273 THR B CA 1
ATOM 5356 C C . THR B 1 273 ? -0.234 -19.422 -4.086 1 94.31 273 THR B C 1
ATOM 5358 O O . THR B 1 273 ? -0.693 -20.281 -3.334 1 94.31 273 THR B O 1
ATOM 5361 N N . ASN B 1 274 ? -0.72 -18.172 -3.988 1 96.75 274 ASN B N 1
ATOM 5362 C CA . ASN B 1 274 ? -1.949 -17.875 -3.258 1 96.75 274 ASN B CA 1
ATOM 5363 C C . ASN B 1 274 ? -3.139 -18.641 -3.84 1 96.75 274 ASN B C 1
ATOM 5365 O O . ASN B 1 274 ? -3.949 -19.188 -3.098 1 96.75 274 ASN B O 1
ATOM 5369 N N . LEU B 1 275 ? -3.205 -18.609 -5.168 1 96.19 275 LEU B N 1
ATOM 5370 C CA . LEU B 1 275 ? -4.32 -19.25 -5.863 1 96.19 275 LEU B CA 1
ATOM 5371 C C . LEU B 1 275 ? -4.297 -20.766 -5.648 1 96.19 275 LEU B C 1
ATOM 5373 O O . LEU B 1 275 ? -5.332 -21.359 -5.352 1 96.19 275 LEU B O 1
ATOM 5377 N N . VAL B 1 276 ? -3.098 -21.344 -5.746 1 93.69 276 VAL B N 1
ATOM 5378 C CA . VAL B 1 276 ? -2.959 -22.781 -5.562 1 93.69 276 VAL B CA 1
ATOM 5379 C C . VAL B 1 276 ? -3.293 -23.156 -4.121 1 93.69 276 VAL B C 1
ATOM 5381 O O . VAL B 1 276 ? -3.939 -24.172 -3.869 1 93.69 276 VAL B O 1
ATOM 5384 N N . THR B 1 277 ? -2.832 -22.359 -3.209 1 94.75 277 THR B N 1
ATOM 5385 C CA . THR B 1 277 ? -3.104 -22.594 -1.795 1 94.75 277 THR B CA 1
ATOM 5386 C C . THR B 1 277 ? -4.602 -22.562 -1.519 1 94.75 277 THR B C 1
ATOM 5388 O O . THR B 1 277 ? -5.129 -23.422 -0.811 1 94.75 277 THR B O 1
ATOM 5391 N N . ILE B 1 278 ? -5.301 -21.547 -2.049 1 95.31 278 ILE B N 1
ATOM 5392 C CA . ILE B 1 278 ? -6.746 -21.422 -1.873 1 95.31 278 ILE B CA 1
ATOM 5393 C C . ILE B 1 278 ? -7.449 -22.641 -2.482 1 95.31 278 ILE B C 1
ATOM 5395 O O . ILE B 1 278 ? -8.336 -23.219 -1.859 1 95.31 278 ILE B O 1
ATOM 5399 N N . TRP B 1 279 ? -7.039 -23 -3.617 1 93.44 279 TRP B N 1
ATOM 5400 C CA . TRP B 1 279 ? -7.613 -24.156 -4.297 1 93.44 279 TRP B CA 1
ATOM 5401 C C . TRP B 1 279 ? -7.461 -25.422 -3.451 1 93.44 279 TRP B C 1
ATOM 5403 O O . TRP B 1 279 ? -8.422 -26.172 -3.27 1 93.44 279 TRP B O 1
ATOM 5413 N N . GLU B 1 280 ? -6.238 -25.609 -2.941 1 91.38 280 GLU B N 1
ATOM 5414 C CA . GLU B 1 280 ? -5.93 -26.797 -2.156 1 91.38 280 GLU B CA 1
ATOM 5415 C C . GLU B 1 280 ? -6.676 -26.781 -0.824 1 91.38 280 GLU B C 1
ATOM 5417 O O . GLU B 1 280 ? -7.238 -27.797 -0.413 1 91.38 280 GLU B O 1
ATOM 5422 N N . SER B 1 281 ? -6.625 -25.672 -0.164 1 93.25 281 SER B N 1
ATOM 5423 C CA . SER B 1 281 ? -7.176 -25.594 1.185 1 93.25 281 SER B CA 1
ATOM 5424 C C . SER B 1 281 ? -8.695 -25.75 1.172 1 93.25 281 SER B C 1
ATOM 5426 O O . SER B 1 281 ? -9.273 -26.297 2.105 1 93.25 281 SER B O 1
ATOM 5428 N N . LEU B 1 282 ? -9.336 -25.25 0.144 1 92.5 282 LEU B N 1
ATOM 5429 C CA . LEU B 1 282 ? -10.789 -25.328 0.051 1 92.5 282 LEU B CA 1
ATOM 5430 C C . LEU B 1 282 ? -11.219 -26.594 -0.67 1 92.5 282 LEU B C 1
ATOM 5432 O O . LEU B 1 282 ? -12.414 -26.859 -0.804 1 92.5 282 LEU B O 1
ATOM 5436 N N . ARG B 1 283 ? -10.297 -27.328 -1.142 1 89.69 283 ARG B N 1
ATOM 5437 C CA . ARG B 1 283 ? -10.539 -28.578 -1.851 1 89.69 283 ARG B CA 1
ATOM 5438 C C . ARG B 1 283 ? -11.5 -28.375 -3.016 1 89.69 283 ARG B C 1
ATOM 5440 O O . ARG B 1 283 ? -12.523 -29.047 -3.115 1 89.69 283 ARG B O 1
ATOM 5447 N N . LEU B 1 284 ? -11.18 -27.375 -3.793 1 90.94 284 LEU B N 1
ATOM 5448 C CA . LEU B 1 284 ? -11.984 -27.094 -4.98 1 90.94 284 LEU B CA 1
ATOM 5449 C C . LEU B 1 284 ? -11.758 -28.172 -6.051 1 90.94 284 LEU B C 1
ATOM 5451 O O . LEU B 1 284 ? -10.672 -28.75 -6.129 1 90.94 284 LEU B O 1
ATOM 5455 N N . ASP B 1 285 ? -12.742 -28.344 -6.773 1 87.38 285 ASP B N 1
ATOM 5456 C CA . ASP B 1 285 ? -12.594 -29.312 -7.852 1 87.38 285 ASP B CA 1
ATOM 5457 C C . ASP B 1 285 ? -11.891 -28.688 -9.055 1 87.38 285 ASP B C 1
ATOM 5459 O O . ASP B 1 285 ? -11.562 -27.5 -9.047 1 87.38 285 ASP B O 1
ATOM 5463 N N . GLY B 1 286 ? -11.508 -29.484 -9.938 1 77.75 286 GLY B N 1
ATOM 5464 C CA . GLY B 1 286 ? -10.867 -28.984 -11.141 1 77.75 286 GLY B CA 1
ATOM 5465 C C . GLY B 1 286 ? -9.469 -28.453 -10.898 1 77.75 286 GLY B C 1
ATOM 5466 O O . GLY B 1 286 ? -9.164 -27.297 -11.227 1 77.75 286 GLY B O 1
ATOM 5467 N N . HIS B 1 287 ? -8.672 -29.234 -10.43 1 69.12 287 HIS B N 1
ATOM 5468 C CA . HIS B 1 287 ? -7.312 -28.844 -10.07 1 69.12 287 HIS B CA 1
ATOM 5469 C C . HIS B 1 287 ? -6.609 -28.156 -11.234 1 69.12 287 HIS B C 1
ATOM 5471 O O . HIS B 1 287 ? -6.664 -28.641 -12.367 1 69.12 287 HIS B O 1
ATOM 5477 N N . PRO B 1 288 ? -5.957 -27.062 -10.805 1 68.88 288 PRO B N 1
ATOM 5478 C CA . PRO B 1 288 ? -5.059 -26.547 -11.836 1 68.88 288 PRO B CA 1
ATOM 5479 C C . PRO B 1 288 ? -3.912 -27.5 -12.156 1 68.88 288 PRO B C 1
ATOM 5481 O O . PRO B 1 288 ? -3.258 -28.016 -11.25 1 68.88 288 PRO B O 1
ATOM 5484 N N . GLU B 1 289 ? -3.898 -27.906 -13.305 1 69.19 289 GLU B N 1
ATOM 5485 C CA . GLU B 1 289 ? -2.857 -28.844 -13.695 1 69.19 289 GLU B CA 1
ATOM 5486 C C . GLU B 1 289 ? -1.542 -28.125 -13.984 1 69.19 289 GLU B C 1
ATOM 5488 O O . GLU B 1 289 ? -0.535 -28.766 -14.297 1 69.19 289 GLU B O 1
ATOM 5493 N N . ASP B 1 290 ? -1.581 -26.859 -13.875 1 77.81 290 ASP B N 1
ATOM 5494 C CA . ASP B 1 290 ? -0.408 -26.031 -14.133 1 77.81 290 ASP B CA 1
ATOM 5495 C C . ASP B 1 290 ? -0.382 -24.812 -13.203 1 77.81 290 ASP B C 1
ATOM 5497 O O . ASP B 1 290 ? -1.378 -24.5 -12.547 1 77.81 290 ASP B O 1
ATOM 5501 N N . ILE B 1 291 ? 0.797 -24.266 -13.133 1 80.62 291 ILE B N 1
ATOM 5502 C CA . ILE B 1 291 ? 0.899 -23.016 -12.406 1 80.62 291 ILE B CA 1
ATOM 5503 C C . ILE B 1 291 ? 0.054 -21.938 -13.102 1 80.62 291 ILE B C 1
ATOM 5505 O O . ILE B 1 291 ? 0.099 -21.812 -14.32 1 80.62 291 ILE B O 1
ATOM 5509 N N . PRO B 1 292 ? -0.817 -21.344 -12.305 1 91.56 292 PRO B N 1
ATOM 5510 C CA . PRO B 1 292 ? -1.565 -20.25 -12.914 1 91.56 292 PRO B CA 1
ATOM 5511 C C . PRO B 1 292 ? -0.662 -19.234 -13.625 1 91.56 292 PRO B C 1
ATOM 5513 O O . PRO B 1 292 ? 0.359 -18.828 -13.07 1 91.56 292 PRO B O 1
ATOM 5516 N N . ASN B 1 293 ? -0.992 -18.906 -14.859 1 94.25 293 ASN B N 1
ATOM 5517 C CA . ASN B 1 293 ? -0.232 -17.938 -15.641 1 94.25 293 ASN B CA 1
ATOM 5518 C C . ASN B 1 293 ? -0.366 -16.531 -15.062 1 94.25 293 ASN B C 1
ATOM 5520 O O . ASN B 1 293 ? -1.075 -16.312 -14.078 1 94.25 293 ASN B O 1
ATOM 5524 N N . TYR B 1 294 ? 0.354 -15.625 -15.617 1 96.75 294 TYR B N 1
ATOM 5525 C CA . TYR B 1 294 ? 0.296 -14.234 -15.18 1 96.75 294 TYR B CA 1
ATOM 5526 C C . TYR B 1 294 ? -1.117 -13.68 -15.32 1 96.75 294 TYR B C 1
ATOM 5528 O O . TYR B 1 294 ? -1.797 -13.93 -16.312 1 96.75 294 TYR B O 1
ATOM 5536 N N . GLY B 1 295 ? -1.566 -12.992 -14.273 1 97.75 295 GLY B N 1
ATOM 5537 C CA . GLY B 1 295 ? -2.896 -12.398 -14.266 1 97.75 295 GLY B CA 1
ATOM 5538 C C . GLY B 1 295 ? -3.994 -13.414 -13.992 1 97.75 295 GLY B C 1
ATOM 5539 O O . GLY B 1 295 ? -5.18 -13.109 -14.133 1 97.75 295 GLY B O 1
ATOM 5540 N N . ALA B 1 296 ? -3.607 -14.68 -13.688 1 97.56 296 ALA B N 1
ATOM 5541 C CA . ALA B 1 296 ? -4.609 -15.648 -13.234 1 97.56 296 ALA B CA 1
ATOM 5542 C C . ALA B 1 296 ? -5.332 -15.141 -11.992 1 97.56 296 ALA B C 1
ATOM 5544 O O . ALA B 1 296 ? -4.809 -14.305 -11.258 1 97.56 296 ALA B O 1
ATOM 5545 N N . HIS B 1 297 ? -6.605 -15.633 -11.781 1 98 297 HIS B N 1
ATOM 5546 C CA . HIS B 1 297 ? -7.34 -15.148 -10.617 1 98 297 HIS B CA 1
ATOM 5547 C C . HIS B 1 297 ? -8.422 -16.141 -10.195 1 98 297 HIS B C 1
ATOM 5549 O O . HIS B 1 297 ? -8.883 -16.938 -11.016 1 98 297 HIS B O 1
ATOM 5555 N N . ILE B 1 298 ? -8.719 -16.141 -8.945 1 97.25 298 ILE B N 1
ATOM 5556 C CA . ILE B 1 298 ? -9.867 -16.828 -8.359 1 97.25 298 ILE B CA 1
ATOM 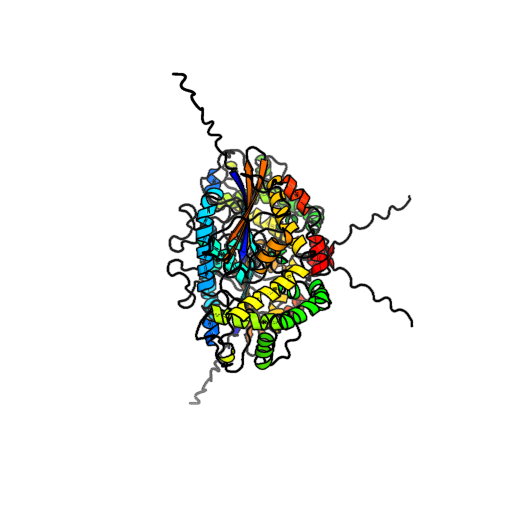5557 C C . ILE B 1 298 ? -10.867 -15.805 -7.844 1 97.25 298 ILE B C 1
ATOM 5559 O O . ILE B 1 298 ? -10.5 -14.844 -7.164 1 97.25 298 ILE B O 1
ATOM 5563 N N . ALA B 1 299 ? -12.094 -15.906 -8.281 1 98.19 299 ALA B N 1
ATOM 5564 C CA . ALA B 1 299 ? -13.188 -15.102 -7.75 1 98.19 299 ALA B CA 1
ATOM 5565 C C . ALA B 1 299 ? -14.109 -15.945 -6.867 1 98.19 299 ALA B C 1
ATOM 5567 O O . ALA B 1 299 ? -14.555 -17.016 -7.277 1 98.19 299 ALA B O 1
ATOM 5568 N N . ILE B 1 300 ? -14.328 -15.531 -5.672 1 98 300 ILE B N 1
ATOM 5569 C CA . ILE B 1 300 ? -15.273 -16.156 -4.758 1 98 300 ILE B CA 1
ATOM 5570 C C . ILE B 1 300 ? -16.469 -15.219 -4.527 1 98 300 ILE B C 1
ATOM 5572 O O . ILE B 1 300 ? -16.328 -14.18 -3.875 1 98 300 ILE B O 1
ATOM 5576 N N . GLU B 1 301 ? -17.609 -15.617 -5.016 1 97.81 301 GLU B N 1
ATOM 5577 C CA . GLU B 1 301 ? -18.797 -14.773 -5.039 1 97.81 301 GLU B CA 1
ATOM 5578 C C . GLU B 1 301 ? -19.812 -15.219 -3.988 1 97.81 301 GLU B C 1
ATOM 5580 O O . GLU B 1 301 ? -20.062 -16.406 -3.832 1 97.81 301 GLU B O 1
ATOM 5585 N N . MET B 1 302 ? -20.281 -14.297 -3.26 1 97.12 302 MET B N 1
ATOM 5586 C CA . MET B 1 302 ? -21.438 -14.547 -2.406 1 97.12 302 MET B CA 1
ATOM 5587 C C . MET B 1 302 ? -22.719 -14.047 -3.061 1 97.12 302 MET B C 1
ATOM 5589 O O . MET B 1 302 ? -22.828 -12.859 -3.385 1 97.12 302 MET B O 1
ATOM 5593 N N . HIS B 1 303 ? -23.672 -14.93 -3.264 1 95.94 303 HIS B N 1
ATOM 5594 C CA . HIS B 1 303 ? -24.953 -14.602 -3.865 1 95.94 303 HIS B CA 1
ATOM 5595 C C . HIS B 1 303 ? -26.078 -14.695 -2.842 1 95.94 303 HIS B C 1
ATOM 5597 O O . HIS B 1 303 ? -26.031 -15.516 -1.919 1 95.94 303 HIS B O 1
ATOM 5603 N N . ASP B 1 304 ? -26.953 -13.82 -2.979 1 94.12 304 ASP B N 1
ATOM 5604 C CA . ASP B 1 304 ? -28.156 -13.812 -2.152 1 94.12 304 ASP B CA 1
ATOM 5605 C C . ASP B 1 304 ? -29.406 -14.148 -2.98 1 94.12 304 ASP B C 1
ATOM 5607 O O . ASP B 1 304 ? -29.766 -13.391 -3.887 1 94.12 304 ASP B O 1
ATOM 5611 N N . ASP B 1 305 ? -30 -15.273 -2.721 1 90.19 305 ASP B N 1
ATOM 5612 C CA . ASP B 1 305 ? -31.25 -15.688 -3.34 1 90.19 305 ASP B CA 1
ATOM 5613 C C . ASP B 1 305 ? -32.406 -15.625 -2.338 1 90.19 305 ASP B C 1
ATOM 5615 O O . ASP B 1 305 ? -32.781 -16.641 -1.746 1 90.19 305 ASP B O 1
ATOM 5619 N N . PHE B 1 306 ? -33.031 -14.477 -2.287 1 88.88 306 PHE B N 1
ATOM 5620 C CA . PHE B 1 306 ? -34.156 -14.227 -1.408 1 88.88 306 PHE B CA 1
ATOM 5621 C C . PHE B 1 306 ? -33.844 -14.68 0.015 1 88.88 306 PHE B C 1
ATOM 5623 O O . PHE B 1 306 ? -34.625 -15.422 0.614 1 88.88 306 PHE B O 1
ATOM 5630 N N . GLY B 1 307 ? -32.656 -14.273 0.487 1 88.31 307 GLY B N 1
ATOM 5631 C CA . GLY B 1 307 ? -32.312 -14.531 1.873 1 88.31 307 GLY B CA 1
ATOM 5632 C C . GLY B 1 307 ? -31.391 -15.727 2.043 1 88.31 307 GLY B C 1
ATOM 5633 O O . GLY B 1 307 ? -30.766 -15.906 3.096 1 88.31 307 GLY B O 1
ATOM 5634 N N . GLU B 1 308 ? -31.344 -16.578 1.045 1 91.12 308 GLU B N 1
ATOM 5635 C CA . GLU B 1 308 ? -30.438 -17.734 1.099 1 91.12 308 GLU B CA 1
ATOM 5636 C C . GLU B 1 308 ? -29.094 -17.391 0.478 1 91.12 308 GLU B C 1
ATOM 5638 O O . GLU B 1 308 ? -29 -17.156 -0.728 1 91.12 308 GLU B O 1
ATOM 5643 N N . LEU B 1 309 ? -28.094 -17.406 1.337 1 94.5 309 LEU B N 1
ATOM 5644 C CA . LEU B 1 309 ? -26.75 -17.047 0.883 1 94.5 309 LEU B CA 1
ATOM 5645 C C . LEU B 1 309 ? -26.016 -18.281 0.349 1 94.5 309 LEU B C 1
ATOM 5647 O O . LEU B 1 309 ? -26.125 -19.359 0.915 1 94.5 309 LEU B O 1
ATOM 5651 N N . SER B 1 310 ? -25.359 -18.141 -0.781 1 94.5 310 SER B N 1
ATOM 5652 C CA . SER B 1 310 ? -24.547 -19.203 -1.363 1 94.5 310 SER B CA 1
ATOM 5653 C C . SER B 1 310 ? -23.25 -18.641 -1.948 1 94.5 310 SER B C 1
ATOM 5655 O O . SER B 1 310 ? -23.156 -17.438 -2.219 1 94.5 310 SER B O 1
ATOM 5657 N N . LEU B 1 311 ? -22.281 -19.484 -2.047 1 95.94 311 LEU B N 1
ATOM 5658 C CA . LEU B 1 311 ? -20.969 -19.094 -2.582 1 95.94 311 LEU B CA 1
ATOM 5659 C C . LEU B 1 311 ? -20.703 -19.797 -3.912 1 95.94 311 LEU B C 1
ATOM 5661 O O . LEU B 1 311 ? -21.031 -20.969 -4.082 1 95.94 311 LEU B O 1
ATOM 5665 N N . LYS B 1 312 ? -20.188 -19.062 -4.875 1 95.25 312 LYS B N 1
ATOM 5666 C CA . LYS B 1 312 ? -19.703 -19.594 -6.145 1 95.25 312 LYS B CA 1
ATOM 5667 C C . LYS B 1 312 ? -18.219 -19.297 -6.328 1 95.25 312 LYS B C 1
ATOM 5669 O O . LYS B 1 312 ? -17.719 -18.266 -5.871 1 95.25 312 LYS B O 1
ATOM 5674 N N . PHE B 1 313 ? -17.516 -20.219 -6.953 1 95.44 313 PHE B N 1
ATOM 5675 C CA . PHE B 1 313 ? -16.078 -20.125 -7.145 1 95.44 313 PHE B CA 1
ATOM 5676 C C . PHE B 1 313 ? -15.727 -20.172 -8.625 1 95.44 313 PHE B C 1
ATOM 5678 O O . PHE B 1 313 ? -16.219 -21.031 -9.359 1 95.44 313 PHE B O 1
ATOM 5685 N N . TYR B 1 314 ? -14.922 -19.219 -9.039 1 96.44 314 TYR B N 1
ATOM 5686 C CA . TYR B 1 314 ? -14.492 -19.156 -10.43 1 96.44 314 TYR B CA 1
ATOM 5687 C C . TYR B 1 314 ? -12.977 -19.062 -10.523 1 96.44 314 TYR B C 1
ATOM 5689 O O . TYR B 1 314 ? -12.344 -18.359 -9.727 1 96.44 314 TYR B O 1
ATOM 5697 N N . LEU B 1 315 ? -12.359 -19.781 -11.422 1 95.81 315 LEU B N 1
ATOM 5698 C CA . LEU B 1 315 ? -10.922 -19.766 -11.664 1 95.81 315 LEU B CA 1
ATOM 5699 C C . LEU B 1 315 ? -10.617 -19.391 -13.117 1 95.81 315 LEU B C 1
ATOM 5701 O O . LEU B 1 315 ? -11.258 -19.906 -14.031 1 95.81 315 LEU B O 1
ATOM 5705 N N . SER B 1 316 ? -9.812 -18.438 -13.352 1 96.06 316 SER B N 1
ATOM 5706 C CA . SER B 1 316 ? -9.18 -18.141 -14.641 1 96.06 316 SER B CA 1
ATOM 5707 C C . SER B 1 316 ? -7.672 -18.344 -14.578 1 96.06 316 SER B C 1
ATOM 5709 O O . SER B 1 316 ? -6.996 -17.734 -13.742 1 96.06 316 SER B O 1
ATOM 5711 N N . MET B 1 317 ? -7.102 -19.125 -15.492 1 95 317 MET B N 1
ATOM 5712 C CA . MET B 1 317 ? -5.707 -19.547 -15.406 1 95 317 MET B CA 1
ATOM 5713 C C . MET B 1 317 ? -4.781 -18.5 -16 1 95 317 MET B C 1
ATOM 5715 O O . MET B 1 317 ? -3.57 -18.703 -16.109 1 95 317 MET B O 1
ATOM 5719 N N . GLY B 1 318 ? -5.281 -17.375 -16.406 1 95.81 318 GLY B N 1
ATOM 5720 C CA . GLY B 1 318 ? -4.543 -16.234 -16.922 1 95.81 318 GLY B CA 1
ATOM 5721 C C . GLY B 1 318 ? -5.41 -15.016 -17.156 1 95.81 318 GLY B C 1
ATOM 5722 O O . GLY B 1 318 ? -6.637 -15.094 -17.094 1 95.81 318 GLY B O 1
ATOM 5723 N N . PHE B 1 319 ? -4.793 -13.875 -17.438 1 96.06 319 PHE B N 1
ATOM 5724 C CA . PHE B 1 319 ? -5.508 -12.609 -17.562 1 96.06 319 PHE B CA 1
ATOM 5725 C C . PHE B 1 319 ? -6.488 -12.656 -18.719 1 96.06 319 PHE B C 1
ATOM 5727 O O . PHE B 1 319 ? -7.492 -11.938 -18.719 1 96.06 319 PHE B O 1
ATOM 5734 N N . ASN B 1 320 ? -6.23 -13.492 -19.688 1 93.12 320 ASN B N 1
ATOM 5735 C CA . ASN B 1 320 ? -7.07 -13.555 -20.875 1 93.12 320 ASN B CA 1
ATOM 5736 C C . ASN B 1 320 ? -7.684 -14.938 -21.062 1 93.12 320 ASN B C 1
ATOM 5738 O O . ASN B 1 320 ? -8.07 -15.305 -22.172 1 93.12 320 ASN B O 1
ATOM 5742 N N . GLN B 1 321 ? -7.707 -15.734 -20.078 1 93.38 321 GLN B N 1
ATOM 5743 C CA . GLN B 1 321 ? -8.25 -17.078 -20.172 1 93.38 321 GLN B CA 1
ATOM 5744 C C . GLN B 1 321 ? -9.695 -17.141 -19.703 1 93.38 321 GLN B C 1
ATOM 5746 O O . GLN B 1 321 ? -10.125 -16.281 -18.922 1 93.38 321 GLN B O 1
ATOM 5751 N N . THR B 1 322 ? -10.391 -18.109 -20.172 1 93.75 322 THR B N 1
ATOM 5752 C CA . THR B 1 322 ? -11.789 -18.281 -19.812 1 93.75 322 THR B CA 1
ATOM 5753 C C . THR B 1 322 ? -11.914 -18.719 -18.344 1 93.75 322 THR B C 1
ATOM 5755 O O . THR B 1 322 ? -11.133 -19.547 -17.875 1 93.75 322 THR B O 1
ATOM 5758 N N . ARG B 1 323 ? -12.891 -18.125 -17.688 1 94.25 323 ARG B N 1
ATOM 5759 C CA . ARG B 1 323 ? -13.117 -18.531 -16.312 1 94.25 323 ARG B CA 1
ATOM 5760 C C . ARG B 1 323 ? -13.938 -19.828 -16.25 1 94.25 323 ARG B C 1
ATOM 5762 O O . ARG B 1 323 ? -14.836 -20.031 -17.062 1 94.25 323 ARG B O 1
ATOM 5769 N N . VAL B 1 324 ? -13.641 -20.688 -15.352 1 93.62 324 VAL B N 1
ATOM 5770 C CA . VAL B 1 324 ? -14.344 -21.938 -15.102 1 93.62 324 VAL B CA 1
ATOM 5771 C C . VAL B 1 324 ? -14.906 -21.953 -13.68 1 93.62 324 VAL B C 1
ATOM 5773 O O . VAL B 1 324 ? -14.242 -21.484 -12.742 1 93.62 324 VAL B O 1
ATOM 5776 N N . GLU B 1 325 ? -16.125 -22.344 -13.555 1 93.06 325 GLU B N 1
ATOM 5777 C CA . GLU B 1 325 ? -16.719 -22.469 -12.227 1 93.06 325 GLU B CA 1
ATOM 5778 C C . GLU B 1 325 ? -16.188 -23.703 -11.5 1 93.06 325 GLU B C 1
ATOM 5780 O O . GLU B 1 325 ? -16.062 -24.766 -12.094 1 93.06 325 GLU B O 1
ATOM 5785 N N . LEU B 1 326 ? -15.766 -23.5 -10.266 1 91.94 326 LEU B N 1
ATOM 5786 C CA . LEU B 1 326 ? -15.289 -24.578 -9.406 1 91.94 326 LEU B CA 1
ATOM 5787 C C . LEU B 1 326 ? -16.281 -24.828 -8.273 1 91.94 326 LEU B C 1
ATOM 5789 O O . LEU B 1 326 ? -17.141 -24 -7.996 1 91.94 326 LEU B O 1
ATOM 5793 N N . PHE B 1 327 ? -16.109 -26.031 -7.719 1 89.56 327 PHE B N 1
ATOM 5794 C CA . PHE B 1 327 ? -16.969 -26.406 -6.605 1 89.56 327 PHE B CA 1
ATOM 5795 C C . PHE B 1 327 ? -16.172 -27.094 -5.508 1 89.56 327 PHE B C 1
ATOM 5797 O O . PHE B 1 327 ? -15.336 -27.953 -5.793 1 89.56 327 PHE B O 1
ATOM 5804 N N . PRO B 1 328 ? -16.453 -26.609 -4.27 1 88.69 328 PRO B N 1
ATOM 5805 C CA . PRO B 1 328 ? -15.797 -27.344 -3.184 1 88.69 328 PRO B CA 1
ATOM 5806 C C . PRO B 1 328 ? -16.312 -28.781 -3.057 1 88.69 328 PRO B C 1
ATOM 5808 O O . PRO B 1 328 ? -17.516 -29.016 -3.111 1 88.69 328 PRO B O 1
ATOM 5811 N N . HIS B 1 329 ? -15.398 -29.672 -2.824 1 84.62 329 HIS B N 1
ATOM 5812 C CA . HIS B 1 329 ? -15.719 -31.094 -2.787 1 84.62 329 HIS B CA 1
ATOM 5813 C C . HIS B 1 329 ? -16.703 -31.406 -1.666 1 84.62 329 HIS B C 1
ATOM 5815 O O . HIS B 1 329 ? -17.531 -32.312 -1.802 1 84.62 329 HIS B O 1
ATOM 5821 N N . PHE B 1 330 ? -16.719 -30.703 -0.583 1 81.75 330 PHE B N 1
ATOM 5822 C CA . PHE B 1 330 ? -17.5 -31.125 0.568 1 81.75 330 PHE B CA 1
ATOM 5823 C C . PHE B 1 330 ? -18.828 -30.375 0.617 1 81.75 330 PHE B C 1
ATOM 5825 O O . PHE B 1 330 ? -19.625 -30.547 1.548 1 81.75 330 PHE B O 1
ATOM 5832 N N . CYS B 1 331 ? -19.062 -29.562 -0.36 1 88.06 331 CYS B N 1
ATOM 5833 C CA . CYS B 1 331 ? -20.359 -28.906 -0.448 1 88.06 331 CYS B CA 1
ATOM 5834 C C . CYS B 1 331 ? -21.344 -29.75 -1.249 1 88.06 331 CYS B C 1
ATOM 5836 O O . CYS B 1 331 ? -20.953 -30.438 -2.197 1 88.06 331 CYS B O 1
ATOM 5838 N N . THR B 1 332 ? -22.672 -29.734 -0.789 1 82 332 THR B N 1
ATOM 5839 C CA . THR B 1 332 ? -23.719 -30.422 -1.527 1 82 332 THR B CA 1
ATOM 5840 C C . THR B 1 332 ? -24 -29.703 -2.848 1 82 332 THR B C 1
ATOM 5842 O O . THR B 1 332 ? -24.219 -28.5 -2.869 1 82 332 THR B O 1
ATOM 5845 N N . ARG B 1 333 ? -23.688 -30.391 -3.896 1 70.5 333 ARG B N 1
ATOM 5846 C CA . ARG B 1 333 ? -23.875 -29.797 -5.211 1 70.5 333 ARG B CA 1
ATOM 5847 C C . ARG B 1 333 ? -25.359 -29.703 -5.57 1 70.5 333 ARG B C 1
ATOM 5849 O O . ARG B 1 333 ? -26.047 -30.719 -5.637 1 70.5 333 ARG B O 1
ATOM 5856 N N . LYS B 1 334 ? -26.031 -28.766 -5.066 1 59.28 334 LYS B N 1
ATOM 5857 C CA . LYS B 1 334 ? -27.375 -28.609 -5.605 1 59.28 334 LYS B CA 1
ATOM 5858 C C . LYS B 1 334 ? -27.344 -28.047 -7.02 1 59.28 334 LYS B C 1
ATOM 5860 O O . LYS B 1 334 ? -26.359 -27.406 -7.41 1 59.28 334 LYS B O 1
ATOM 5865 N N . GLN B 1 335 ? -28.25 -28.484 -8.047 1 51.5 335 GLN B N 1
ATOM 5866 C CA . GLN B 1 335 ? -28.375 -28.141 -9.469 1 51.5 335 GLN B CA 1
ATOM 5867 C C . GLN B 1 335 ? -28.078 -26.672 -9.711 1 51.5 335 GLN B C 1
ATOM 5869 O O . GLN B 1 335 ? -27.406 -26.312 -10.68 1 51.5 335 GLN B O 1
ATOM 5874 N N . VAL B 1 336 ? -28.812 -25.719 -9.133 1 55.78 336 VAL B N 1
ATOM 5875 C CA . VAL B 1 336 ? -28.797 -24.344 -9.625 1 55.78 336 VAL B CA 1
ATOM 5876 C C . VAL B 1 336 ? -28.172 -23.422 -8.57 1 55.78 336 VAL B C 1
ATOM 5878 O O . VAL B 1 336 ? -27.938 -22.234 -8.836 1 55.78 336 VAL B O 1
ATOM 5881 N N . GLY B 1 337 ? -27.422 -24.109 -7.5 1 66 337 GLY B N 1
ATOM 5882 C CA . GLY B 1 337 ? -27.078 -23.125 -6.484 1 66 337 GLY B CA 1
ATOM 5883 C C . GLY B 1 337 ? -25.703 -23.344 -5.891 1 66 337 GLY B C 1
ATOM 5884 O O . GLY B 1 337 ? -25.109 -24.406 -6.047 1 66 337 GLY B O 1
ATOM 5885 N N . GLY B 1 338 ? -24.641 -22.391 -5.883 1 85.62 338 GLY B N 1
ATOM 5886 C CA . GLY B 1 338 ? -23.359 -22.312 -5.199 1 85.62 338 GLY B CA 1
ATOM 5887 C C . GLY B 1 338 ? -23.359 -23.047 -3.867 1 85.62 338 GLY B C 1
ATOM 5888 O O . GLY B 1 338 ? -24.312 -23.781 -3.551 1 85.62 338 GLY B O 1
ATOM 5889 N N . CYS B 1 339 ? -22.328 -23.25 -3.262 1 92.75 339 CYS B N 1
ATOM 5890 C CA . CYS B 1 339 ? -22.188 -23.797 -1.919 1 92.75 339 CYS B CA 1
ATOM 5891 C C . CYS B 1 339 ? -22.906 -22.922 -0.895 1 92.75 339 CYS B C 1
ATOM 5893 O O . CYS B 1 339 ? -22.562 -21.75 -0.728 1 92.75 339 CYS B O 1
ATOM 5895 N N . ARG B 1 340 ? -24 -23.516 -0.214 1 93.25 340 ARG B N 1
ATOM 5896 C CA . ARG B 1 340 ? -24.719 -22.719 0.776 1 93.25 340 ARG B CA 1
ATOM 5897 C C . ARG B 1 340 ? -23.75 -22.141 1.815 1 93.25 340 ARG B C 1
ATOM 5899 O O . ARG B 1 340 ? -22.812 -22.828 2.248 1 93.25 340 ARG B O 1
ATOM 5906 N N . TRP B 1 341 ? -23.984 -20.938 2.248 1 94.81 341 TRP B N 1
ATOM 5907 C CA . TRP B 1 341 ? -23.125 -20.219 3.184 1 94.81 341 TRP B CA 1
ATOM 5908 C C . TRP B 1 341 ? -22.969 -21.016 4.48 1 94.81 341 TRP B C 1
ATOM 5910 O O . TRP B 1 341 ? -21.844 -21.203 4.961 1 94.81 341 TRP B O 1
ATOM 5920 N N . GLU B 1 342 ? -24.094 -21.547 5.055 1 93.31 342 GLU B N 1
ATOM 5921 C CA . GLU B 1 342 ? -24.047 -22.266 6.32 1 93.31 342 GLU B CA 1
ATOM 5922 C C . GLU B 1 342 ? -23.266 -23.562 6.18 1 93.31 342 GLU B C 1
ATOM 5924 O O . GLU B 1 342 ? -22.562 -23.984 7.109 1 93.31 342 GLU B O 1
ATOM 5929 N N . GLU B 1 343 ? -23.406 -24.156 5.043 1 92.56 343 GLU B N 1
ATOM 5930 C CA . GLU B 1 343 ? -22.641 -25.359 4.773 1 92.56 343 GLU B CA 1
ATOM 5931 C C . GLU B 1 343 ? -21.156 -25.062 4.684 1 92.56 343 GLU B C 1
ATOM 5933 O O . GLU B 1 343 ? -20.328 -25.781 5.242 1 92.56 343 GLU B O 1
ATOM 5938 N N . PHE B 1 344 ? -20.797 -24.047 3.977 1 93.88 344 PHE B N 1
ATOM 5939 C CA . PHE B 1 344 ? -19.406 -23.656 3.801 1 93.88 344 PHE B CA 1
ATOM 5940 C C . PHE B 1 344 ? -18.781 -23.266 5.137 1 93.88 344 PHE B C 1
ATOM 5942 O O . PHE B 1 344 ? -17.609 -23.578 5.391 1 93.88 344 PHE B O 1
ATOM 5949 N N . LYS B 1 345 ? -19.516 -22.594 5.984 1 94.25 345 LYS B N 1
ATOM 5950 C CA . LYS B 1 345 ? -19.047 -22.234 7.32 1 94.25 345 LYS B CA 1
ATOM 5951 C C . LYS B 1 345 ? -18.672 -23.484 8.125 1 94.25 345 LYS B C 1
ATOM 5953 O O . LYS B 1 345 ? -17.625 -23.531 8.773 1 94.25 345 LYS B O 1
ATOM 5958 N N . THR B 1 346 ? -19.516 -24.453 8.008 1 92 346 THR B N 1
ATOM 5959 C CA . THR B 1 346 ? -19.281 -25.703 8.727 1 92 346 THR B CA 1
ATOM 5960 C C . THR B 1 346 ? -18.047 -26.422 8.188 1 92 346 THR B C 1
ATOM 5962 O O . THR B 1 346 ? -17.25 -26.953 8.961 1 92 346 THR B O 1
ATOM 5965 N N . LEU B 1 347 ? -17.906 -26.359 6.918 1 88.5 347 LEU B N 1
ATOM 5966 C CA . LEU B 1 347 ? -16.812 -27.047 6.258 1 88.5 347 LEU B CA 1
ATOM 5967 C C . LEU B 1 347 ? -15.469 -26.422 6.652 1 88.5 347 LEU B C 1
ATOM 5969 O O . LEU B 1 347 ? -14.453 -27.125 6.715 1 88.5 347 LEU B O 1
ATOM 5973 N N . THR B 1 348 ? -15.438 -25.109 6.953 1 92.69 348 THR B N 1
ATOM 5974 C CA . THR B 1 348 ? -14.172 -24.406 7.164 1 92.69 348 THR B CA 1
ATOM 5975 C C . THR B 1 348 ? -13.906 -24.219 8.656 1 92.69 348 THR B C 1
ATOM 5977 O O . THR B 1 348 ? -12.852 -23.719 9.039 1 92.69 348 THR B O 1
ATOM 5980 N N . THR B 1 349 ? -14.828 -24.625 9.461 1 92.25 349 THR B N 1
ATOM 5981 C CA . THR B 1 349 ? -14.758 -24.359 10.891 1 92.25 349 THR B CA 1
ATOM 5982 C C . THR B 1 349 ? -13.453 -24.875 11.484 1 92.25 349 THR B C 1
ATOM 5984 O O . THR B 1 349 ? -12.812 -24.203 12.289 1 92.25 349 THR B O 1
ATOM 5987 N N . ASN B 1 350 ? -13.008 -26.062 11.039 1 91.69 350 ASN B N 1
ATOM 5988 C CA . ASN B 1 350 ? -11.828 -26.688 11.625 1 91.69 350 ASN B CA 1
ATOM 5989 C C . ASN B 1 350 ? -10.586 -26.438 10.773 1 91.69 350 ASN B C 1
ATOM 5991 O O . ASN B 1 350 ? -9.523 -27 11.047 1 91.69 350 ASN B O 1
ATOM 5995 N N . SER B 1 351 ? -10.688 -25.719 9.758 1 94.69 351 SER B N 1
ATOM 5996 C CA . SER B 1 351 ? -9.57 -25.438 8.867 1 94.69 351 SER B CA 1
ATOM 5997 C C . SER B 1 351 ? -9.297 -23.938 8.766 1 94.69 351 SER B C 1
ATOM 5999 O O . SER B 1 351 ? -9.125 -23.422 7.664 1 94.69 351 SER B O 1
ATOM 6001 N N . ARG B 1 352 ? -9.422 -23.25 9.859 1 95.81 352 ARG B N 1
ATOM 6002 C CA . ARG B 1 352 ? -9.133 -21.828 9.953 1 95.81 352 ARG B CA 1
ATOM 6003 C C . ARG B 1 352 ? -8.078 -21.547 11.016 1 95.81 352 ARG B C 1
ATOM 6005 O O . ARG B 1 352 ? -8.109 -22.156 12.094 1 95.81 352 ARG B O 1
ATOM 6012 N N . LYS B 1 353 ? -7.203 -20.703 10.656 1 95.44 353 LYS B N 1
ATOM 6013 C CA . LYS B 1 353 ? -6.188 -20.234 11.602 1 95.44 353 LYS B CA 1
ATOM 6014 C C . LYS B 1 353 ? -6.25 -18.719 11.781 1 95.44 353 LYS B C 1
ATOM 6016 O O . LYS B 1 353 ? -5.992 -17.969 10.836 1 95.44 353 LYS B O 1
ATOM 6021 N N . PRO B 1 354 ? -6.562 -18.281 12.992 1 92.38 354 PRO B N 1
ATOM 6022 C CA . PRO B 1 354 ? -6.664 -16.844 13.242 1 92.38 354 PRO B CA 1
ATOM 6023 C C . PRO B 1 354 ? -5.352 -16.109 12.984 1 92.38 354 PRO B C 1
ATOM 6025 O O . PRO B 1 354 ? -4.273 -16.672 13.195 1 92.38 354 PRO B O 1
ATOM 6028 N N . LYS B 1 355 ? -5.496 -14.938 12.555 1 87.31 355 LYS B N 1
ATOM 6029 C CA . LYS B 1 355 ? -4.344 -14.109 12.211 1 87.31 355 LYS B CA 1
ATOM 6030 C C . LYS B 1 355 ? -3.34 -14.062 13.359 1 87.31 355 LYS B C 1
ATOM 6032 O O . LYS B 1 355 ? -2.131 -14.164 13.141 1 87.31 355 LYS B O 1
ATOM 6037 N N . SER B 1 356 ? -3.801 -13.844 14.594 1 84.62 356 SER B N 1
ATOM 6038 C CA . SER B 1 356 ? -2.914 -13.758 15.75 1 84.62 356 SER B CA 1
ATOM 6039 C C . SER B 1 356 ? -2.078 -15.023 15.898 1 84.62 356 SER B C 1
ATOM 6041 O O . SER B 1 356 ? -0.883 -14.953 16.188 1 84.62 356 SER B O 1
ATOM 6043 N N . ASP B 1 357 ? -2.727 -16.172 15.656 1 89.38 357 ASP B N 1
ATOM 6044 C CA . ASP B 1 357 ? -2.025 -17.453 15.758 1 89.38 357 ASP B CA 1
ATOM 6045 C C . ASP B 1 357 ? -0.981 -17.594 14.656 1 89.38 357 ASP B C 1
ATOM 6047 O O . ASP B 1 357 ? 0.133 -18.062 14.898 1 89.38 357 ASP B O 1
ATOM 6051 N N . TRP B 1 358 ? -1.341 -17.188 13.516 1 89.62 358 TRP B N 1
ATOM 6052 C CA . TRP B 1 358 ? -0.413 -17.312 12.398 1 89.62 358 TRP B CA 1
ATOM 6053 C C . TRP B 1 358 ? 0.769 -16.375 12.562 1 89.62 358 TRP B C 1
ATOM 6055 O O . TRP B 1 358 ? 1.91 -16.734 12.266 1 89.62 358 TRP B O 1
ATOM 6065 N N . VAL B 1 359 ? 0.488 -15.164 12.953 1 85.69 359 VAL B N 1
ATOM 6066 C CA . VAL B 1 359 ? 1.556 -14.188 13.133 1 85.69 359 VAL B CA 1
ATOM 6067 C C . VAL B 1 359 ? 2.547 -14.703 14.18 1 85.69 359 VAL B C 1
ATOM 6069 O O . VAL B 1 359 ? 3.76 -14.531 14.031 1 85.69 359 VAL B O 1
ATOM 6072 N N . PHE B 1 360 ? 2.043 -15.32 15.188 1 86.06 360 PHE B N 1
ATOM 6073 C CA . PHE B 1 360 ? 2.906 -15.898 16.219 1 86.06 360 PHE B CA 1
ATOM 6074 C C . PHE B 1 360 ? 3.793 -16.984 15.617 1 86.06 360 PHE B C 1
ATOM 6076 O O . PHE B 1 360 ? 5 -17.016 15.867 1 86.06 360 PHE B O 1
ATOM 6083 N N . GLU B 1 361 ? 3.207 -17.812 14.891 1 88.56 361 GLU B N 1
ATOM 6084 C CA . GLU B 1 361 ? 3.951 -18.906 14.273 1 88.56 361 GLU B CA 1
ATOM 6085 C C . GLU B 1 361 ? 4.953 -18.391 13.25 1 88.56 361 GLU B C 1
ATOM 6087 O O . GLU B 1 361 ? 6.043 -18.953 13.102 1 88.56 361 GLU B O 1
ATOM 6092 N N . CYS B 1 362 ? 4.586 -17.359 12.539 1 88.88 362 CYS B N 1
ATOM 6093 C CA . CYS B 1 362 ? 5.375 -16.797 11.445 1 88.88 362 CYS B CA 1
ATOM 6094 C C . CYS B 1 362 ? 6.547 -15.984 11.984 1 88.88 362 CYS B C 1
ATOM 6096 O O . CYS B 1 362 ? 7.688 -16.172 11.547 1 88.88 362 CYS B O 1
ATOM 6098 N N . GLN B 1 363 ? 6.281 -15.117 12.961 1 83.12 363 GLN B N 1
ATOM 6099 C CA . GLN B 1 363 ? 7.262 -14.125 13.398 1 83.12 363 GLN B CA 1
ATOM 6100 C C . GLN B 1 363 ? 7.777 -14.438 14.797 1 83.12 363 GLN B C 1
ATOM 6102 O O . GLN B 1 363 ? 8.812 -13.914 15.219 1 83.12 363 GLN B O 1
ATOM 6107 N N . GLY B 1 364 ? 7.113 -15.211 15.547 1 77.31 364 GLY B N 1
ATOM 6108 C CA . GLY B 1 364 ? 7.492 -15.5 16.922 1 77.31 364 GLY B CA 1
ATOM 6109 C C . GLY B 1 364 ? 6.977 -14.469 17.906 1 77.31 364 GLY B C 1
ATOM 6110 O O . GLY B 1 364 ? 7.371 -14.469 19.078 1 77.31 364 GLY B O 1
ATOM 6111 N N . TYR B 1 365 ? 6.199 -13.5 17.422 1 66.12 365 TYR B N 1
ATOM 6112 C CA . TYR B 1 365 ? 5.652 -12.461 18.281 1 66.12 365 TYR B CA 1
ATOM 6113 C C . TYR B 1 365 ? 4.414 -12.961 19.031 1 66.12 365 TYR B C 1
ATOM 6115 O O . TYR B 1 365 ? 3.623 -13.727 18.469 1 66.12 365 TYR B O 1
ATOM 6123 N N . GLU B 1 366 ? 4.359 -12.789 20.516 1 59.75 366 GLU B N 1
ATOM 6124 C CA . GLU B 1 366 ? 3.154 -13.125 21.266 1 59.75 366 GLU B CA 1
ATOM 6125 C C . GLU B 1 366 ? 2.412 -11.859 21.703 1 59.75 366 GLU B C 1
ATOM 6127 O O . GLU B 1 366 ? 3.027 -10.82 21.938 1 59.75 366 GLU B O 1
ATOM 6132 N N . LYS B 1 367 ? 1.015 -11.828 21.562 1 55.28 367 LYS B N 1
ATOM 6133 C CA . LYS B 1 367 ? 0.222 -10.781 22.203 1 55.28 367 LYS B CA 1
ATOM 6134 C C . LYS B 1 367 ? 0.611 -10.609 23.656 1 55.28 367 LYS B C 1
ATOM 6136 O O . LYS B 1 367 ? 0.833 -11.586 24.375 1 55.28 367 LYS B O 1
ATOM 6141 N N . ALA B 1 368 ? 0.919 -9.344 24.188 1 48.12 368 ALA B N 1
ATOM 6142 C CA . ALA B 1 368 ? 1.136 -9.102 25.609 1 48.12 368 ALA B CA 1
ATOM 6143 C C . ALA B 1 368 ? -0.089 -9.5 26.422 1 48.12 368 ALA B C 1
ATOM 6145 O O . ALA B 1 368 ? -1.214 -9.117 26.109 1 48.12 368 ALA B O 1
ATOM 6146 N N . THR B 1 369 ? -0.208 -10.68 27.141 1 39.16 369 THR B N 1
ATOM 6147 C CA . THR B 1 369 ? -1.277 -11.086 28.047 1 39.16 369 THR B CA 1
ATOM 6148 C C . THR B 1 369 ? -1.687 -9.922 28.953 1 39.16 369 THR B C 1
ATOM 6150 O O . THR B 1 369 ? -0.856 -9.086 29.312 1 39.16 369 THR B O 1
ATOM 6153 N N . GLU B 1 370 ? -2.994 -9.664 29.125 1 35.16 370 GLU B N 1
ATOM 6154 C CA . GLU B 1 370 ? -3.498 -8.82 30.203 1 35.16 370 GLU B CA 1
ATOM 6155 C C . GLU B 1 370 ? -2.746 -9.07 31.5 1 35.16 370 GLU B C 1
ATOM 6157 O O . GLU B 1 370 ? -2.387 -10.211 31.812 1 35.16 370 GLU B O 1
ATOM 6162 N N . PRO B 1 371 ? -2.191 -8.07 32.156 1 30.66 371 PRO B N 1
ATOM 6163 C CA . PRO B 1 371 ? -1.741 -8.352 33.531 1 30.66 371 PRO B CA 1
ATOM 6164 C C . PRO B 1 371 ? -2.773 -9.125 34.344 1 30.66 371 PRO B C 1
ATOM 6166 O O . PRO B 1 371 ? -3.971 -8.844 34.25 1 30.66 371 PRO B O 1
ATOM 6169 N N . VAL B 1 372 ? -2.592 -10.367 34.75 1 28.41 372 VAL B N 1
ATOM 6170 C CA . VAL B 1 372 ? -3.361 -11.062 35.781 1 28.41 372 VAL B CA 1
ATOM 6171 C C . VAL B 1 372 ? -3.527 -10.172 37 1 28.41 372 VAL B C 1
ATOM 6173 O O . VAL B 1 372 ? -2.545 -9.656 37.562 1 28.41 372 VAL B O 1
ATOM 6176 N N . SER B 1 373 ? -4.73 -9.547 37.219 1 27.14 373 SER B N 1
ATOM 6177 C CA . SER B 1 373 ? -5.164 -8.984 38.5 1 27.14 373 SER B CA 1
ATOM 6178 C C . SER B 1 373 ? -4.754 -9.883 39.656 1 27.14 373 SER B C 1
ATOM 6180 O O . SER B 1 373 ? -5.117 -11.062 39.719 1 27.14 373 SER B O 1
ATOM 6182 N N . THR B 1 374 ? -3.588 -9.766 40.25 1 24.47 374 THR B N 1
ATOM 6183 C CA . THR B 1 374 ? -3.359 -10.297 41.562 1 24.47 374 THR B CA 1
ATOM 6184 C C . THR B 1 374 ? -4.43 -9.797 42.531 1 24.47 374 THR B C 1
ATOM 6186 O O . THR B 1 374 ? -4.527 -8.594 42.812 1 24.47 374 THR B O 1
ATOM 6189 N N . LEU B 1 375 ? -5.598 -10.461 42.625 1 23.25 375 LEU B N 1
ATOM 6190 C CA . LEU B 1 375 ? -6.5 -10.422 43.781 1 23.25 375 LEU B CA 1
ATOM 6191 C C . LEU B 1 375 ? -5.73 -10.531 45.094 1 23.25 375 LEU B C 1
ATOM 6193 O O . LEU B 1 375 ? -5.062 -11.539 45.344 1 23.25 375 LEU B O 1
ATOM 6197 N N . THR B 1 376 ? -5.152 -9.422 45.531 1 20.48 376 THR B N 1
ATOM 6198 C CA . THR B 1 376 ? -4.879 -9.328 46.969 1 20.48 376 THR B CA 1
ATOM 6199 C C . THR B 1 376 ? -6.109 -9.711 47.781 1 20.48 376 THR B C 1
ATOM 6201 O O . THR B 1 376 ? -7.195 -9.172 47.562 1 20.48 376 THR B O 1
ATOM 6204 N N . VAL B 1 377 ? -6.184 -10.945 48.281 1 23.02 377 VAL B N 1
ATOM 6205 C CA . VAL B 1 377 ? -6.949 -11.461 49.406 1 23.02 377 VAL B CA 1
ATOM 6206 C C . VAL B 1 377 ? -6.898 -10.477 50.594 1 23.02 377 VAL B C 1
ATOM 6208 O O . VAL B 1 377 ? -5.832 -10.227 51.156 1 23.02 377 VAL B O 1
ATOM 6211 N N . LEU B 1 378 ? -7.547 -9.219 50.312 1 19.5 378 LEU B N 1
ATOM 6212 C CA . LEU B 1 378 ? -8.094 -8.75 51.594 1 19.5 378 LEU B CA 1
ATOM 6213 C C . LEU B 1 378 ? -9.375 -9.508 51.938 1 19.5 378 LEU B C 1
ATOM 6215 O O . LEU B 1 378 ? -10.195 -9.797 51.062 1 19.5 378 LEU B O 1
#

Organism: Caenorhabditis briggsae (NCBI:txid6238)

InterPro domains:
  IPR000560 Histidine phosphatase superfamily, clade-2 [PF00328] (18-152)
  IPR000560 Histidine phosphatase superfamily, clade-2 [cd07061] (18-305)
  IPR029033 Histidine phosphatase superfamily [G3DSA:3.40.50.1240] (17-371)
  IPR029033 Histidine phosphatase superfamily [SSF53254] (17-363)
  IPR050645 Histidine Acid Phosphatase [PTHR11567] (18-348)

Secondary structure (DSSP, 8-state):
----------------EEEEEEEEEE---B--SS--PPTT--TT--GGGGT-STTSBPHHHHHHHHHHHHHHHHHHHHHH-SS--TTTEEEEE-SSHHHHHHHHHHHHHH----TTT-S-TT--------EE-GGGG-STTHHHHH-HHHHHHHHTSHHHHHHHHHHHHH-HHHHHHHHHHHSS---SHHHHHHHHHHHHHHHHH--TTSPPPGGGTT-HHHHHHHHHHHHHHHHHHTIIIIIHHHHHHHHHHHHHHHHH---SEEEEEE-HHHHHHHHHHTTBSS--SS---TT-EEEEEEEEETTEEEEEEEEESSTTSPEEEE-BTTS---SS--EEHHHHHHHHTTS---HHHHHHHHH-EEE-----------/----------------EEEEEEEEEE---B--SS--PPTT--TT--GGGGT-STTSBPHHHHHHHHHHHHHHHHHHHHHH-SS--TTTEEEEE-SSHHHHHHHHHHHHHH----TTT-S-TT--------EE-GGGG-STTHHHHH-HHHHHHHHTSHHHHHHHHHHHHH-HHHHHHHHHHHSS---SHHHHHHHHHHHHHHHHH--TTSPPPGGGTT-HHHHHHHHHHHHHHHHHHTIIIIIHHHHHHHHHHHHHHHHH---SEEEEEE-HHHHHHHHHHTTBSS--SS---TT-EEEEEEEEETTEEEEEEEEESSTTSPEEEE-BTTS---SS--EEHHHHHHHHTTS---HHHHHHHHH-EEE-----------

Solvent-accessible surface area (backbone atoms only — not comparable to full-atom values): 39720 Å² total; per-residue (Å²): 135,85,77,77,77,76,74,75,74,74,68,71,78,75,75,48,47,80,59,35,36,39,37,42,29,20,27,34,40,46,40,30,75,50,84,75,82,43,82,89,56,60,88,82,64,64,62,35,53,66,57,27,47,79,36,22,49,23,44,65,9,42,41,39,16,21,48,26,12,40,50,50,26,73,74,42,30,82,80,63,52,68,65,92,44,79,58,44,38,47,36,35,16,16,71,53,51,36,16,30,26,23,43,49,26,16,38,40,36,42,50,37,48,39,88,84,56,56,55,42,93,80,39,73,52,52,68,71,46,59,39,48,38,61,68,52,40,46,32,52,76,42,21,41,75,73,14,60,47,38,19,55,54,44,66,69,28,68,68,46,53,45,48,36,55,50,50,40,71,73,41,47,64,60,50,50,53,47,40,73,45,62,82,44,86,62,82,44,52,68,57,44,46,43,51,35,42,33,52,41,35,21,53,72,62,66,38,86,65,48,57,56,58,76,88,54,63,93,40,59,69,57,34,51,49,47,51,28,51,56,46,52,54,43,34,62,73,32,29,86,49,51,17,12,32,49,43,30,53,57,50,48,55,52,51,49,30,75,70,66,62,63,41,42,31,39,39,35,23,30,40,47,52,48,54,51,30,51,39,60,55,57,40,37,45,80,70,74,90,54,62,49,38,51,25,9,33,38,37,44,35,34,27,38,45,91,84,47,47,22,32,43,35,35,40,18,55,19,35,86,44,74,70,42,80,42,47,44,66,88,43,71,81,51,95,91,51,44,38,41,45,72,58,51,50,61,70,41,63,87,46,50,34,54,65,71,59,48,46,24,53,24,64,46,44,37,76,46,72,75,81,78,79,78,77,73,87,121,135,84,79,77,77,75,74,74,73,73,65,69,78,74,74,47,46,82,58,34,36,38,38,42,27,20,28,34,43,46,40,30,76,50,85,73,83,44,81,89,55,61,87,81,63,62,62,38,53,66,58,27,48,80,37,23,49,23,44,64,10,43,42,40,16,22,49,25,13,40,51,49,25,75,73,42,30,81,80,63,52,70,64,93,44,76,59,44,37,46,38,36,15,16,73,53,51,36,16,29,25,25,44,49,26,16,38,42,35,42,50,38,46,40,87,83,55,55,55,44,94,80,39,74,53,52,69,71,48,57,40,48,39,61,67,53,40,46,35,53,76,42,21,44,73,71,14,61,48,37,19,54,55,44,66,68,29,68,70,46,53,45,49,34,54,50,50,41,70,75,40,48,66,61,52,49,54,48,41,75,48,60,82,44,85,63,84,45,53,68,58,44,46,43,51,36,44,34,51,42,34,21,54,72,62,66,36,85,66,47,58,56,58,78,91,52,65,92,40,59,68,56,34,50,49,47,49,30,50,54,46,51,54,43,33,62,73,33,29,86,49,51,19,10,31,50,42,31,52,56,51,48,54,53,51,48,32,75,70,67,62,62,41,43,32,38,39,35,24,31,40,46,55,49,54,52,31,52,38,59,54,57,40,39,44,80,71,76,90,56,65,49,38,50,25,10,34,38,39,44,34,34,27,38,44,93,83,48,48,22,33,42,36,34,40,18,56,20,35,85,44,74,69,42,80,41,45,46,68,88,44,72,80,49,94,91,49,46,37,41,43,73,56,52,51,61,70,40,63,87,44,49,34,56,66,73,59,48,46,23,53,25,63,45,42,38,77,46,72,75,80,76,79,76,77,72,85,122